Protein AF-0000000070750495 (afdb_homodimer)

InterPro domains:
  IPR006571 TLDc domain [PF07534] (57-210)
  IPR006571 TLDc domain [PS51886] (48-211)
  IPR006571 TLDc domain [SM00584] (56-211)

Structure (mmCIF, N/CA/C/O backbone):
data_AF-0000000070750495-model_v1
#
loop_
_entity.id
_entity.type
_entity.pdbx_description
1 polymer 'Oxidation resistance protein 1'
#
loop_
_atom_site.group_PDB
_atom_site.id
_atom_site.type_symbol
_atom_site.label_atom_id
_atom_site.label_alt_id
_atom_site.label_comp_id
_atom_site.label_asym_id
_atom_site.label_entity_id
_atom_site.label_seq_id
_atom_site.pdbx_PDB_ins_code
_atom_site.Cartn_x
_atom_site.Cartn_y
_atom_site.Cartn_z
_atom_site.occupancy
_atom_site.B_iso_or_equiv
_atom_site.auth_seq_id
_atom_site.auth_comp_id
_atom_site.auth_asym_id
_atom_site.auth_atom_id
_atom_site.pdbx_PDB_model_num
ATOM 1 N N . MET A 1 1 ? 14.906 66.812 -43.781 1 29.62 1 MET A N 1
ATOM 2 C CA . MET A 1 1 ? 14.852 66.375 -42.375 1 29.62 1 MET A CA 1
ATOM 3 C C . MET A 1 1 ? 14.391 64.938 -42.281 1 29.62 1 MET A C 1
ATOM 5 O O . MET A 1 1 ? 13.25 64.562 -42.625 1 29.62 1 MET A O 1
ATOM 9 N N . GLY A 1 2 ? 15.266 63.906 -42.656 1 35.06 2 GLY A N 1
ATOM 10 C CA . GLY A 1 2 ? 15.211 62.469 -42.812 1 35.06 2 GLY A CA 1
ATOM 11 C C . GLY A 1 2 ? 14.891 61.719 -41.531 1 35.06 2 GLY A C 1
ATOM 12 O O . GLY A 1 2 ? 15.531 61.969 -40.5 1 35.06 2 GLY A O 1
ATOM 13 N N . ASN A 1 3 ? 13.539 61.5 -41.281 1 34.75 3 ASN A N 1
ATOM 14 C CA . ASN A 1 3 ? 12.906 60.812 -40.125 1 34.75 3 ASN A CA 1
ATOM 15 C C . ASN A 1 3 ? 13.531 59.438 -39.875 1 34.75 3 ASN A C 1
ATOM 17 O O . ASN A 1 3 ? 13.461 58.562 -40.719 1 34.75 3 ASN A O 1
ATOM 21 N N . HIS A 1 4 ? 14.727 59.438 -39.25 1 35.78 4 HIS A N 1
ATOM 22 C CA . HIS A 1 4 ? 15.406 58.25 -38.75 1 35.78 4 HIS A CA 1
ATOM 23 C C . HIS A 1 4 ? 14.516 57.5 -37.781 1 35.78 4 HIS A C 1
ATOM 25 O O . HIS A 1 4 ? 14.172 58 -36.719 1 35.78 4 HIS A O 1
ATOM 31 N N . PHE A 1 5 ? 13.523 56.688 -38.281 1 35.03 5 PHE A N 1
ATOM 32 C CA . PHE A 1 5 ? 12.781 55.688 -37.5 1 35.03 5 PHE A CA 1
ATOM 33 C C . PHE A 1 5 ? 13.727 54.781 -36.781 1 35.03 5 PHE A C 1
ATOM 35 O O . PHE A 1 5 ? 14.523 54.062 -37.375 1 35.03 5 PHE A O 1
ATOM 42 N N . THR A 1 6 ? 14.273 55.219 -35.656 1 31.05 6 THR A N 1
ATOM 43 C CA . THR A 1 6 ? 15.016 54.312 -34.781 1 31.05 6 THR A CA 1
ATOM 44 C C . THR A 1 6 ? 14.18 53.094 -34.438 1 31.05 6 THR A C 1
ATOM 46 O O . THR A 1 6 ? 13.039 53.219 -33.969 1 31.05 6 THR A O 1
ATOM 49 N N . PHE A 1 7 ? 14.375 51.969 -35.156 1 33.28 7 PHE A N 1
ATOM 50 C CA . PHE A 1 7 ? 13.891 50.625 -34.844 1 33.28 7 PHE A CA 1
ATOM 51 C C . PHE A 1 7 ? 14.109 50.312 -33.344 1 33.28 7 PHE A C 1
ATOM 53 O O . PHE A 1 7 ? 15.242 50.281 -32.875 1 33.28 7 PHE A O 1
ATOM 60 N N . LEU A 1 8 ? 13.195 50.812 -32.531 1 31.48 8 LEU A N 1
ATOM 61 C CA . LEU A 1 8 ? 13.234 50.312 -31.156 1 31.48 8 LEU A CA 1
ATOM 62 C C . LEU A 1 8 ? 13.336 48.812 -31.109 1 31.48 8 LEU A C 1
ATOM 64 O O . LEU A 1 8 ? 12.508 48.094 -31.703 1 31.48 8 LEU A O 1
ATOM 68 N N . LYS A 1 9 ? 14.516 48.219 -31.062 1 30.59 9 LYS A N 1
ATOM 69 C CA . LYS A 1 9 ? 14.797 46.812 -30.734 1 30.59 9 LYS A CA 1
ATOM 70 C C . LYS A 1 9 ? 13.852 46.312 -29.656 1 30.59 9 LYS A C 1
ATOM 72 O O . LYS A 1 9 ? 13.758 46.906 -28.578 1 30.59 9 LYS A O 1
ATOM 77 N N . ARG A 1 10 ? 12.797 45.625 -30.047 1 33.28 10 ARG A N 1
ATOM 78 C CA . ARG A 1 10 ? 11.961 44.812 -29.188 1 33.28 10 ARG A CA 1
ATOM 79 C C . ARG A 1 10 ? 12.805 44.094 -28.141 1 33.28 10 ARG A C 1
ATOM 81 O O . ARG A 1 10 ? 13.734 43.344 -28.5 1 33.28 10 ARG A O 1
ATOM 88 N N . SER A 1 11 ? 13.094 44.719 -27 1 31.92 11 SER A N 1
ATOM 89 C CA . SER A 1 11 ? 13.648 43.969 -25.875 1 31.92 11 SER A CA 1
ATOM 90 C C . SER A 1 11 ? 13 42.625 -25.719 1 31.92 11 SER A C 1
ATOM 92 O O . SER A 1 11 ? 11.773 42.5 -25.688 1 31.92 11 SER A O 1
ATOM 94 N N . LYS A 1 12 ? 13.57 41.562 -26.328 1 34.78 12 LYS A N 1
ATOM 95 C CA . LYS A 1 12 ? 13.227 40.156 -26.062 1 34.78 12 LYS A CA 1
ATOM 96 C C . LYS A 1 12 ? 12.812 39.969 -24.609 1 34.78 12 LYS A C 1
ATOM 98 O O . LYS A 1 12 ? 13.555 40.312 -23.703 1 34.78 12 LYS A O 1
ATOM 103 N N . SER A 1 13 ? 11.578 40.156 -24.297 1 36.25 13 SER A N 1
ATOM 104 C CA . SER A 1 13 ? 11 39.688 -23.031 1 36.25 13 SER A CA 1
ATOM 105 C C . SER A 1 13 ? 11.648 38.406 -22.578 1 36.25 13 SER A C 1
ATOM 107 O O . SER A 1 13 ? 11.641 37.406 -23.312 1 36.25 13 SER A O 1
ATOM 109 N N . LEU A 1 14 ? 12.859 38.406 -21.938 1 36.69 14 LEU A N 1
ATOM 110 C CA . LEU A 1 14 ? 13.484 37.2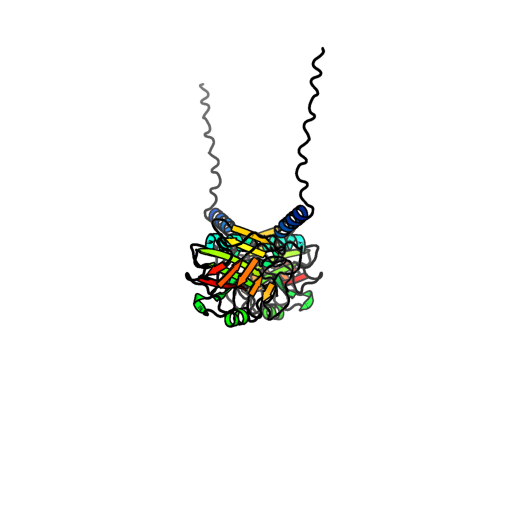81 -21.266 1 36.69 14 LEU A CA 1
ATOM 111 C C . LEU A 1 14 ? 12.43 36.375 -20.609 1 36.69 14 LEU A C 1
ATOM 113 O O . LEU A 1 14 ? 11.609 36.875 -19.828 1 36.69 14 LEU A O 1
ATOM 117 N N . GLN A 1 15 ? 11.891 35.469 -21.281 1 40.22 15 GLN A N 1
ATOM 118 C CA . GLN A 1 15 ? 11.141 34.375 -20.641 1 40.22 15 GLN A CA 1
ATOM 119 C C . GLN A 1 15 ? 11.664 34.094 -19.234 1 40.22 15 GLN A C 1
ATOM 121 O O . GLN A 1 15 ? 12.875 34.062 -19.016 1 40.22 15 GLN A O 1
ATOM 126 N N . PRO A 1 16 ? 11.031 34.531 -18.219 1 41.28 16 PRO A N 1
ATOM 127 C CA . PRO A 1 16 ? 11.562 34.281 -16.875 1 41.28 16 PRO A CA 1
ATOM 128 C C . PRO A 1 16 ? 12.273 32.938 -16.766 1 41.28 16 PRO A C 1
ATOM 130 O O . PRO A 1 16 ? 11.781 31.922 -17.266 1 41.28 16 PRO A O 1
ATOM 133 N N . GLU A 1 17 ? 13.531 32.75 -16.891 1 45.25 17 GLU A N 1
ATOM 134 C CA . GLU A 1 17 ? 14.375 31.609 -16.609 1 45.25 17 GLU A CA 1
ATOM 135 C C . GLU A 1 17 ? 13.812 30.766 -15.469 1 45.25 17 GLU A C 1
ATOM 137 O O . GLU A 1 17 ? 13.523 31.297 -14.391 1 45.25 17 GLU A O 1
ATOM 142 N N . GLU A 1 18 ? 12.977 29.859 -15.734 1 50.72 18 GLU A N 1
ATOM 143 C CA . GLU A 1 18 ? 12.578 28.891 -14.703 1 50.72 18 GLU A CA 1
ATOM 144 C C . GLU A 1 18 ? 13.711 28.656 -13.703 1 50.72 18 GLU A C 1
ATOM 146 O O . GLU A 1 18 ? 14.828 28.328 -14.094 1 50.72 18 GLU A O 1
ATOM 151 N N . THR A 1 19 ? 13.68 29.344 -12.609 1 53.31 19 THR A N 1
ATOM 152 C CA . THR A 1 19 ? 14.727 29.219 -11.602 1 53.31 19 THR A CA 1
ATOM 153 C C . THR A 1 19 ? 15.094 27.75 -11.398 1 53.31 19 THR A C 1
ATOM 155 O O . THR A 1 19 ? 14.266 26.859 -11.617 1 53.31 19 THR A O 1
ATOM 158 N N . GLU A 1 20 ? 16.391 27.438 -11.344 1 59.41 20 GLU A N 1
ATOM 159 C CA . GLU A 1 20 ? 16.922 26.125 -11.047 1 59.41 20 GLU A CA 1
ATOM 160 C C . GLU A 1 20 ? 16.094 25.406 -9.977 1 59.41 20 GLU A C 1
ATOM 162 O O . GLU A 1 20 ? 15.852 24.203 -10.07 1 59.41 20 GLU A O 1
ATOM 167 N N . GLU A 1 21 ? 15.617 26.266 -9.102 1 58.09 21 GLU A N 1
ATOM 168 C CA . GLU A 1 21 ? 14.789 25.766 -8.008 1 58.09 21 GLU A CA 1
ATOM 169 C C . GLU A 1 21 ? 13.461 25.219 -8.523 1 58.09 21 GLU A C 1
ATOM 171 O O . GLU A 1 21 ? 13 24.172 -8.078 1 58.09 21 GLU A O 1
ATOM 176 N N . ALA A 1 22 ? 12.914 26.031 -9.422 1 56.06 22 ALA A N 1
ATOM 177 C CA . ALA A 1 22 ? 11.641 25.625 -10.008 1 56.06 22 ALA A CA 1
ATOM 178 C C . ALA A 1 22 ? 11.797 24.359 -10.844 1 56.06 22 ALA A C 1
ATOM 180 O O . ALA A 1 22 ? 10.93 23.484 -10.828 1 56.06 22 ALA A O 1
ATOM 181 N N . ARG A 1 23 ? 12.867 24.328 -11.633 1 57.19 23 ARG A N 1
ATOM 182 C CA . ARG A 1 23 ? 13.148 23.141 -12.445 1 57.19 23 ARG A CA 1
ATOM 183 C C . ARG A 1 23 ? 13.305 21.906 -11.57 1 57.19 23 ARG A C 1
ATOM 185 O O . ARG A 1 23 ? 12.773 20.844 -11.891 1 57.19 23 ARG A O 1
ATOM 192 N N . LEU A 1 24 ? 14.023 22.031 -10.562 1 57.53 24 LEU A N 1
ATOM 193 C CA . LEU A 1 24 ? 14.258 20.906 -9.648 1 57.53 24 LEU A CA 1
ATOM 194 C C . LEU A 1 24 ? 12.953 20.453 -9.008 1 57.53 24 LEU A C 1
ATOM 196 O O . LEU A 1 24 ? 12.719 19.266 -8.844 1 57.53 24 LEU A O 1
ATOM 200 N N . ALA A 1 25 ? 12.188 21.547 -8.664 1 53.75 25 ALA A N 1
ATOM 201 C CA . ALA A 1 25 ? 10.875 21.219 -8.102 1 53.75 25 ALA A CA 1
ATOM 202 C C . ALA A 1 25 ? 10.039 20.422 -9.094 1 53.75 25 ALA A C 1
ATOM 204 O O . ALA A 1 25 ? 9.375 19.453 -8.719 1 53.75 25 ALA A O 1
ATOM 205 N N . LYS A 1 26 ? 10.125 20.734 -10.312 1 56.41 26 LYS A N 1
ATOM 206 C CA . LYS A 1 26 ? 9.336 20.078 -11.352 1 56.41 26 LYS A CA 1
ATOM 207 C C . LYS A 1 26 ? 9.82 18.641 -11.57 1 56.41 26 LYS A C 1
ATOM 209 O O . LYS A 1 26 ? 9.008 17.734 -11.734 1 56.41 26 LYS A O 1
ATOM 214 N N . GLU A 1 27 ? 11.078 18.484 -11.719 1 57.78 27 GLU A N 1
ATOM 215 C CA . GLU A 1 27 ? 11.656 17.156 -11.898 1 57.78 27 GLU A CA 1
ATOM 216 C C . GLU A 1 27 ? 11.312 16.234 -10.727 1 57.78 27 GLU A C 1
ATOM 218 O O . GLU A 1 27 ? 11.023 15.055 -10.914 1 57.78 27 GLU A O 1
ATOM 223 N N . ARG A 1 28 ? 11.398 16.859 -9.688 1 54.72 28 ARG A N 1
ATOM 224 C CA . ARG A 1 28 ? 11.07 16.109 -8.477 1 54.72 28 ARG A CA 1
ATOM 225 C C . ARG A 1 28 ? 9.602 15.68 -8.469 1 54.72 28 ARG A C 1
ATOM 227 O O . ARG A 1 28 ? 9.281 14.547 -8.109 1 54.72 28 ARG A O 1
ATOM 234 N N . ARG A 1 29 ? 8.844 16.719 -8.859 1 54.19 29 ARG A N 1
ATOM 235 C CA . ARG A 1 29 ? 7.422 16.406 -8.977 1 54.19 29 ARG A CA 1
ATOM 236 C C . ARG A 1 29 ? 7.191 15.273 -9.977 1 54.19 29 ARG A C 1
ATOM 238 O O . ARG A 1 29 ? 6.359 14.398 -9.75 1 54.19 29 ARG A O 1
ATOM 245 N N . ARG A 1 30 ? 7.957 15.383 -11.023 1 53.97 30 ARG A N 1
ATOM 246 C CA . ARG A 1 30 ? 7.805 14.359 -12.055 1 53.97 30 ARG A CA 1
ATOM 247 C C . ARG A 1 30 ? 8.172 12.984 -11.516 1 53.97 30 ARG A C 1
ATOM 249 O O . ARG A 1 30 ? 7.508 11.992 -11.828 1 53.97 30 ARG A O 1
ATOM 256 N N . LYS A 1 31 ? 9.273 13.047 -10.836 1 54.22 31 LYS A N 1
ATOM 257 C CA . LYS A 1 31 ? 9.727 11.781 -10.273 1 54.22 31 LYS A CA 1
ATOM 258 C C . LYS A 1 31 ? 8.719 11.227 -9.273 1 54.22 31 LYS A C 1
ATOM 260 O O . LYS A 1 31 ? 8.523 10.016 -9.18 1 54.22 31 LYS A O 1
ATOM 265 N N . LEU A 1 32 ? 8.133 12.18 -8.602 1 53.12 32 LEU A N 1
ATOM 266 C CA . LEU A 1 32 ? 7.098 11.828 -7.641 1 53.12 32 LEU A CA 1
ATOM 267 C C . LEU A 1 32 ? 5.895 11.195 -8.344 1 53.12 32 LEU A C 1
ATOM 269 O O . LEU A 1 32 ? 5.152 10.43 -7.73 1 53.12 32 LEU A O 1
ATOM 273 N N . LEU A 1 33 ? 5.84 11.539 -9.602 1 53.25 33 LEU A N 1
ATOM 274 C CA . LEU A 1 33 ? 4.652 11.125 -10.344 1 53.25 33 LEU A CA 1
ATOM 275 C C . LEU A 1 33 ? 4.852 9.75 -10.969 1 53.25 33 LEU A C 1
ATOM 277 O O . LEU A 1 33 ? 3.904 9.156 -11.492 1 53.25 33 LEU A O 1
ATOM 281 N N . GLN A 1 34 ? 6.133 9.32 -11.008 1 55.03 34 GLN A N 1
ATOM 282 C CA . GLN A 1 34 ? 6.305 8.023 -11.664 1 55.03 34 GLN A CA 1
ATOM 283 C C . GLN A 1 34 ? 5.949 6.879 -10.727 1 55.03 34 GLN A C 1
ATOM 285 O O . GLN A 1 34 ? 6.285 6.91 -9.539 1 55.03 34 GLN A O 1
ATOM 290 N N . PRO A 1 35 ? 5.047 6.066 -11.211 1 57.25 35 PRO A N 1
ATOM 291 C CA . PRO A 1 35 ? 4.719 4.914 -10.367 1 57.25 35 PRO A CA 1
ATOM 292 C C . PRO A 1 35 ? 5.953 4.117 -9.945 1 57.25 35 PRO A C 1
ATOM 294 O O . PRO A 1 35 ? 6.777 3.762 -10.789 1 57.25 35 PRO A O 1
ATOM 297 N N . GLU A 1 36 ? 6.395 4.383 -8.703 1 67.06 36 GLU A N 1
ATOM 298 C CA . GLU A 1 36 ? 7.531 3.619 -8.203 1 67.06 36 GLU A CA 1
ATOM 299 C C . GLU A 1 36 ? 7.148 2.166 -7.941 1 67.06 36 GLU A C 1
ATOM 301 O O . GLU A 1 36 ? 6.043 1.884 -7.48 1 67.06 36 GLU A O 1
ATOM 306 N N . LEU A 1 37 ? 7.945 1.221 -8.578 1 77.06 37 LEU A N 1
ATOM 307 C CA . LEU A 1 37 ? 7.797 -0.205 -8.305 1 77.06 37 LEU A CA 1
ATOM 308 C C . LEU A 1 37 ? 7.945 -0.49 -6.809 1 77.06 37 LEU A C 1
ATOM 310 O O . LEU A 1 37 ? 8.641 0.238 -6.098 1 77.06 37 LEU A O 1
ATOM 314 N N . PRO A 1 38 ? 7.18 -1.455 -6.383 1 81.31 38 PRO A N 1
ATOM 315 C CA . PRO A 1 38 ? 7.363 -1.827 -4.977 1 81.31 38 PRO A CA 1
ATOM 316 C C . PRO A 1 38 ? 8.797 -2.25 -4.656 1 81.31 38 PRO A C 1
ATOM 318 O O . PRO A 1 38 ? 9.484 -2.803 -5.52 1 81.31 38 PRO A O 1
ATOM 321 N N . LYS A 1 39 ? 9.164 -1.832 -3.484 1 82.69 39 LYS A N 1
ATOM 322 C CA . LYS A 1 39 ? 10.422 -2.41 -3.016 1 82.69 39 LYS A CA 1
ATOM 323 C C . LYS A 1 39 ? 10.273 -3.904 -2.746 1 82.69 39 LYS A C 1
ATOM 325 O O . LYS A 1 39 ? 9.289 -4.336 -2.145 1 82.69 39 LYS A O 1
ATOM 330 N N . LEU A 1 40 ? 11.203 -4.711 -3.271 1 86.69 40 LEU A N 1
ATOM 331 C CA . LEU A 1 40 ? 11.25 -6.148 -3.012 1 86.69 40 LEU A CA 1
ATOM 332 C C . LEU A 1 40 ? 12.188 -6.461 -1.852 1 86.69 40 LEU A C 1
ATOM 334 O O . LEU A 1 40 ? 13.398 -6.297 -1.969 1 86.69 40 LEU A O 1
ATOM 338 N N . ILE A 1 41 ? 11.586 -6.879 -0.779 1 89.12 41 ILE A N 1
ATOM 339 C CA . ILE A 1 41 ? 12.352 -7.109 0.441 1 89.12 41 ILE A CA 1
ATOM 340 C C . ILE A 1 41 ? 12.664 -8.594 0.581 1 89.12 41 ILE A C 1
ATOM 342 O O . ILE A 1 41 ? 11.773 -9.438 0.446 1 89.12 41 ILE A O 1
ATOM 346 N N . GLY A 1 42 ? 13.914 -8.906 0.891 1 88.38 42 GLY A N 1
ATOM 347 C CA . GLY A 1 42 ? 14.297 -10.273 1.208 1 88.38 42 GLY A CA 1
ATOM 348 C C . GLY A 1 42 ? 14.727 -11.07 -0.01 1 88.38 42 GLY A C 1
ATOM 349 O O . GLY A 1 42 ? 15.164 -12.219 0.115 1 88.38 42 GLY A O 1
ATOM 350 N N . GLY A 1 43 ? 14.5 -10.516 -1.183 1 86.31 43 GLY A N 1
ATOM 351 C CA . GLY A 1 43 ? 14.914 -11.211 -2.393 1 86.31 43 GLY A CA 1
ATOM 352 C C . GLY A 1 43 ? 16.344 -10.898 -2.803 1 86.31 43 GLY A C 1
ATOM 353 O O . GLY A 1 43 ? 16.922 -9.906 -2.354 1 86.31 43 GLY A O 1
ATOM 354 N N . SER A 1 44 ? 16.906 -11.844 -3.486 1 84.25 44 SER A N 1
ATOM 355 C CA . SER A 1 44 ? 18.219 -11.672 -4.113 1 84.25 44 SER A CA 1
ATOM 356 C C . SER A 1 44 ? 18.141 -11.922 -5.617 1 84.25 44 SER A C 1
ATOM 358 O O . SER A 1 44 ? 17.062 -12.062 -6.176 1 84.25 44 SER A O 1
ATOM 360 N N . LYS A 1 45 ? 19.297 -11.883 -6.211 1 82.31 45 LYS A N 1
ATOM 361 C CA . LYS A 1 45 ? 19.359 -12.117 -7.652 1 82.31 45 LYS A CA 1
ATOM 362 C C . LYS A 1 45 ? 18.938 -13.539 -8 1 82.31 45 LYS A C 1
ATOM 364 O O . LYS A 1 45 ? 18.656 -13.844 -9.164 1 82.31 45 LYS A O 1
ATOM 369 N N . ASN A 1 46 ? 18.859 -14.336 -7.004 1 85 46 ASN A N 1
ATOM 370 C CA . ASN A 1 46 ? 18.547 -15.742 -7.23 1 85 46 ASN A CA 1
ATOM 371 C C . ASN A 1 46 ? 17.031 -15.969 -7.301 1 85 46 ASN A C 1
ATOM 373 O O . ASN A 1 46 ? 16.578 -17.062 -7.672 1 85 46 ASN A O 1
ATOM 377 N N . GLU A 1 47 ? 16.312 -14.914 -6.973 1 86.88 47 GLU A N 1
ATOM 378 C CA . GLU A 1 47 ? 14.852 -15 -7.062 1 86.88 47 GLU A CA 1
ATOM 379 C C . GLU A 1 47 ? 14.344 -14.422 -8.383 1 86.88 47 GLU A C 1
ATOM 381 O O . GLU A 1 47 ? 14.969 -13.531 -8.961 1 86.88 47 GLU A O 1
ATOM 386 N N . VAL A 1 48 ? 13.234 -14.945 -8.812 1 88.75 48 VAL A N 1
ATOM 387 C CA . VAL A 1 48 ? 12.664 -14.594 -10.102 1 88.75 48 VAL A CA 1
ATOM 388 C C . VAL A 1 48 ? 12.305 -13.109 -10.117 1 88.75 48 VAL A C 1
ATOM 390 O O . VAL A 1 48 ? 12.719 -12.375 -11.023 1 88.75 48 VAL A O 1
ATOM 393 N N . LEU A 1 49 ? 11.602 -12.68 -9.125 1 89.19 49 LEU A N 1
ATOM 394 C CA . LEU A 1 49 ? 11.102 -11.312 -9.133 1 89.19 49 LEU A CA 1
ATOM 395 C C . LEU A 1 49 ? 12.227 -10.32 -8.867 1 89.19 49 LEU A C 1
ATOM 397 O O . LEU A 1 49 ? 12.203 -9.195 -9.383 1 89.19 49 LEU A O 1
ATOM 401 N N . SER A 1 50 ? 13.188 -10.734 -8.047 1 86.94 50 SER A N 1
ATOM 402 C CA . SER A 1 50 ? 14.258 -9.828 -7.645 1 86.94 50 SER A CA 1
ATOM 403 C C . SER A 1 50 ? 15.383 -9.812 -8.672 1 86.94 50 SER A C 1
ATOM 405 O O . SER A 1 50 ? 16.297 -8.992 -8.578 1 86.94 50 SER A O 1
ATOM 407 N N . ASN A 1 51 ? 15.242 -10.742 -9.555 1 85.69 51 ASN A N 1
ATOM 408 C CA . ASN A 1 51 ? 16.219 -10.75 -10.641 1 85.69 51 ASN A CA 1
ATOM 409 C C . ASN A 1 51 ? 16.047 -9.555 -11.562 1 85.69 51 ASN A C 1
ATOM 411 O O . ASN A 1 51 ? 14.961 -9.336 -12.109 1 85.69 51 ASN A O 1
ATOM 415 N N . PRO A 1 52 ? 17.109 -8.773 -11.727 1 79.75 52 PRO A N 1
ATOM 416 C CA . PRO A 1 52 ? 17.016 -7.562 -12.539 1 79.75 52 PRO A CA 1
ATOM 417 C C . PRO A 1 52 ? 16.469 -7.836 -13.938 1 79.75 52 PRO A C 1
ATOM 419 O O . PRO A 1 52 ? 15.852 -6.953 -14.547 1 79.75 52 PRO A O 1
ATOM 422 N N . ARG A 1 53 ? 16.656 -9.039 -14.438 1 79.12 53 ARG A N 1
ATOM 423 C CA . ARG A 1 53 ? 16.172 -9.406 -15.766 1 79.12 53 ARG A CA 1
ATOM 424 C C . ARG A 1 53 ? 14.648 -9.391 -15.812 1 79.12 53 ARG A C 1
ATOM 426 O O . ARG A 1 53 ? 14.055 -9.102 -16.859 1 79.12 53 ARG A O 1
ATOM 433 N N . ASN A 1 54 ? 14.109 -9.68 -14.68 1 79.31 54 ASN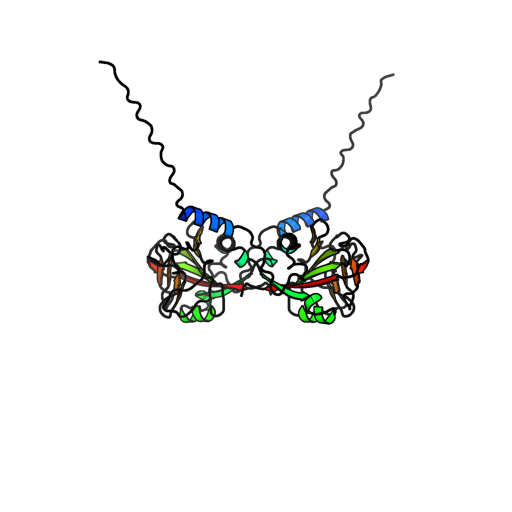 A N 1
ATOM 434 C CA . ASN A 1 54 ? 12.664 -9.836 -14.641 1 79.31 54 ASN A CA 1
ATOM 435 C C . ASN A 1 54 ? 12 -8.703 -13.867 1 79.31 54 ASN A C 1
ATOM 437 O O . ASN A 1 54 ? 10.82 -8.414 -14.078 1 79.31 54 ASN A O 1
ATOM 441 N N . ALA A 1 55 ? 12.719 -8.117 -12.93 1 73.88 55 ALA A N 1
ATOM 442 C CA . ALA A 1 55 ? 12.164 -7.227 -11.914 1 73.88 55 ALA A CA 1
ATOM 443 C C . ALA A 1 55 ? 11.484 -6.02 -12.547 1 73.88 55 ALA A C 1
ATOM 445 O O . ALA A 1 55 ? 10.32 -5.734 -12.258 1 73.88 55 ALA A O 1
ATOM 446 N N . SER A 1 56 ? 12.102 -5.391 -13.438 1 74.44 56 SER A N 1
ATOM 447 C CA . SER A 1 56 ? 11.578 -4.141 -13.977 1 74.44 56 SER A CA 1
ATOM 448 C C . SER A 1 56 ? 10.281 -4.371 -14.75 1 74.44 56 SER A C 1
ATOM 450 O O . SER A 1 56 ? 9.312 -3.629 -14.586 1 74.44 56 SER A O 1
ATOM 452 N N . SER A 1 57 ? 10.25 -5.469 -15.5 1 82.38 57 SER A N 1
ATOM 453 C CA . SER A 1 57 ? 9.086 -5.699 -16.344 1 82.38 57 SER A CA 1
ATOM 454 C C . SER A 1 57 ? 8.023 -6.516 -15.625 1 82.38 57 SER A C 1
ATOM 456 O O . SER A 1 57 ? 6.891 -6.059 -15.461 1 82.38 57 SER A O 1
ATOM 458 N N . LEU A 1 58 ? 8.453 -7.613 -15.117 1 89.5 58 LEU A N 1
ATOM 459 C CA . LEU A 1 58 ? 7.5 -8.539 -14.523 1 89.5 58 LEU A CA 1
ATOM 460 C C . LEU A 1 58 ? 6.82 -7.918 -13.305 1 89.5 58 LEU A C 1
ATOM 462 O O . LEU A 1 58 ? 5.594 -7.988 -13.172 1 89.5 58 LEU A O 1
ATOM 466 N N . VAL A 1 59 ? 7.602 -7.234 -12.453 1 88 59 VAL A N 1
ATOM 467 C CA . VAL A 1 59 ? 7.059 -6.641 -11.242 1 88 59 VAL A CA 1
ATOM 468 C C . VAL A 1 59 ? 6.059 -5.543 -11.602 1 88 59 VAL A C 1
ATOM 470 O O . VAL A 1 59 ? 5 -5.43 -10.977 1 88 59 VAL A O 1
ATOM 473 N N . ALA A 1 60 ? 6.41 -4.82 -12.578 1 82.88 60 ALA A N 1
ATOM 474 C CA . ALA A 1 60 ? 5.52 -3.752 -13.023 1 82.88 60 ALA A CA 1
ATOM 475 C C . ALA A 1 60 ? 4.191 -4.32 -13.516 1 82.88 60 ALA A C 1
ATOM 477 O O . ALA A 1 60 ? 3.123 -3.791 -13.203 1 82.88 60 ALA A O 1
ATOM 478 N N . HIS A 1 61 ? 4.25 -5.395 -14.297 1 86.38 61 HIS A N 1
ATOM 479 C CA . HIS A 1 61 ? 3.049 -6.035 -14.82 1 86.38 61 HIS A CA 1
ATOM 480 C C . HIS A 1 61 ? 2.205 -6.625 -13.695 1 86.38 61 HIS A C 1
ATOM 482 O O . HIS A 1 61 ? 0.979 -6.492 -13.695 1 86.38 61 HIS A O 1
ATOM 488 N N . LEU A 1 62 ? 2.871 -7.223 -12.797 1 90.19 62 LEU A N 1
ATOM 489 C CA . LEU A 1 62 ? 2.162 -7.84 -11.68 1 90.19 62 LEU A CA 1
ATOM 490 C C . LEU A 1 62 ? 1.487 -6.781 -10.812 1 90.19 62 LEU A C 1
ATOM 492 O O . LEU A 1 62 ? 0.328 -6.941 -10.422 1 90.19 62 LEU A O 1
ATOM 496 N N . GLN A 1 63 ? 2.236 -5.715 -10.531 1 84.5 63 GLN A N 1
ATOM 497 C CA . GLN A 1 63 ? 1.662 -4.629 -9.742 1 84.5 63 GLN A CA 1
ATOM 498 C C . GLN A 1 63 ? 0.419 -4.059 -10.422 1 84.5 63 GLN A C 1
ATOM 500 O O . GLN A 1 63 ? -0.578 -3.77 -9.758 1 84.5 63 GLN A O 1
ATOM 505 N N . ALA A 1 64 ? 0.515 -3.906 -11.68 1 79.12 64 ALA A N 1
ATOM 506 C CA . ALA A 1 64 ? -0.585 -3.33 -12.453 1 79.12 64 ALA A CA 1
ATOM 507 C C . ALA A 1 64 ? -1.79 -4.266 -12.469 1 79.12 64 ALA A C 1
ATOM 509 O O . ALA A 1 64 ? -2.916 -3.834 -12.727 1 79.12 64 ALA A O 1
ATOM 510 N N . SER A 1 65 ? -1.533 -5.574 -12.273 1 84.81 65 SER A N 1
ATOM 511 C CA . SER A 1 65 ? -2.6 -6.566 -12.328 1 84.81 65 SER A CA 1
ATOM 512 C C . SER A 1 65 ? -3.361 -6.633 -11.008 1 84.81 65 SER A C 1
ATOM 514 O O . SER A 1 65 ? -4.449 -7.207 -10.938 1 84.81 65 SER A O 1
ATOM 516 N N . LEU A 1 66 ? -2.752 -6.098 -9.992 1 84.44 66 LEU A N 1
ATOM 517 C CA . LEU A 1 66 ? -3.418 -6.074 -8.695 1 84.44 66 LEU A CA 1
ATOM 518 C C . LEU A 1 66 ? -4.543 -5.047 -8.68 1 84.44 66 LEU A C 1
ATOM 520 O O . LEU A 1 66 ? -4.406 -3.963 -9.25 1 84.44 66 LEU A O 1
ATOM 524 N N . ALA A 1 67 ? -5.645 -5.438 -8.07 1 75.81 67 ALA A N 1
ATOM 525 C CA . ALA A 1 67 ? -6.672 -4.43 -7.824 1 75.81 67 ALA A CA 1
ATOM 526 C C . ALA A 1 67 ? -6.102 -3.246 -7.047 1 75.81 67 ALA A C 1
ATOM 528 O O . ALA A 1 67 ? -5.234 -3.42 -6.188 1 75.81 67 ALA A O 1
ATOM 529 N N . PRO A 1 68 ? -6.539 -2.068 -7.367 1 68.31 68 PRO A N 1
ATOM 530 C CA . PRO A 1 68 ? -6.035 -0.888 -6.664 1 68.31 68 PRO A CA 1
ATOM 531 C C . PRO A 1 68 ? -6.094 -1.036 -5.145 1 68.31 68 PRO A C 1
ATOM 533 O O . PRO A 1 68 ? -5.172 -0.616 -4.441 1 68.31 68 PRO A O 1
ATOM 536 N N . SER A 1 69 ? -7.102 -1.691 -4.715 1 70.5 69 SER A N 1
ATOM 537 C CA . SER A 1 69 ? -7.262 -1.87 -3.275 1 70.5 69 SER A CA 1
ATOM 538 C C . SER A 1 69 ? -6.207 -2.818 -2.715 1 70.5 69 SER A C 1
ATOM 540 O O . SER A 1 69 ? -5.941 -2.816 -1.511 1 70.5 69 SER A O 1
ATOM 542 N N . ARG A 1 70 ? -5.621 -3.518 -3.582 1 74.5 70 ARG A N 1
ATOM 543 C CA . ARG A 1 70 ? -4.625 -4.484 -3.131 1 74.5 70 ARG A CA 1
ATOM 544 C C . ARG A 1 70 ? -3.211 -3.947 -3.334 1 74.5 70 ARG A C 1
ATOM 546 O O . ARG A 1 70 ? -2.25 -4.492 -2.785 1 74.5 70 ARG A O 1
ATOM 553 N N . ARG A 1 71 ? -3.182 -2.9 -4.062 1 74.88 71 ARG A N 1
ATOM 554 C CA . ARG A 1 71 ? -1.885 -2.299 -4.352 1 74.88 71 ARG A CA 1
ATOM 555 C C . ARG A 1 71 ? -1.491 -1.299 -3.27 1 74.88 71 ARG A C 1
ATOM 557 O O . ARG A 1 71 ? -0.326 -1.232 -2.871 1 74.88 71 ARG A O 1
ATOM 564 N N . CYS A 1 72 ? -2.527 -0.648 -2.842 1 77.81 72 CYS A N 1
ATOM 565 C CA . CYS A 1 72 ? -2.246 0.521 -2.016 1 77.81 72 CYS A CA 1
ATOM 566 C C . CYS A 1 72 ? -2.588 0.2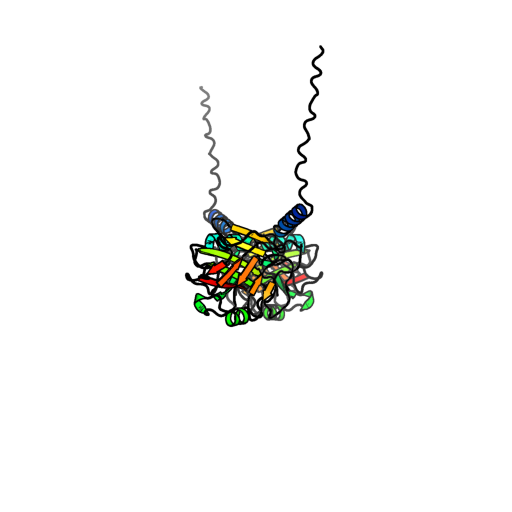52 -0.555 1 77.81 72 CYS A C 1
ATOM 568 O O . CYS A 1 72 ? -3.412 -0.613 -0.255 1 77.81 72 CYS A O 1
ATOM 570 N N . HIS A 1 73 ? -1.974 1.043 0.296 1 83.12 73 HIS A N 1
ATOM 571 C CA . HIS A 1 73 ? -2.232 0.95 1.729 1 83.12 73 HIS A CA 1
ATOM 572 C C . HIS A 1 73 ? -3.639 1.43 2.068 1 83.12 73 HIS A C 1
ATOM 574 O O . HIS A 1 73 ? -4.152 2.355 1.435 1 83.12 73 HIS A O 1
ATOM 580 N N . ASN A 1 74 ? -4.203 0.718 3.018 1 84.44 74 ASN A N 1
ATOM 581 C CA . ASN A 1 74 ? -5.336 1.321 3.713 1 84.44 74 ASN A CA 1
ATOM 582 C C . ASN A 1 74 ? -4.879 2.365 4.727 1 84.44 74 ASN A C 1
ATOM 584 O O . ASN A 1 74 ? -3.723 2.355 5.156 1 84.44 74 ASN A O 1
ATOM 588 N N . TRP A 1 75 ? -5.777 3.32 5.02 1 88.69 75 TRP A N 1
ATOM 589 C CA . TRP A 1 75 ? -5.477 4.336 6.027 1 88.69 75 TRP A CA 1
ATOM 590 C C . TRP A 1 75 ? -6.223 4.051 7.328 1 88.69 75 TRP A C 1
ATOM 592 O O . TRP A 1 75 ? -7.43 3.795 7.316 1 88.69 75 TRP A O 1
ATOM 602 N N . LYS A 1 76 ? -5.512 4.066 8.383 1 92.69 76 LYS A N 1
ATOM 603 C CA . LYS A 1 76 ? -6.094 3.789 9.695 1 92.69 76 LYS A CA 1
ATOM 604 C C . LYS A 1 76 ? -6.07 5.031 10.578 1 92.69 76 LYS A C 1
ATOM 606 O O . LYS A 1 76 ? -5.023 5.672 10.734 1 92.69 76 LYS A O 1
ATOM 611 N N . LEU A 1 77 ? -7.23 5.297 11.172 1 94.94 77 LEU A N 1
ATOM 612 C CA . LEU A 1 77 ? -7.312 6.422 12.102 1 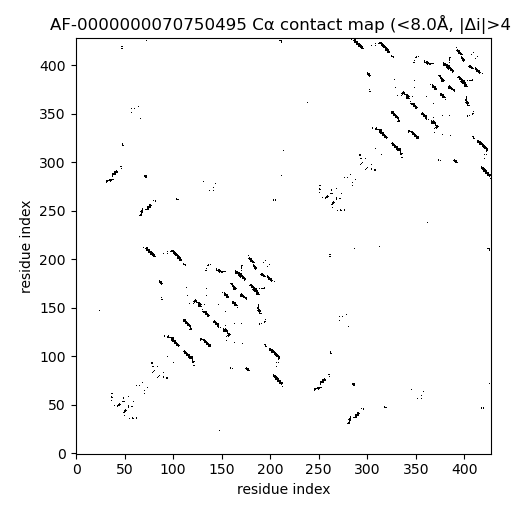94.94 77 LEU A CA 1
ATOM 613 C C . LEU A 1 77 ? -6.574 6.109 13.398 1 94.94 77 LEU A C 1
ATOM 615 O O . LEU A 1 77 ? -6.953 5.191 14.125 1 94.94 77 LEU A O 1
ATOM 619 N N . LEU A 1 78 ? -5.539 6.855 13.633 1 95.69 78 LEU A N 1
ATOM 620 C CA . LEU A 1 78 ? -4.762 6.66 14.852 1 95.69 78 LEU A CA 1
ATOM 621 C C . LEU A 1 78 ? -5.277 7.551 15.977 1 95.69 78 LEU A C 1
ATOM 623 O O . LEU A 1 78 ? -5.266 7.156 17.141 1 95.69 78 LEU A O 1
ATOM 627 N N . TYR A 1 79 ? -5.652 8.781 15.586 1 95.94 79 TYR A N 1
ATOM 628 C CA . TYR A 1 79 ? -6.125 9.789 16.531 1 95.94 79 TYR A CA 1
ATOM 629 C C . TYR A 1 79 ? -7.148 10.711 15.883 1 95.94 79 TYR A C 1
ATOM 631 O O . TYR A 1 79 ? -7 11.102 14.719 1 95.94 79 TYR A O 1
ATOM 639 N N . SER A 1 80 ? -8.125 11.023 16.641 1 95.69 80 SER A N 1
ATOM 640 C CA . SER A 1 80 ? -9.023 12.117 16.281 1 95.69 80 SER A CA 1
ATOM 641 C C . SER A 1 80 ? -9.508 12.875 17.5 1 95.69 80 SER A C 1
ATOM 643 O O . SER A 1 80 ? -9.68 12.289 18.578 1 95.69 80 SER A O 1
ATOM 645 N N . LEU A 1 81 ? -9.727 14.125 17.266 1 93.19 81 LEU A N 1
ATOM 646 C CA . LEU A 1 81 ? -10.289 14.922 18.359 1 93.19 81 LEU A CA 1
ATOM 647 C C . LEU A 1 81 ? -11.633 14.359 18.797 1 93.19 81 LEU A C 1
ATOM 649 O O . LEU A 1 81 ? -11.93 14.312 20 1 93.19 81 LEU A O 1
ATOM 653 N N . ALA A 1 82 ? -12.391 13.898 17.922 1 88.94 82 ALA A N 1
ATOM 654 C CA . ALA A 1 82 ? -13.742 13.406 18.172 1 88.94 82 ALA A CA 1
ATOM 655 C C . ALA A 1 82 ? -13.719 12.148 19.031 1 88.94 82 ALA A C 1
ATOM 657 O O . ALA A 1 82 ? -14.578 11.961 19.906 1 88.94 82 ALA A O 1
ATOM 658 N N . GLN A 1 83 ? -12.758 11.383 18.844 1 91.81 83 GLN A N 1
ATOM 659 C CA . GLN A 1 83 ? -12.758 10.07 19.484 1 91.81 83 GLN A CA 1
ATOM 660 C C . GLN A 1 83 ? -11.82 10.047 20.688 1 91.81 83 GLN A C 1
ATOM 662 O O . GLN A 1 83 ? -12.078 9.336 21.672 1 91.81 83 GLN A O 1
ATOM 667 N N . ASP A 1 84 ? -10.703 10.859 20.641 1 93.56 84 ASP A N 1
ATOM 668 C CA . ASP A 1 84 ? -9.641 10.672 21.625 1 93.56 84 ASP A CA 1
ATOM 669 C C . ASP A 1 84 ? -9.477 11.906 22.516 1 93.56 84 ASP A C 1
ATOM 671 O O . ASP A 1 84 ? -8.703 11.883 23.469 1 93.56 84 ASP A O 1
ATOM 675 N N . GLY A 1 85 ? -10.211 12.984 22.156 1 91 85 GLY A N 1
ATOM 676 C CA . GLY A 1 85 ? -10.133 14.188 22.984 1 91 85 GLY A CA 1
ATOM 677 C C . GLY A 1 85 ? -9.055 15.148 22.516 1 91 85 GLY A C 1
ATOM 678 O O . GLY A 1 85 ? -8.344 14.883 21.547 1 91 85 GLY A O 1
ATOM 679 N N . CYS A 1 86 ? -8.938 16.219 23.344 1 90.56 86 CYS A N 1
ATOM 680 C CA . CYS A 1 86 ? -8.148 17.344 22.875 1 90.56 86 CYS A CA 1
ATOM 681 C C . CYS A 1 86 ? -6.809 17.406 23.609 1 90.56 86 CYS A C 1
ATOM 683 O O . CYS A 1 86 ? -6.586 18.297 24.438 1 90.56 86 CYS A O 1
ATOM 685 N N . SER A 1 87 ? -5.934 16.562 23.281 1 93 87 SER A N 1
ATOM 686 C CA . SER A 1 87 ? -4.633 16.516 23.938 1 93 87 SER A CA 1
ATOM 687 C C . SER A 1 87 ? -3.529 16.141 22.953 1 93 87 SER A C 1
ATOM 689 O O . SER A 1 87 ? -3.568 15.07 22.344 1 93 87 SER A O 1
ATOM 691 N N . LEU A 1 88 ? -2.605 17.047 22.922 1 95.56 88 LEU A N 1
ATOM 692 C CA . LEU A 1 88 ? -1.441 16.781 22.094 1 95.56 88 LEU A CA 1
ATOM 693 C C . LEU A 1 88 ? -0.684 15.555 22.609 1 95.56 88 LEU A C 1
ATOM 695 O O . LEU A 1 88 ? -0.16 14.773 21.812 1 95.56 88 LEU A O 1
ATOM 699 N N . HIS A 1 89 ? -0.646 15.453 23.875 1 94.81 89 HIS A N 1
ATOM 700 C CA . HIS A 1 89 ? 0.022 14.305 24.453 1 94.81 89 HIS A CA 1
ATOM 701 C C . HIS A 1 89 ? -0.608 13 23.984 1 94.81 89 HIS A C 1
ATOM 703 O O . HIS A 1 89 ? 0.1 12.07 23.578 1 94.81 89 HIS A O 1
ATOM 709 N N . THR A 1 90 ? -1.935 12.945 24.062 1 95.62 90 THR A N 1
ATOM 710 C CA . THR A 1 90 ? -2.654 11.766 23.594 1 95.62 90 THR A CA 1
ATOM 711 C C . THR A 1 90 ? -2.418 11.531 22.109 1 95.62 90 THR A C 1
ATOM 713 O O . THR A 1 90 ? -2.217 10.391 21.672 1 95.62 90 THR A O 1
ATOM 716 N N . LEU A 1 91 ? -2.43 12.602 21.344 1 96.5 91 LEU A N 1
ATOM 717 C CA . LEU A 1 91 ? -2.178 12.516 19.922 1 96.5 91 LEU A CA 1
ATOM 718 C C . LEU A 1 91 ? -0.815 11.891 19.641 1 96.5 91 LEU A C 1
ATOM 720 O O . LEU A 1 91 ? -0.713 10.938 18.859 1 96.5 91 LEU A O 1
ATOM 724 N N . LEU A 1 92 ? 0.189 12.406 20.297 1 95.75 92 LEU A N 1
ATOM 725 C CA . LEU A 1 92 ? 1.552 11.945 20.062 1 95.75 92 LEU A CA 1
ATOM 726 C C . LEU A 1 92 ? 1.727 10.508 20.516 1 95.75 92 LEU A C 1
ATOM 728 O O . LEU A 1 92 ? 2.447 9.727 19.891 1 95.75 92 LEU A O 1
ATOM 732 N N . LEU A 1 93 ? 1.06 10.164 21.562 1 94.88 93 LEU A N 1
ATOM 733 C CA . LEU A 1 93 ? 1.119 8.797 22.062 1 94.88 93 LEU A CA 1
ATOM 734 C C . LEU A 1 93 ? 0.492 7.824 21.078 1 94.88 93 LEU A C 1
ATOM 736 O O . LEU A 1 93 ? 1.056 6.762 20.812 1 94.88 93 LEU A O 1
ATOM 740 N N . LYS A 1 94 ? -0.61 8.133 20.562 1 94.81 94 LYS A N 1
ATOM 741 C CA . LYS A 1 94 ? -1.335 7.262 19.641 1 94.81 94 LYS A CA 1
ATOM 742 C C . LYS A 1 94 ? -0.64 7.195 18.281 1 94.81 94 LYS A C 1
ATOM 744 O O . LYS A 1 94 ? -0.752 6.195 17.578 1 94.81 94 LYS A O 1
ATOM 749 N N . ALA A 1 95 ? 0.049 8.25 17.984 1 94.69 95 ALA A N 1
ATOM 750 C CA . ALA A 1 95 ? 0.775 8.297 16.719 1 94.69 95 ALA A CA 1
ATOM 751 C C . ALA A 1 95 ? 2.145 7.637 16.844 1 94.69 95 ALA A C 1
ATOM 753 O O . ALA A 1 95 ? 2.852 7.461 15.852 1 94.69 95 ALA A O 1
ATOM 754 N N . LYS A 1 96 ? 2.467 7.23 18.016 1 91.62 96 LYS A N 1
ATOM 755 C CA . LYS A 1 96 ? 3.777 6.637 18.266 1 91.62 96 LYS A CA 1
ATOM 756 C C . LYS A 1 96 ? 3.941 5.328 17.5 1 91.62 96 LYS A C 1
ATOM 758 O O . LYS A 1 96 ? 3.004 4.535 17.406 1 91.62 96 LYS A O 1
ATOM 763 N N . LYS A 1 97 ? 5.129 5.09 16.891 1 89.31 97 LYS A N 1
ATOM 764 C CA . LYS A 1 97 ? 5.539 3.879 16.188 1 89.31 97 LYS A CA 1
ATOM 765 C C . LYS A 1 97 ? 4.84 3.768 14.828 1 89.31 97 LYS A C 1
ATOM 767 O O . LYS A 1 97 ? 4.793 2.689 14.234 1 89.31 97 LYS A O 1
ATOM 772 N N . HIS A 1 98 ? 4.191 4.805 14.523 1 89.69 98 HIS A N 1
ATOM 773 C CA . HIS A 1 98 ? 3.609 4.848 13.188 1 89.69 98 HIS A CA 1
ATOM 774 C C . HIS A 1 98 ? 4.383 5.793 12.273 1 89.69 98 HIS A C 1
ATOM 776 O O . HIS A 1 98 ? 4.551 6.973 12.594 1 89.69 98 HIS A O 1
ATOM 782 N N . ASN A 1 99 ? 4.867 5.355 11.234 1 87.56 99 ASN A N 1
ATOM 783 C CA . ASN A 1 99 ? 5.566 6.094 10.188 1 87.56 99 ASN A CA 1
ATOM 784 C C . ASN A 1 99 ? 5.438 5.406 8.828 1 87.56 99 ASN A C 1
ATOM 786 O O . ASN A 1 99 ? 5.676 4.203 8.711 1 87.56 99 ASN A O 1
ATOM 790 N N . PRO A 1 100 ? 4.902 6.152 8 1 88.94 100 PRO A N 1
ATOM 791 C CA . PRO A 1 100 ? 4.516 7.562 7.969 1 88.94 100 PRO A CA 1
ATOM 792 C C . PRO A 1 100 ? 3.123 7.805 8.547 1 88.94 100 PRO A C 1
ATOM 794 O O . PRO A 1 100 ? 2.414 6.852 8.883 1 88.94 100 PRO A O 1
ATOM 797 N N . THR A 1 101 ? 2.834 9.156 8.789 1 94.5 101 THR A N 1
ATOM 798 C CA . THR A 1 101 ? 1.502 9.547 9.242 1 94.5 101 THR A CA 1
ATOM 799 C C . THR A 1 101 ? 0.975 10.727 8.43 1 94.5 101 THR A C 1
ATOM 801 O O . THR A 1 101 ? 1.752 11.469 7.828 1 94.5 101 THR A O 1
ATOM 804 N N . LEU A 1 102 ? -0.34 10.812 8.328 1 95.69 102 LEU A N 1
ATOM 805 C CA . LEU A 1 102 ? -1.058 11.938 7.727 1 95.69 102 LEU A CA 1
ATOM 806 C C . LEU A 1 102 ? -1.835 12.711 8.789 1 95.69 102 LEU A C 1
ATOM 808 O O . LEU A 1 102 ? -2.664 12.141 9.5 1 95.69 102 LEU A O 1
ATOM 812 N N . VAL A 1 103 ? -1.486 14 8.898 1 97.69 103 VAL A N 1
ATOM 813 C CA . VAL A 1 103 ? -2.203 14.875 9.82 1 97.69 103 VAL A CA 1
ATOM 814 C C . VAL A 1 103 ? -3.211 15.719 9.055 1 97.69 103 VAL A C 1
ATOM 816 O O . VAL A 1 103 ? -2.873 16.312 8.023 1 97.69 103 VAL A O 1
ATOM 819 N N . VAL A 1 104 ? -4.457 15.742 9.484 1 97.31 104 VAL A N 1
ATOM 820 C CA . VAL A 1 104 ? -5.52 16.531 8.875 1 97.31 104 VAL A CA 1
ATOM 821 C C . VAL A 1 104 ? -6.184 17.406 9.938 1 97.31 104 VAL A C 1
ATOM 823 O O . VAL A 1 104 ? -6.555 16.938 11.008 1 97.31 104 VAL A O 1
ATOM 826 N N . VAL A 1 105 ? -6.309 18.688 9.617 1 97.5 105 VAL A N 1
ATOM 827 C CA . VAL A 1 105 ? -6.879 19.641 10.562 1 97.5 105 VAL A CA 1
ATOM 828 C C . VAL A 1 105 ? -8.023 20.406 9.891 1 97.5 105 VAL A C 1
ATOM 830 O O . VAL A 1 105 ? -7.922 20.781 8.727 1 97.5 105 VAL A O 1
ATOM 833 N N . GLU A 1 106 ? -9.055 20.562 10.594 1 96.19 106 GLU A N 1
ATOM 834 C CA . GLU A 1 106 ? -10.156 21.453 10.203 1 96.19 106 GLU A CA 1
ATOM 835 C C . GLU A 1 106 ? -10.305 22.609 11.188 1 96.19 106 GLU A C 1
ATOM 837 O O . GLU A 1 106 ? -10.406 22.391 12.398 1 96.19 106 GLU A O 1
ATOM 842 N N . THR A 1 107 ? -10.305 23.797 10.648 1 97.12 107 THR A N 1
ATOM 843 C CA . THR A 1 107 ? -10.453 24.969 11.5 1 97.12 107 THR A CA 1
ATOM 844 C C . THR A 1 107 ? -11.93 25.234 11.797 1 97.12 107 THR A C 1
ATOM 846 O O . THR A 1 107 ? -12.812 24.656 11.148 1 97.12 107 THR A O 1
ATOM 849 N N . THR A 1 108 ? -12.141 26.109 12.797 1 96.62 108 THR A N 1
ATOM 850 C CA . THR A 1 108 ? -13.5 26.5 13.156 1 96.62 108 THR A CA 1
ATOM 851 C C . THR A 1 108 ? -14.164 27.266 12.016 1 96.62 108 THR A C 1
ATOM 853 O O . THR A 1 108 ? -15.391 27.375 11.969 1 96.62 108 THR A O 1
ATOM 856 N N . LYS A 1 109 ? -13.383 27.719 11.055 1 95.56 109 LYS A N 1
ATOM 857 C CA . LYS A 1 109 ? -13.922 28.438 9.898 1 95.56 109 LYS A CA 1
ATOM 858 C C . LYS A 1 109 ? -14.117 27.5 8.711 1 95.56 109 LYS A C 1
ATOM 860 O O . LYS A 1 109 ? -14.562 27.938 7.645 1 95.56 109 LYS A O 1
ATOM 865 N N . GLY A 1 110 ? -13.688 26.328 8.859 1 93.88 110 GLY A N 1
ATOM 866 C CA . GLY A 1 110 ? -13.969 25.344 7.828 1 93.88 110 GLY A CA 1
ATOM 867 C C . GLY A 1 110 ? -12.789 25.078 6.914 1 93.88 110 GLY A C 1
ATOM 868 O O . GLY A 1 110 ? -12.891 24.297 5.965 1 93.88 110 GLY A O 1
ATOM 869 N N . ASP A 1 111 ? -11.695 25.75 7.168 1 95.25 111 ASP A N 1
ATOM 870 C CA . ASP A 1 111 ? -10.5 25.438 6.395 1 95.25 111 ASP A CA 1
ATOM 871 C C . ASP A 1 111 ? -9.969 24.047 6.723 1 95.25 111 ASP A C 1
ATOM 873 O O . ASP A 1 111 ? -9.953 23.641 7.891 1 95.25 111 ASP A O 1
ATOM 877 N N . ILE A 1 112 ? -9.617 23.266 5.66 1 96.56 112 ILE A N 1
ATOM 878 C CA . ILE A 1 112 ? -8.992 21.953 5.855 1 96.56 112 ILE A CA 1
ATOM 879 C C . ILE A 1 112 ? -7.551 22 5.359 1 96.56 112 ILE A C 1
ATOM 881 O O . ILE A 1 112 ? -7.27 22.5 4.273 1 96.56 112 ILE A O 1
ATOM 885 N N . PHE A 1 113 ? -6.633 21.578 6.203 1 97.88 113 PHE A N 1
ATOM 886 C CA . PHE A 1 113 ? -5.219 21.531 5.844 1 97.88 113 PHE A CA 1
ATOM 887 C C . PHE A 1 113 ? -4.504 20.422 6.609 1 97.88 113 PHE A C 1
ATOM 889 O O . PHE A 1 113 ? -5.137 19.641 7.32 1 97.88 113 PHE A O 1
ATOM 896 N N . GLY A 1 114 ? -3.184 20.25 6.395 1 98.06 114 GLY A N 1
ATOM 897 C CA . GLY A 1 114 ? -2.408 19.25 7.113 1 98.06 114 GLY A CA 1
ATOM 898 C C . GLY A 1 114 ? -1.062 18.969 6.473 1 98.06 114 GLY A C 1
ATOM 899 O O . GLY A 1 114 ? -0.447 19.859 5.887 1 98.06 114 GLY A O 1
ATOM 900 N N . GLY A 1 115 ? -0.681 17.766 6.75 1 97.19 115 GLY A N 1
ATOM 901 C CA . GLY A 1 115 ? 0.622 17.375 6.227 1 97.19 115 GLY A CA 1
ATOM 902 C C . GLY A 1 115 ? 0.894 15.891 6.32 1 97.19 115 GLY A C 1
ATOM 903 O O . GLY A 1 115 ? 0.295 15.195 7.145 1 97.19 115 GLY A O 1
ATOM 904 N N . PHE A 1 116 ? 1.718 15.453 5.391 1 95.88 116 PHE A N 1
ATOM 905 C CA . PHE A 1 116 ? 2.266 14.102 5.395 1 95.88 116 PHE A CA 1
ATOM 906 C C . PHE A 1 116 ? 3.629 14.07 6.074 1 95.88 116 PHE A C 1
ATOM 908 O O . PHE A 1 116 ? 4.566 14.734 5.625 1 95.88 116 PHE A O 1
ATOM 915 N N . ALA A 1 117 ? 3.658 13.352 7.164 1 94.44 117 ALA A N 1
ATOM 916 C CA . ALA A 1 117 ? 4.895 13.203 7.926 1 94.44 117 ALA A CA 1
ATOM 917 C C . ALA A 1 117 ? 5.574 11.875 7.609 1 94.44 117 ALA A C 1
ATOM 919 O O . ALA A 1 117 ? 5.031 10.805 7.906 1 94.44 117 ALA A O 1
ATOM 920 N N . SER A 1 118 ? 6.742 11.969 7.164 1 89.62 118 SER A N 1
ATOM 921 C CA . SER A 1 118 ? 7.43 10.773 6.676 1 89.62 118 SER A CA 1
ATOM 922 C C . SER A 1 118 ? 8.133 10.039 7.809 1 89.62 118 SER A C 1
ATOM 924 O O . SER A 1 118 ? 8.594 8.906 7.629 1 89.62 118 SER A O 1
ATOM 926 N N . GLU A 1 119 ? 8.258 10.648 8.969 1 90.88 119 GLU A N 1
ATOM 927 C CA . GLU A 1 119 ? 8.906 10.031 10.117 1 90.88 119 GLU A CA 1
ATOM 928 C C . GLU A 1 119 ? 7.961 9.977 11.32 1 90.88 119 GLU A C 1
ATOM 930 O O . GLU A 1 119 ? 6.949 10.68 11.352 1 90.88 119 GLU A O 1
ATOM 935 N N . GLU A 1 120 ? 8.367 9.102 12.188 1 92.75 120 GLU A N 1
ATOM 936 C CA . GLU A 1 120 ? 7.621 9.023 13.445 1 92.75 120 GLU A CA 1
ATOM 937 C C . GLU A 1 120 ? 7.707 10.328 14.219 1 92.75 120 GLU A C 1
ATOM 939 O O . GLU A 1 120 ? 8.773 10.938 14.305 1 92.75 120 GLU A O 1
ATOM 944 N N . TRP A 1 121 ? 6.543 10.75 14.758 1 94.81 121 TRP A N 1
ATOM 945 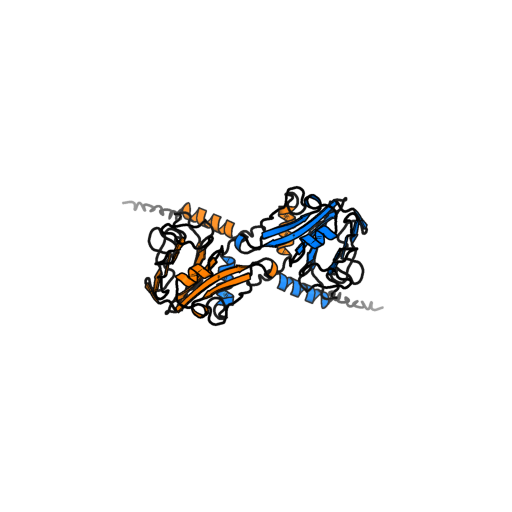C CA . TRP A 1 121 ? 6.551 11.945 15.602 1 94.81 121 TRP A CA 1
ATOM 946 C C . TRP A 1 121 ? 7.348 11.703 16.875 1 94.81 121 TRP A C 1
ATOM 948 O O . TRP A 1 121 ? 7.164 10.68 17.547 1 94.81 121 TRP A O 1
ATOM 958 N N . GLN A 1 122 ? 8.227 12.602 17.125 1 91.88 122 GLN A N 1
ATOM 959 C CA . GLN A 1 122 ? 9.125 12.469 18.266 1 91.88 122 GLN A CA 1
ATOM 960 C C . GLN A 1 122 ? 9.031 13.68 19.188 1 91.88 122 GLN A C 1
ATOM 962 O O . GLN A 1 122 ? 8.656 14.773 18.75 1 91.88 122 GLN A O 1
ATOM 967 N N . ASP A 1 123 ? 9.32 13.375 20.453 1 90.94 123 ASP A N 1
ATOM 968 C CA . ASP A 1 123 ? 9.523 14.492 21.375 1 90.94 123 ASP A CA 1
ATOM 969 C C . ASP A 1 123 ? 10.906 15.102 21.203 1 90.94 123 ASP A C 1
ATOM 971 O O . ASP A 1 123 ? 11.906 14.531 21.656 1 90.94 123 ASP A O 1
ATOM 975 N N . SER A 1 124 ? 10.914 16.219 20.469 1 90.44 124 SER A N 1
ATOM 976 C CA . SER A 1 124 ? 12.203 16.812 20.141 1 90.44 124 SER A CA 1
ATOM 977 C C . SER A 1 124 ? 12.125 18.328 20.125 1 90.44 124 SER A C 1
ATOM 979 O O . SER A 1 124 ? 11.125 18.906 19.688 1 90.44 124 SER A O 1
ATOM 981 N N . ALA A 1 125 ? 13.188 18.938 20.578 1 87.75 125 ALA A N 1
ATOM 982 C CA . ALA A 1 125 ? 13.312 20.391 20.516 1 87.75 125 ALA A CA 1
ATOM 983 C C . ALA A 1 125 ? 13.812 20.828 19.141 1 87.75 125 ALA A C 1
ATOM 985 O O . ALA A 1 125 ? 13.742 22.016 18.797 1 87.75 125 ALA A O 1
ATOM 986 N N . ASN A 1 126 ? 14.312 19.812 18.406 1 92.19 126 ASN A N 1
ATOM 987 C CA . ASN A 1 126 ? 14.883 20.094 17.094 1 92.19 126 ASN A CA 1
ATOM 988 C C . ASN A 1 126 ? 14.023 19.547 15.969 1 92.19 126 ASN A C 1
ATOM 990 O O . ASN A 1 126 ? 13.258 18.594 16.188 1 92.19 126 ASN A O 1
ATOM 994 N N . TYR A 1 127 ? 14.203 20.219 14.914 1 93.75 127 TYR A N 1
ATOM 995 C CA . TYR A 1 127 ? 13.539 19.719 13.719 1 93.75 127 TYR A CA 1
ATOM 996 C C . TYR A 1 127 ? 14.086 18.359 13.32 1 93.75 127 TYR A C 1
ATOM 998 O O . TYR A 1 127 ? 15.25 18.047 13.586 1 93.75 127 TYR A O 1
ATOM 1006 N N . TYR A 1 128 ? 13.242 17.594 12.68 1 91.25 128 TYR A N 1
ATOM 1007 C CA . TYR A 1 128 ? 13.609 16.297 12.125 1 91.25 128 TYR A CA 1
ATOM 1008 C C . TYR A 1 128 ? 12.734 15.953 10.922 1 91.25 128 TYR A C 1
ATOM 1010 O O . TYR A 1 128 ? 11.93 16.766 10.477 1 91.25 128 TYR A O 1
ATOM 1018 N N . GLY A 1 129 ? 12.977 14.797 10.32 1 85.75 129 GLY A N 1
ATOM 1019 C CA . GLY A 1 129 ? 12.195 14.344 9.18 1 85.75 129 GLY A CA 1
ATOM 1020 C C . GLY A 1 129 ? 13.031 14.18 7.922 1 85.75 129 GLY A C 1
ATOM 1021 O O . GLY A 1 129 ? 14.117 14.742 7.812 1 85.75 129 GLY A O 1
ATOM 1022 N N . ILE A 1 130 ? 12.5 13.383 7.062 1 74.75 130 ILE A N 1
ATOM 1023 C CA . ILE A 1 130 ? 13.195 13.156 5.801 1 74.75 130 ILE A CA 1
ATOM 1024 C C . ILE A 1 130 ? 12.312 13.625 4.641 1 74.75 130 ILE A C 1
ATOM 1026 O O . ILE A 1 130 ? 11.211 14.125 4.855 1 74.75 130 ILE A O 1
ATOM 1030 N N . GLY A 1 131 ? 12.734 13.516 3.334 1 70.81 131 GLY A N 1
ATOM 1031 C CA . GLY A 1 131 ? 12.477 14.234 2.098 1 70.81 131 GLY A CA 1
ATOM 1032 C C . GLY A 1 131 ? 11.117 13.922 1.498 1 70.81 131 GLY A C 1
ATOM 1033 O O . GLY A 1 131 ? 10.633 14.648 0.633 1 70.81 131 GLY A O 1
ATOM 1034 N N . GLU A 1 132 ? 10.258 13.055 1.983 1 82.69 132 GLU A N 1
ATOM 1035 C CA . GLU A 1 132 ? 9.039 12.82 1.21 1 82.69 132 GLU A CA 1
ATOM 1036 C C . GLU A 1 132 ? 7.832 13.469 1.88 1 82.69 132 GLU A C 1
ATOM 1038 O O . GLU A 1 132 ? 6.691 13.195 1.504 1 82.69 132 GLU A O 1
ATOM 1043 N N . SER A 1 133 ? 8.07 14.406 2.68 1 92.94 133 SER A N 1
ATOM 1044 C CA . SER A 1 133 ? 6.973 15.047 3.398 1 92.94 133 SER A CA 1
ATOM 1045 C C . SER A 1 133 ? 6.344 16.156 2.566 1 92.94 133 SER A C 1
ATOM 1047 O O . SER A 1 133 ? 6.973 16.688 1.648 1 92.94 133 SER A O 1
ATOM 1049 N N . PHE A 1 134 ? 5.062 16.5 2.799 1 94.56 134 PHE A N 1
ATOM 1050 C CA . PHE A 1 134 ? 4.383 17.625 2.172 1 94.56 134 PHE A CA 1
ATOM 1051 C C . PHE A 1 134 ? 3.314 18.203 3.096 1 94.56 134 PHE A C 1
ATOM 1053 O O . PHE A 1 134 ? 2.893 17.531 4.047 1 94.56 134 PHE A O 1
ATOM 1060 N N . VAL A 1 135 ? 2.984 19.422 2.857 1 97.12 135 VAL A N 1
ATOM 1061 C CA . VAL A 1 135 ? 1.826 20.047 3.494 1 97.12 135 VAL A CA 1
ATOM 1062 C C . VAL A 1 135 ? 0.769 20.375 2.439 1 97.12 135 VAL A C 1
ATOM 1064 O O . VAL A 1 135 ? 1.061 20.375 1.242 1 97.12 135 VAL A O 1
ATOM 1067 N N . PHE A 1 136 ? -0.484 20.562 2.895 1 97.12 136 PHE A N 1
ATOM 1068 C CA . PHE A 1 136 ? -1.54 20.781 1.913 1 97.12 136 PHE A CA 1
ATOM 1069 C C . PHE A 1 136 ? -2.648 21.641 2.498 1 97.12 136 PHE A C 1
ATOM 1071 O O . PHE A 1 136 ? -2.748 21.797 3.717 1 97.12 136 PHE A O 1
ATOM 1078 N N . SER A 1 137 ? -3.348 22.172 1.635 1 97 137 SER A N 1
ATOM 1079 C CA . SER A 1 137 ? -4.582 22.875 1.969 1 97 137 SER A CA 1
ATOM 1080 C C . SER A 1 137 ? -5.723 22.453 1.05 1 97 137 SER A C 1
ATOM 1082 O O . SER A 1 137 ? -5.496 22.094 -0.108 1 97 137 SER A O 1
ATOM 1084 N N . PHE A 1 138 ? -6.789 22.344 1.632 1 93.75 138 PHE A N 1
ATOM 1085 C CA . PHE A 1 138 ? -8.008 22.031 0.898 1 93.75 138 PHE A CA 1
ATOM 1086 C C . PHE A 1 138 ? -9.117 23.031 1.233 1 93.75 138 PHE A C 1
ATOM 1088 O O . PHE A 1 138 ? -10.016 22.719 2.021 1 93.75 138 PHE A O 1
ATOM 1095 N N . ASN A 1 139 ? -8.766 24.156 0.659 1 88 139 ASN A N 1
ATOM 1096 C CA . ASN A 1 139 ? -9.719 25.266 0.714 1 88 139 ASN A CA 1
ATOM 1097 C C . ASN A 1 139 ? -10.273 25.594 -0.667 1 88 139 ASN A C 1
ATOM 1099 O O . ASN A 1 139 ? -9.594 26.219 -1.483 1 88 139 ASN A O 1
ATOM 1103 N N . SER A 1 140 ? -11.555 25.484 -0.982 1 82.5 140 SER A N 1
ATOM 1104 C CA . SER A 1 140 ? -12.156 25.625 -2.305 1 82.5 140 SER A CA 1
ATOM 1105 C C . SER A 1 140 ? -11.422 24.766 -3.332 1 82.5 140 SER A C 1
ATOM 1107 O O . SER A 1 140 ? -12.047 24.141 -4.195 1 82.5 140 SER A O 1
ATOM 1109 N N . LYS A 1 141 ? -10.023 24.812 -3.188 1 89 141 LYS A N 1
ATOM 1110 C CA . LYS A 1 141 ? -9.195 23.969 -4.047 1 89 141 LYS A CA 1
ATOM 1111 C C . LYS A 1 141 ? -8.148 23.219 -3.23 1 89 141 LYS A C 1
ATOM 1113 O O . LYS A 1 141 ? -7.816 23.625 -2.113 1 89 141 LYS A O 1
ATOM 1118 N N . PHE A 1 142 ? -7.715 22.109 -3.826 1 92.44 142 PHE A N 1
ATOM 1119 C CA . PHE A 1 142 ? -6.648 21.344 -3.197 1 92.44 142 PHE A CA 1
ATOM 1120 C C . PHE A 1 142 ? -5.281 21.844 -3.658 1 92.44 142 PHE A C 1
ATOM 1122 O O . PHE A 1 142 ? -5.039 21.984 -4.859 1 92.44 142 PHE A O 1
ATOM 1129 N N . GLU A 1 143 ? -4.422 22.188 -2.689 1 92.75 143 GLU A N 1
ATOM 1130 C CA . GLU A 1 143 ? -3.039 22.562 -2.977 1 92.75 143 GLU A CA 1
ATOM 1131 C C . GLU A 1 143 ? -2.059 21.734 -2.156 1 92.75 143 GLU A C 1
ATOM 1133 O O . GLU A 1 143 ? -2.227 21.578 -0.945 1 92.75 143 GLU A O 1
ATOM 1138 N N . CYS A 1 144 ? -1.151 21.188 -2.818 1 94.31 144 CYS A N 1
ATOM 1139 C CA . CYS A 1 144 ? -0.116 20.375 -2.186 1 94.31 144 CYS A CA 1
ATOM 1140 C C . CYS A 1 144 ? 1.254 21.031 -2.336 1 94.31 144 CYS A C 1
ATOM 1142 O O . CYS A 1 144 ? 1.612 21.484 -3.424 1 94.31 144 CYS A O 1
ATOM 1144 N N . TYR A 1 145 ? 1.969 21.109 -1.223 1 94.75 145 TYR A N 1
ATOM 1145 C CA . TYR A 1 145 ? 3.305 21.688 -1.19 1 94.75 145 TYR A CA 1
ATOM 1146 C C . TYR A 1 145 ? 4.328 20.688 -0.686 1 94.75 145 TYR A C 1
ATOM 1148 O O . TYR A 1 145 ? 4.535 20.547 0.523 1 94.75 145 TYR A O 1
ATOM 1156 N N . PRO A 1 146 ? 5.008 20.047 -1.592 1 93.56 146 PRO A N 1
ATOM 1157 C CA . PRO A 1 146 ? 6.035 19.094 -1.162 1 93.56 146 PRO A CA 1
ATOM 1158 C C . PRO A 1 146 ? 7.27 19.781 -0.579 1 93.56 146 PRO A C 1
ATOM 1160 O O . PRO A 1 146 ? 7.449 21 -0.759 1 93.56 146 PRO A O 1
ATOM 1163 N N . TRP A 1 147 ? 8 19 0.121 1 93.12 147 TRP A N 1
ATOM 1164 C CA . TRP A 1 147 ? 9.273 19.516 0.626 1 93.12 147 TRP A CA 1
ATOM 1165 C C . TRP A 1 147 ? 10.094 20.141 -0.496 1 93.12 147 TRP A C 1
ATOM 1167 O O . TRP A 1 147 ? 10.227 19.547 -1.575 1 93.12 147 TRP A O 1
ATOM 1177 N N . SER A 1 148 ? 10.648 21.312 -0.243 1 90.38 148 SER A N 1
ATOM 1178 C CA . SER A 1 148 ? 11.305 22.109 -1.279 1 90.38 148 SER A CA 1
ATOM 1179 C C . SER A 1 148 ? 12.805 21.797 -1.34 1 90.38 148 SER A C 1
ATOM 1181 O O . SER A 1 148 ? 13.477 22.156 -2.309 1 90.38 148 SER A O 1
ATOM 1183 N N . TYR A 1 149 ? 13.398 21.281 -0.328 1 89.06 149 TYR A N 1
ATOM 1184 C CA . TYR A 1 149 ? 14.812 20.953 -0.194 1 89.06 149 TYR A CA 1
ATOM 1185 C C . TYR A 1 149 ? 15.617 22.188 0.187 1 89.06 149 TYR A C 1
ATOM 1187 O O . TYR A 1 149 ? 16.844 22.141 0.243 1 89.06 149 TYR A O 1
ATOM 1195 N N . LEU A 1 150 ? 15 23.25 0.484 1 90.62 150 LEU A N 1
ATOM 1196 C CA . LEU A 1 150 ? 15.703 24.484 0.826 1 90.62 150 LEU A CA 1
ATOM 1197 C C . LEU A 1 150 ? 16.25 24.422 2.246 1 90.62 150 LEU A C 1
ATOM 1199 O O . LEU A 1 150 ? 17.25 25.078 2.559 1 90.62 150 LEU A O 1
ATOM 1203 N N . ASN A 1 151 ? 15.562 23.734 3.102 1 92.88 151 ASN A N 1
ATOM 1204 C CA . ASN A 1 151 ? 16.031 23.453 4.453 1 92.88 151 ASN A CA 1
ATOM 1205 C C . ASN A 1 151 ? 15.453 22.156 5 1 92.88 151 ASN A C 1
ATOM 1207 O O . ASN A 1 151 ? 14.695 21.469 4.305 1 92.88 151 ASN A O 1
ATOM 1211 N N . THR A 1 152 ? 15.805 21.828 6.199 1 93.25 152 THR A N 1
ATOM 1212 C CA . THR A 1 152 ? 15.383 20.531 6.723 1 93.25 152 THR A CA 1
ATOM 1213 C C . THR A 1 152 ? 14.445 20.703 7.918 1 93.25 152 THR A C 1
ATOM 1215 O O . THR A 1 152 ? 14.422 19.875 8.82 1 93.25 152 THR A O 1
ATOM 1218 N N . MET A 1 153 ? 13.812 21.828 7.961 1 95.56 153 MET A N 1
ATOM 1219 C CA . MET A 1 153 ? 12.883 22.109 9.055 1 95.56 153 MET A CA 1
ATOM 1220 C C . MET A 1 153 ? 11.508 21.516 8.766 1 95.56 153 MET A C 1
ATOM 1222 O O . MET A 1 153 ? 10.516 22.234 8.695 1 95.56 153 MET A O 1
ATOM 1226 N N . ILE A 1 154 ? 11.445 20.25 8.727 1 96.19 154 ILE A N 1
ATOM 1227 C CA . ILE A 1 154 ? 10.289 19.562 8.164 1 96.19 154 ILE A CA 1
ATOM 1228 C C . ILE A 1 154 ? 9.258 19.312 9.258 1 96.19 154 ILE A C 1
ATOM 1230 O O . ILE A 1 154 ? 8.094 19.688 9.125 1 96.19 154 ILE A O 1
ATOM 1234 N N . MET A 1 155 ? 9.656 18.672 10.32 1 96.94 155 MET A N 1
ATOM 1235 C CA . MET A 1 155 ? 8.766 18.297 11.414 1 96.94 155 MET A CA 1
ATOM 1236 C C . MET A 1 155 ? 9.289 18.812 12.75 1 96.94 155 MET A C 1
ATOM 1238 O O . MET A 1 155 ? 10.492 18.812 12.992 1 96.94 155 MET A O 1
ATOM 1242 N N . LEU A 1 156 ? 8.414 19.234 13.578 1 96.5 156 LEU A N 1
ATOM 1243 C CA . LEU A 1 156 ? 8.688 19.656 14.945 1 96.5 156 LEU A CA 1
ATOM 1244 C C . LEU A 1 156 ? 7.574 19.219 15.891 1 96.5 156 LEU A C 1
ATOM 1246 O O . LEU A 1 156 ? 6.395 19.406 15.586 1 96.5 156 LEU A O 1
ATOM 1250 N N . SER A 1 157 ? 7.902 18.578 16.969 1 96.56 157 SER A N 1
ATOM 1251 C CA . SER A 1 157 ? 6.906 18.172 17.953 1 96.56 157 SER A CA 1
ATOM 1252 C C . SER A 1 157 ? 7.512 18.094 19.359 1 96.56 157 SER A C 1
ATOM 1254 O O . SER A 1 157 ? 8.594 17.531 19.531 1 96.56 157 SER A O 1
ATOM 1256 N N . ASN A 1 158 ? 6.883 18.625 20.281 1 93.69 158 ASN A N 1
ATOM 1257 C CA . ASN A 1 158 ? 7.227 18.562 21.703 1 93.69 158 ASN A CA 1
ATOM 1258 C C . ASN A 1 158 ? 5.992 18.734 22.594 1 93.69 158 ASN A C 1
ATOM 1260 O O . ASN A 1 158 ? 4.863 18.562 22.125 1 93.69 158 ASN A O 1
ATOM 1264 N N . ASP A 1 159 ? 6.191 19.016 23.828 1 92.31 159 ASP A N 1
ATOM 1265 C CA . ASP A 1 159 ? 5.066 19.094 24.75 1 92.31 159 ASP A CA 1
ATOM 1266 C C . ASP A 1 159 ? 4.23 20.344 24.5 1 92.31 159 ASP A C 1
ATOM 1268 O O . ASP A 1 159 ? 3.082 20.438 24.938 1 92.31 159 ASP A O 1
ATOM 1272 N N . GLU A 1 160 ? 4.758 21.25 23.797 1 94.69 160 GLU A N 1
ATOM 1273 C CA . GLU A 1 160 ? 4.105 22.547 23.641 1 94.69 160 GL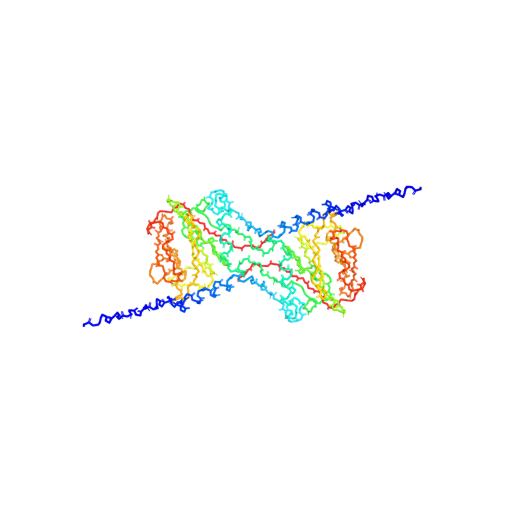U A CA 1
ATOM 1274 C C . GLU A 1 160 ? 3.359 22.625 22.297 1 94.69 160 GLU A C 1
ATOM 1276 O O . GLU A 1 160 ? 2.336 23.297 22.203 1 94.69 160 GLU A O 1
ATOM 1281 N N . CYS A 1 161 ? 3.977 21.969 21.312 1 97.06 161 CYS A N 1
ATOM 1282 C CA . CYS A 1 161 ? 3.322 22.125 20.016 1 97.06 161 CYS A CA 1
ATOM 1283 C C . CYS A 1 161 ? 3.738 21.016 19.062 1 97.06 161 CYS A C 1
ATOM 1285 O O . CYS A 1 161 ? 4.68 20.266 19.344 1 97.06 161 CYS A O 1
ATOM 1287 N N . ILE A 1 162 ? 3.006 20.859 18.031 1 97.94 162 ILE A N 1
ATOM 1288 C CA . ILE A 1 162 ? 3.311 20.031 16.859 1 97.94 162 ILE A CA 1
ATOM 1289 C C . ILE A 1 162 ? 3.244 20.906 15.602 1 97.94 162 ILE A C 1
ATOM 1291 O O . ILE A 1 162 ? 2.346 21.734 15.453 1 97.94 162 ILE A O 1
ATOM 1295 N N . ALA A 1 163 ? 4.258 20.75 14.766 1 98.25 163 ALA A N 1
ATOM 1296 C CA . ALA A 1 163 ? 4.332 21.672 13.633 1 98.25 163 ALA A CA 1
ATOM 1297 C C . ALA A 1 163 ? 5.09 21.047 12.469 1 98.25 163 ALA A C 1
ATOM 1299 O O . ALA A 1 163 ? 5.824 20.062 12.641 1 98.25 163 ALA A O 1
ATOM 1300 N N . MET A 1 164 ? 4.824 21.578 11.336 1 98.06 164 MET A N 1
ATOM 1301 C CA . MET A 1 164 ? 5.625 21.312 10.148 1 98.06 164 MET A CA 1
ATOM 1302 C C . MET A 1 164 ? 6.031 22.594 9.453 1 98.06 164 MET A C 1
ATOM 1304 O O . MET A 1 164 ? 5.277 23.578 9.453 1 98.06 164 MET A O 1
ATOM 1308 N N . GLY A 1 165 ? 7.246 22.5 8.859 1 97.38 165 GLY A N 1
ATOM 1309 C CA . GLY A 1 165 ? 7.727 23.656 8.117 1 97.38 165 GLY A CA 1
ATOM 1310 C C . GLY A 1 165 ? 8.414 24.688 8.992 1 97.38 165 GLY A C 1
ATOM 1311 O O . GLY A 1 165 ? 8.086 24.828 10.18 1 97.38 165 GLY A O 1
ATOM 1312 N N . GLY A 1 166 ? 9.234 25.328 8.344 1 96.25 166 GLY A N 1
ATOM 1313 C CA . GLY A 1 166 ? 10 26.375 8.992 1 96.25 166 GLY A CA 1
ATOM 1314 C C . GLY A 1 166 ? 10.773 27.25 8.016 1 96.25 166 GLY A C 1
ATOM 1315 O O . GLY A 1 166 ? 10.43 27.328 6.836 1 96.25 166 GLY A O 1
ATOM 1316 N N . GLY A 1 167 ? 11.797 28.016 8.516 1 94.88 167 GLY A N 1
ATOM 1317 C CA . GLY A 1 167 ? 12.531 28.953 7.691 1 94.88 167 GLY A CA 1
ATOM 1318 C C . GLY A 1 167 ? 11.789 30.266 7.461 1 94.88 167 GLY A C 1
ATOM 1319 O O . GLY A 1 167 ? 12.047 30.969 6.48 1 94.88 167 GLY A O 1
ATOM 1320 N N . GLY A 1 168 ? 10.969 30.562 8.133 1 95.44 168 GLY A N 1
ATOM 1321 C CA . GLY A 1 168 ? 9.984 31.625 8.273 1 95.44 168 GLY A CA 1
ATOM 1322 C C . GLY A 1 168 ? 8.883 31.297 9.258 1 95.44 168 GLY A C 1
ATOM 1323 O O . GLY A 1 168 ? 9.141 31.094 10.445 1 95.44 168 GLY A O 1
ATOM 1324 N N . ASP A 1 169 ? 7.801 31.25 8.727 1 97.25 169 ASP A N 1
ATOM 1325 C CA . ASP A 1 169 ? 6.703 30.781 9.562 1 97.25 169 ASP A CA 1
ATOM 1326 C C . ASP A 1 169 ? 6.531 29.266 9.445 1 97.25 169 ASP A C 1
ATOM 1328 O O . ASP A 1 169 ? 7.039 28.656 8.508 1 97.25 169 ASP A O 1
ATOM 1332 N N . PHE A 1 170 ? 5.906 28.797 10.461 1 98.06 170 PHE A N 1
ATOM 1333 C CA . PHE A 1 170 ? 5.445 27.422 10.289 1 98.06 170 PHE A CA 1
ATOM 1334 C C . PHE A 1 170 ? 4.441 27.328 9.148 1 98.06 170 PHE A C 1
ATOM 1336 O O . PHE A 1 170 ? 3.588 28.203 8.984 1 98.06 170 PHE A O 1
ATOM 1343 N N . ALA A 1 171 ? 4.617 26.219 8.344 1 98.56 171 ALA A N 1
ATOM 1344 C CA . ALA A 1 171 ? 3.479 25.938 7.469 1 98.56 171 ALA A CA 1
ATOM 1345 C C . ALA A 1 171 ? 2.189 25.812 8.273 1 98.56 171 ALA A C 1
ATOM 1347 O O . ALA A 1 171 ? 1.17 26.406 7.934 1 98.56 171 ALA A O 1
ATOM 1348 N N . TRP A 1 172 ? 2.305 24.984 9.312 1 98.69 172 TRP A N 1
ATOM 1349 C CA . TRP A 1 172 ? 1.254 24.953 10.32 1 98.69 172 TRP A CA 1
ATOM 1350 C C . TRP A 1 172 ? 1.818 24.562 11.68 1 98.69 172 TRP A C 1
ATOM 1352 O O . TRP A 1 172 ? 2.852 23.891 11.766 1 98.69 172 TRP A O 1
ATOM 1362 N N . CYS A 1 173 ? 1.209 25.016 12.711 1 98.69 173 CYS A N 1
ATOM 1363 C CA . CYS A 1 173 ? 1.564 24.719 14.102 1 98.69 173 CYS A CA 1
ATOM 1364 C C . CYS A 1 173 ? 0.323 24.656 14.977 1 98.69 173 CYS A C 1
ATOM 1366 O O . CYS A 1 173 ? -0.565 25.516 14.867 1 98.69 173 CYS A O 1
ATOM 1368 N N . LEU A 1 174 ? 0.237 23.609 15.781 1 98.5 174 LEU A N 1
ATOM 1369 C CA . LEU A 1 174 ? -0.87 23.453 16.719 1 98.5 174 LEU A CA 1
ATOM 1370 C C . LEU A 1 174 ? -0.376 23.5 18.156 1 98.5 174 LEU A C 1
ATOM 1372 O O . LEU A 1 174 ? 0.677 22.953 18.484 1 98.5 174 LEU A O 1
ATOM 1376 N N . ASN A 1 175 ? -1.132 24.062 18.938 1 97.62 175 ASN A N 1
ATOM 1377 C CA . ASN A 1 175 ? -0.711 24.188 20.328 1 97.62 175 ASN A CA 1
ATOM 1378 C C . ASN A 1 175 ? -1.007 22.922 21.125 1 97.62 175 ASN A C 1
ATOM 1380 O O . ASN A 1 175 ? -1.583 21.969 20.594 1 97.62 175 ASN A O 1
ATOM 1384 N N . SER A 1 176 ? -0.661 22.891 22.375 1 96.19 176 SER A N 1
ATOM 1385 C CA . SER A 1 176 ? -0.606 21.688 23.203 1 96.19 176 SER A CA 1
ATOM 1386 C C . SER A 1 176 ? -2.006 21.156 23.5 1 96.19 176 SER A C 1
ATOM 1388 O O . SER A 1 176 ? -2.199 19.953 23.688 1 96.19 176 SER A O 1
ATOM 1390 N N . ASP A 1 177 ? -2.955 22.047 23.594 1 95.62 177 ASP A N 1
ATOM 1391 C CA . ASP A 1 177 ? -4.297 21.578 23.938 1 95.62 177 ASP A CA 1
ATOM 1392 C C . ASP A 1 177 ? -5.168 21.453 22.688 1 95.62 177 ASP A C 1
ATOM 1394 O O . ASP A 1 177 ? -6.367 21.188 22.781 1 95.62 177 ASP A O 1
ATOM 1398 N N . LEU A 1 178 ? -4.609 21.75 21.531 1 97.31 178 LEU A N 1
ATOM 1399 C CA . LEU A 1 178 ? -5.234 21.562 20.234 1 97.31 178 LEU A CA 1
ATOM 1400 C C . LEU A 1 178 ? -6.465 22.438 20.078 1 97.31 178 LEU A C 1
ATOM 1402 O O . LEU A 1 178 ? -7.457 22.047 19.469 1 97.31 178 LEU A O 1
ATOM 1406 N N . SER A 1 179 ? -6.395 23.625 20.734 1 97.25 179 SER A N 1
ATOM 1407 C CA . SER A 1 179 ? -7.496 24.578 20.625 1 97.25 179 SER A CA 1
ATOM 1408 C C . SER A 1 179 ? -7.211 25.625 19.547 1 97.25 179 SER A C 1
ATOM 1410 O O . SER A 1 179 ? -8.133 26.156 18.922 1 97.25 179 SER A O 1
ATOM 1412 N N . ARG A 1 180 ? -5.953 25.906 19.391 1 97.94 180 ARG A N 1
ATOM 1413 C CA . ARG A 1 180 ? -5.547 26.953 18.469 1 97.94 180 ARG A CA 1
ATOM 1414 C C . ARG A 1 180 ? -4.328 26.531 17.656 1 97.94 180 ARG A C 1
ATOM 1416 O O . ARG A 1 180 ? -3.592 25.625 18.062 1 97.94 180 ARG A O 1
ATOM 1423 N N . GLY A 1 181 ? -4.133 27.188 16.531 1 98.38 181 GLY A N 1
ATOM 1424 C CA . GLY A 1 181 ? -2.967 26.984 15.695 1 98.38 181 GLY A CA 1
ATOM 1425 C C . GLY A 1 181 ? -2.627 28.188 14.836 1 98.38 181 GLY A C 1
ATOM 1426 O O . GLY A 1 181 ? -3.297 29.219 14.914 1 98.38 181 GLY A O 1
ATOM 1427 N N . THR A 1 182 ? -1.542 28.078 14.156 1 98.62 182 THR A N 1
ATOM 1428 C CA . THR A 1 182 ? -1.091 29.109 13.234 1 98.62 182 THR A CA 1
ATOM 1429 C C . THR A 1 182 ? -0.636 28.5 11.914 1 98.62 182 THR A C 1
ATOM 1431 O O . THR A 1 182 ? -0.271 27.328 11.859 1 98.62 182 THR A O 1
ATOM 1434 N N . SER A 1 183 ? -0.742 29.25 10.906 1 98.62 183 SER A N 1
ATOM 1435 C CA . SER A 1 183 ? -0.198 28.875 9.602 1 98.62 183 SER A CA 1
ATOM 14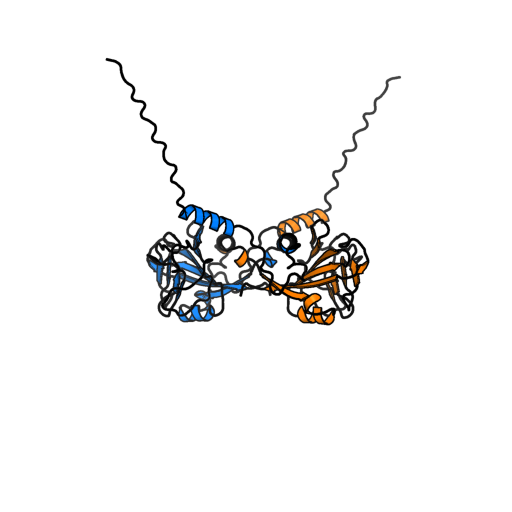36 C C . SER A 1 183 ? 0.414 30.094 8.898 1 98.62 183 SER A C 1
ATOM 1438 O O . SER A 1 183 ? -0.119 31.188 8.984 1 98.62 183 SER A O 1
ATOM 1440 N N . GLY A 1 184 ? 1.513 29.922 8.273 1 98.19 184 GLY A N 1
ATOM 1441 C CA . GLY A 1 184 ? 2.193 30.938 7.473 1 98.19 184 GLY A CA 1
ATOM 1442 C C . GLY A 1 184 ? 3 30.344 6.332 1 98.19 184 GLY A C 1
ATOM 1443 O O . GLY A 1 184 ? 2.816 29.172 5.969 1 98.19 184 GLY A O 1
ATOM 1444 N N . CYS A 1 185 ? 3.828 31.188 5.746 1 97.69 185 CYS A N 1
ATOM 1445 C CA . CYS A 1 185 ? 4.688 30.75 4.652 1 97.69 185 CYS A CA 1
ATOM 1446 C C . CYS A 1 185 ? 5.996 30.172 5.18 1 97.69 185 CYS A C 1
ATOM 1448 O O . CYS A 1 185 ? 6.695 30.828 5.953 1 97.69 185 CYS A O 1
ATOM 1450 N N . SER A 1 186 ? 6.215 29 4.805 1 97.31 186 SER A N 1
ATOM 1451 C CA . SER A 1 186 ? 7.477 28.375 5.199 1 97.31 186 SER A CA 1
ATOM 1452 C C . SER A 1 186 ? 8.398 28.188 4 1 97.31 186 SER A C 1
ATOM 1454 O O . SER A 1 186 ? 7.938 27.922 2.891 1 97.31 186 SER A O 1
ATOM 1456 N N . LYS A 1 187 ? 9.664 28.312 4.238 1 96.62 187 LYS A N 1
ATOM 1457 C CA . LYS A 1 187 ? 10.656 28.016 3.203 1 96.62 187 LYS A CA 1
ATOM 1458 C C . LYS A 1 187 ? 10.773 26.516 2.957 1 96.62 187 LYS A C 1
ATOM 1460 O O . LYS A 1 187 ? 11.047 26.094 1.835 1 96.62 187 LYS A O 1
ATOM 1465 N N . THR A 1 188 ? 10.523 25.766 3.949 1 96.12 188 THR A N 1
ATOM 1466 C CA . THR A 1 188 ? 10.664 24.312 3.902 1 96.12 188 THR A CA 1
ATOM 1467 C C . THR A 1 188 ? 9.781 23.719 2.805 1 96.12 188 THR A C 1
ATOM 1469 O O . THR A 1 188 ? 10.203 22.812 2.088 1 96.12 188 THR A O 1
ATOM 1472 N N . PHE A 1 189 ? 8.602 24.344 2.666 1 96.06 189 PHE A N 1
ATOM 1473 C CA . PHE A 1 189 ? 7.656 23.781 1.709 1 96.06 189 PHE A CA 1
ATOM 1474 C C . PHE A 1 189 ? 7.312 24.797 0.627 1 96.06 189 PHE A C 1
ATOM 1476 O O . PHE A 1 189 ? 6.582 24.484 -0.316 1 96.06 189 PHE A O 1
ATOM 1483 N N . GLU A 1 190 ? 7.812 25.922 0.802 1 96.69 190 GLU A N 1
ATOM 1484 C CA . GLU A 1 190 ? 7.457 27.016 -0.1 1 96.69 190 GLU A CA 1
ATOM 1485 C C . GLU A 1 190 ? 5.945 27.125 -0.27 1 96.69 190 GLU A C 1
ATOM 1487 O O . GLU A 1 190 ? 5.453 27.312 -1.384 1 96.69 190 GLU A O 1
ATOM 1492 N N . ASN A 1 191 ? 5.352 26.938 0.783 1 96.56 191 ASN A N 1
ATOM 1493 C CA . ASN A 1 191 ? 3.895 26.984 0.786 1 96.56 191 ASN A CA 1
ATOM 1494 C C . ASN A 1 191 ? 3.379 28.406 1.047 1 96.56 191 ASN A C 1
ATOM 1496 O O . ASN A 1 191 ? 4.074 29.219 1.658 1 96.56 191 ASN A O 1
ATOM 1500 N N . GLU A 1 192 ? 2.148 28.656 0.55 1 96 192 GLU A N 1
ATOM 1501 C CA . GLU A 1 192 ? 1.356 29.766 1.065 1 96 192 GLU A CA 1
ATOM 1502 C C . GLU A 1 192 ? 0.661 29.391 2.371 1 96 192 GLU A C 1
ATOM 1504 O O . GLU A 1 192 ? 0.734 28.25 2.812 1 96 192 GLU A O 1
ATOM 1509 N N . ARG A 1 193 ? 0.149 30.453 2.943 1 97.88 193 ARG A N 1
ATOM 1510 C CA . ARG A 1 193 ? -0.632 30.156 4.137 1 97.88 193 ARG A CA 1
ATOM 1511 C C . ARG A 1 193 ? -1.718 29.125 3.834 1 97.88 193 ARG A C 1
ATOM 1513 O O . ARG A 1 193 ? -2.426 29.234 2.832 1 97.88 193 ARG A O 1
ATOM 1520 N N . LEU A 1 194 ? -1.815 28.156 4.699 1 97.88 194 LEU A N 1
ATOM 1521 C CA . LEU A 1 194 ? -2.701 27.031 4.41 1 97.88 194 LEU A CA 1
ATOM 1522 C C . LEU A 1 194 ? -4.133 27.344 4.832 1 97.88 194 LEU A C 1
ATOM 1524 O O . LEU A 1 194 ? -5.066 26.641 4.438 1 97.88 194 LEU A O 1
ATOM 1528 N N . THR A 1 195 ? -4.305 28.359 5.625 1 97.5 195 THR A N 1
ATOM 1529 C CA . THR A 1 195 ? -5.605 28.734 6.18 1 97.5 195 THR A CA 1
ATOM 1530 C C . THR A 1 195 ? -5.988 30.156 5.781 1 97.5 195 THR A C 1
ATOM 1532 O O . THR A 1 195 ? -5.133 30.938 5.355 1 97.5 195 THR A O 1
ATOM 1535 N N . SER A 1 196 ? -7.234 30.422 5.895 1 96.06 196 SER A N 1
ATOM 1536 C CA . SER A 1 196 ? -7.727 31.766 5.566 1 96.06 196 SER A CA 1
ATOM 1537 C C . SER A 1 196 ? -7.152 32.812 6.508 1 96.06 196 SER A C 1
ATOM 1539 O O . SER A 1 196 ? -6.914 33.938 6.105 1 96.06 196 SER A O 1
ATOM 1541 N N . GLU A 1 197 ? -6.965 32.406 7.809 1 96.5 197 GLU A N 1
ATOM 1542 C CA . GLU A 1 197 ? -6.391 33.281 8.828 1 96.5 197 GLU A CA 1
ATOM 1543 C C . GLU A 1 197 ? -5.102 32.719 9.391 1 96.5 197 GLU A C 1
ATOM 1545 O O . GLU A 1 197 ? -4.977 31.484 9.539 1 96.5 197 GLU A O 1
ATOM 1550 N N . ALA A 1 198 ? -4.156 33.562 9.727 1 97.62 198 ALA A N 1
ATOM 1551 C CA . ALA A 1 198 ? -2.859 33.156 10.25 1 97.62 198 ALA A CA 1
ATOM 1552 C C . ALA A 1 198 ? -3.02 32.406 11.578 1 97.62 198 ALA A C 1
ATOM 1554 O O . ALA A 1 198 ? -2.305 31.438 11.852 1 97.62 198 ALA A O 1
ATOM 1555 N N . GLU A 1 199 ? -3.891 32.969 12.414 1 98.31 199 GLU A N 1
ATOM 1556 C CA . GLU A 1 199 ? -4.285 32.312 13.664 1 98.31 199 GLU A CA 1
ATOM 1557 C C . GLU A 1 199 ? -5.711 31.781 13.578 1 98.31 199 GLU A C 1
ATOM 1559 O O . GLU A 1 199 ? -6.613 32.469 13.109 1 98.31 199 GLU A O 1
ATOM 1564 N N . PHE A 1 200 ? -5.918 30.562 13.992 1 98.19 200 PHE A N 1
ATOM 1565 C CA . PHE A 1 200 ? -7.23 29.969 13.812 1 98.19 200 PHE A CA 1
ATOM 1566 C C . PHE A 1 200 ? -7.594 29.094 15.016 1 98.19 200 PHE A C 1
ATOM 1568 O O . PHE A 1 200 ? -6.711 28.625 15.742 1 98.19 200 PHE A O 1
ATOM 1575 N N . GLY A 1 201 ? -8.891 28.969 15.211 1 98.12 201 GLY A N 1
ATOM 1576 C CA . GLY A 1 201 ? -9.391 27.953 16.109 1 98.12 201 GLY A CA 1
ATOM 1577 C C . GLY A 1 201 ? -9.492 26.578 15.461 1 98.12 201 GLY A C 1
ATOM 1578 O O . GLY A 1 201 ? -9.758 26.484 14.258 1 98.12 201 GLY A O 1
ATOM 1579 N N . ILE A 1 202 ? -9.32 25.547 16.266 1 97.44 202 ILE A N 1
ATOM 1580 C CA . ILE A 1 202 ? -9.32 24.188 15.742 1 97.44 202 ILE A CA 1
ATOM 1581 C C . ILE A 1 202 ? -10.672 23.516 16 1 97.44 202 ILE A C 1
ATOM 1583 O O . ILE A 1 202 ? -11.188 23.578 17.125 1 97.44 202 ILE A O 1
ATOM 1587 N N . TYR A 1 203 ? -11.242 22.969 14.984 1 95.94 203 TYR A N 1
ATOM 1588 C CA . TYR A 1 203 ? -12.484 22.203 15.102 1 95.94 203 TYR A CA 1
ATOM 1589 C C . TYR A 1 203 ? -12.211 20.719 15.18 1 95.94 203 TYR A C 1
ATOM 1591 O O . TYR A 1 203 ? -12.836 20 15.969 1 95.94 203 TYR A O 1
ATOM 1599 N N . ASN A 1 204 ? -11.32 20.234 14.367 1 95.25 204 ASN A N 1
ATOM 1600 C CA . ASN A 1 204 ? -10.961 18.828 14.359 1 95.25 204 ASN A CA 1
ATOM 1601 C C . ASN A 1 204 ? -9.492 18.625 14.016 1 95.25 204 ASN A C 1
ATOM 1603 O O . ASN A 1 204 ? -8.914 19.391 13.242 1 95.25 2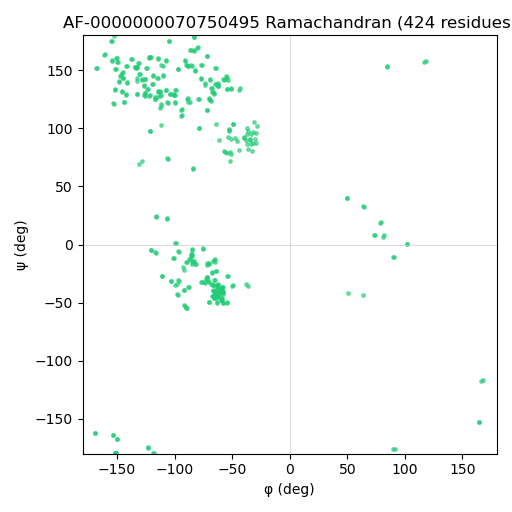04 ASN A O 1
ATOM 1607 N N . VAL A 1 205 ? -8.898 17.594 14.625 1 97.12 205 VAL A N 1
ATOM 1608 C CA . VAL A 1 205 ? -7.559 17.109 14.305 1 97.12 205 VAL A CA 1
ATOM 1609 C C . VAL A 1 205 ? -7.582 15.594 14.164 1 97.12 205 VAL A C 1
ATOM 1611 O O . VAL A 1 205 ? -8.141 14.891 15.016 1 97.12 205 VAL A O 1
ATOM 1614 N N . GLU A 1 206 ? -7.027 15.156 13.062 1 96.94 206 GLU A N 1
ATOM 1615 C CA . GLU A 1 206 ? -6.93 13.719 12.82 1 96.94 206 GLU A CA 1
ATOM 1616 C C . GLU A 1 206 ? -5.504 13.32 12.461 1 96.94 206 GLU A C 1
ATOM 1618 O O . GLU A 1 206 ? -4.805 14.055 11.758 1 96.94 206 GLU A O 1
ATOM 1623 N N . VAL A 1 207 ? -5.133 12.164 12.969 1 97.62 207 VAL A N 1
ATOM 1624 C CA . VAL A 1 207 ? -3.887 11.539 12.539 1 97.62 207 VAL A CA 1
ATOM 1625 C C . VAL A 1 207 ? -4.176 10.148 11.969 1 97.62 207 VAL A C 1
ATOM 1627 O O . VAL A 1 207 ? -4.855 9.336 12.602 1 97.62 207 VAL A O 1
ATOM 1630 N N . TRP A 1 208 ? -3.65 9.945 10.75 1 94.56 208 TRP A N 1
ATOM 1631 C CA . TRP A 1 208 ? -3.891 8.688 10.055 1 94.56 208 TRP A CA 1
ATOM 1632 C C . TRP A 1 208 ? -2.582 7.953 9.781 1 94.56 208 TRP A C 1
ATOM 1634 O O . TRP A 1 208 ? -1.581 8.578 9.414 1 94.56 208 TRP A O 1
ATOM 1644 N N . GLY A 1 209 ? -2.598 6.625 9.984 1 93 209 GLY A N 1
ATOM 1645 C CA . GLY A 1 209 ? -1.498 5.762 9.586 1 93 209 GLY A CA 1
ATOM 1646 C C . GLY A 1 209 ? -1.805 4.941 8.352 1 93 209 GLY A C 1
ATOM 1647 O O . GLY A 1 209 ? -2.912 5.008 7.809 1 93 209 GLY A O 1
ATOM 1648 N N . PHE A 1 210 ? -0.818 4.223 7.883 1 88.12 210 PHE A N 1
ATOM 1649 C CA . PHE A 1 210 ? -0.94 3.404 6.684 1 88.12 210 PHE A CA 1
ATOM 1650 C C . PHE A 1 210 ? -0.755 1.928 7.016 1 88.12 210 PHE A C 1
ATOM 1652 O O . PHE A 1 210 ? 0.232 1.547 7.648 1 88.12 210 PHE A O 1
ATOM 1659 N N . VAL A 1 211 ? -1.754 1.187 6.617 1 83.31 211 VAL A N 1
ATOM 1660 C CA . VAL A 1 211 ? -1.719 -0.223 6.992 1 83.31 211 VAL A CA 1
ATOM 1661 C C . VAL A 1 211 ? -2.047 -1.092 5.781 1 83.31 211 VAL A C 1
ATOM 1663 O O . VAL A 1 211 ? -2.627 -0.612 4.805 1 83.31 211 VAL A O 1
ATOM 1666 N N . THR A 1 212 ? -1.531 -2.35 5.734 1 72.38 212 THR A N 1
ATOM 1667 C CA . THR A 1 212 ? -1.848 -3.33 4.703 1 72.38 212 THR A CA 1
ATOM 1668 C C . THR A 1 212 ? -3.219 -3.951 4.949 1 72.38 212 THR A C 1
ATOM 1670 O O . THR A 1 212 ? -3.693 -3.992 6.086 1 72.38 212 THR A O 1
ATOM 1673 N N . LYS A 1 213 ? -3.932 -4.188 3.777 1 61.62 213 LYS A N 1
ATOM 1674 C CA . LYS A 1 213 ? -5.219 -4.875 3.869 1 61.62 213 LYS A CA 1
ATOM 1675 C C . LYS A 1 213 ? -5.105 -6.141 4.715 1 61.62 213 LYS A C 1
ATOM 1677 O O . LYS A 1 213 ? -4.172 -6.926 4.543 1 61.62 213 LYS A O 1
ATOM 1682 N N . MET A 1 214 ? -5.559 -6.207 5.961 1 51.19 214 MET A N 1
ATOM 1683 C CA . MET A 1 214 ? -5.656 -7.457 6.711 1 51.19 214 MET A CA 1
ATOM 1684 C C . MET A 1 214 ? -6.762 -8.344 6.145 1 51.19 214 MET A C 1
ATOM 1686 O O . MET A 1 214 ? -7.754 -7.844 5.613 1 51.19 214 MET A O 1
ATOM 1690 N N . MET B 1 1 ? -34.875 -14.469 -72.938 1 30.36 1 MET B N 1
ATOM 1691 C CA . MET B 1 1 ? -34.375 -15.203 -71.812 1 30.36 1 MET B CA 1
ATOM 1692 C C . MET B 1 1 ? -33.562 -14.297 -70.875 1 30.36 1 MET B C 1
ATOM 1694 O O . MET B 1 1 ? -32.469 -13.891 -71.188 1 30.36 1 MET B O 1
ATOM 1698 N N . GLY B 1 2 ? -34.219 -13.266 -70.188 1 36.62 2 GLY B N 1
ATOM 1699 C CA . GLY B 1 2 ? -33.781 -12.148 -69.375 1 36.62 2 GLY B CA 1
ATOM 1700 C C . GLY B 1 2 ? -33.062 -12.578 -68.062 1 36.62 2 GLY B C 1
ATOM 1701 O O . GLY B 1 2 ? -33.5 -13.508 -67.438 1 36.62 2 GLY B O 1
ATOM 1702 N N . ASN B 1 3 ? -31.672 -12.461 -68.062 1 35.84 3 ASN B N 1
ATOM 1703 C CA . ASN B 1 3 ? -30.672 -12.758 -67.062 1 35.84 3 ASN B CA 1
ATOM 1704 C C . ASN B 1 3 ? -30.984 -12.086 -65.688 1 35.84 3 ASN B C 1
ATOM 1706 O O . ASN B 1 3 ? -30.969 -10.852 -65.625 1 35.84 3 ASN B O 1
ATOM 1710 N N . HIS B 1 4 ? -32 -12.594 -65 1 37 4 HIS B N 1
ATOM 1711 C CA . HIS B 1 4 ? -32.344 -12.148 -63.625 1 37 4 HIS B CA 1
ATOM 1712 C C . HIS B 1 4 ? -31.172 -12.32 -62.688 1 37 4 HIS B C 1
ATOM 1714 O O . HIS B 1 4 ? -30.719 -13.445 -62.438 1 37 4 HIS B O 1
ATOM 1720 N N . PHE B 1 5 ? -30.172 -11.352 -62.688 1 35.88 5 PHE B N 1
ATOM 1721 C CA . PHE B 1 5 ? -29.094 -11.25 -61.688 1 35.88 5 PHE B CA 1
ATOM 1722 C C . PHE B 1 5 ? -29.656 -11.18 -60.281 1 35.88 5 PHE B C 1
ATOM 1724 O O . PHE B 1 5 ? -30.406 -10.25 -59.938 1 35.88 5 PHE B O 1
ATOM 1731 N N . THR B 1 6 ? -30.047 -12.289 -59.719 1 32.59 6 THR B N 1
ATOM 1732 C CA . THR B 1 6 ? -30.422 -12.359 -58.312 1 32.59 6 THR B CA 1
ATOM 1733 C C . THR B 1 6 ? -29.312 -11.805 -57.406 1 32.59 6 THR B C 1
ATOM 1735 O O . THR B 1 6 ? -28.172 -12.266 -57.469 1 32.59 6 THR B O 1
ATOM 1738 N N . PHE B 1 7 ? -29.375 -10.5 -57.062 1 34.72 7 PHE B N 1
ATOM 1739 C CA . PHE B 1 7 ? -28.547 -9.844 -56.062 1 34.72 7 PHE B CA 1
ATOM 1740 C C . PHE B 1 7 ? -28.453 -10.688 -54.781 1 34.72 7 PHE B C 1
ATOM 1742 O O . PHE B 1 7 ? -29.469 -11 -54.156 1 34.72 7 PHE B O 1
ATOM 1749 N N . LEU B 1 8 ? -27.469 -11.57 -54.75 1 31.89 8 LEU B N 1
ATOM 1750 C CA . LEU B 1 8 ? -27.156 -12.273 -53.5 1 31.89 8 LEU B CA 1
ATOM 1751 C C . LEU B 1 8 ? -26.984 -11.289 -52.344 1 31.89 8 LEU B C 1
ATOM 1753 O O . LEU B 1 8 ? -26.172 -10.367 -52.438 1 31.89 8 LEU B O 1
ATOM 1757 N N . LYS B 1 9 ? -28.031 -10.945 -51.594 1 32.25 9 LYS B N 1
ATOM 1758 C CA . LYS B 1 9 ? -27.984 -10.219 -50.312 1 32.25 9 LYS B CA 1
ATOM 1759 C C . LYS B 1 9 ? -26.797 -10.641 -49.469 1 32.25 9 LYS B C 1
ATOM 1761 O O . LYS B 1 9 ? -26.609 -11.828 -49.188 1 32.25 9 LYS B O 1
ATOM 1766 N N . ARG B 1 10 ? -25.75 -9.859 -49.469 1 35.06 10 ARG B N 1
ATOM 1767 C CA . ARG B 1 10 ? -24.625 -9.906 -48.531 1 35.06 10 ARG B CA 1
ATOM 1768 C C . ARG B 1 10 ? -25.109 -10.219 -47.125 1 35.06 10 ARG B C 1
ATOM 1770 O O . ARG B 1 10 ? -25.969 -9.508 -46.594 1 35.06 10 ARG B O 1
ATOM 1777 N N . SER B 1 11 ? -25.188 -11.484 -46.719 1 32.56 11 SER B N 1
ATOM 1778 C CA . SER B 1 11 ? -25.359 -11.883 -45.344 1 32.56 11 SER B CA 1
ATOM 1779 C C . SER B 1 11 ? -24.531 -11.008 -44.406 1 32.56 11 SER B C 1
ATOM 1781 O O . SER B 1 11 ? -23.328 -10.852 -44.594 1 32.56 11 SER B O 1
ATOM 1783 N N . LYS B 1 12 ? -25.094 -9.898 -43.875 1 35.94 12 LYS B N 1
ATOM 1784 C CA . LYS B 1 12 ? -24.516 -9.117 -42.781 1 35.94 12 LYS B CA 1
ATOM 1785 C C . LYS B 1 12 ? -23.781 -10.016 -41.781 1 35.94 12 LYS B C 1
ATOM 1787 O O . LYS B 1 12 ? -24.344 -10.969 -41.25 1 35.94 12 LYS B O 1
ATOM 1792 N N . SER B 1 13 ? -22.516 -10.258 -41.969 1 36.97 13 SER B N 1
ATOM 1793 C CA . SER B 1 13 ? -21.625 -10.852 -40.969 1 36.97 13 SER B CA 1
ATOM 1794 C C . SER B 1 13 ? -21.953 -10.383 -39.562 1 36.97 13 SER B C 1
ATOM 1796 O O . SER B 1 13 ? -21.984 -9.18 -39.312 1 36.97 13 SER B O 1
ATOM 1798 N N . LEU B 1 14 ? -22.953 -10.961 -38.844 1 37.5 14 LEU B N 1
ATOM 1799 C CA . LEU B 1 14 ? -23.25 -10.758 -37.438 1 37.5 14 LEU B CA 1
ATOM 1800 C C . LEU B 1 14 ? -21.969 -10.547 -36.625 1 37.5 14 LEU B C 1
ATOM 1802 O O . LEU B 1 14 ? -21.062 -11.367 -36.688 1 37.5 14 LEU B O 1
ATOM 1806 N N . GLN B 1 15 ? -21.5 -9.383 -36.438 1 40.78 15 GLN B N 1
ATOM 1807 C CA . GLN B 1 15 ? -20.484 -9.047 -35.469 1 40.78 15 GLN B CA 1
ATOM 1808 C C . GLN B 1 15 ? -20.578 -9.953 -34.25 1 40.78 15 GLN B C 1
ATOM 1810 O O . GLN B 1 15 ? -21.672 -10.227 -33.75 1 40.78 15 GLN B O 1
ATOM 1815 N N . PRO B 1 16 ? -19.75 -10.883 -34.031 1 41.22 16 PRO B N 1
ATOM 1816 C CA . PRO B 1 16 ? -19.859 -11.773 -32.875 1 41.22 16 PRO B CA 1
ATOM 1817 C C . PRO B 1 16 ? -20.344 -11.055 -31.625 1 41.22 16 PRO B C 1
ATOM 1819 O O . PRO B 1 16 ? -19.859 -9.961 -31.312 1 41.22 16 PRO B O 1
ATOM 1822 N N . GLU B 1 17 ? -21.562 -10.992 -31.203 1 45.44 17 GLU B N 1
ATOM 1823 C CA . GLU B 1 17 ? -22.141 -10.539 -29.938 1 45.44 17 GLU B CA 1
ATOM 1824 C C . GLU B 1 17 ? -21.172 -10.773 -28.766 1 45.44 17 GLU B C 1
ATOM 1826 O O . GLU B 1 17 ? -20.688 -11.883 -28.578 1 45.44 17 GLU B O 1
ATOM 1831 N N . GLU B 1 18 ? -20.359 -9.852 -28.453 1 50.97 18 GLU B N 1
ATOM 1832 C CA . GLU B 1 18 ? -19.578 -9.93 -27.219 1 50.97 18 GLU B CA 1
ATOM 1833 C C . GLU B 1 18 ? -20.344 -10.664 -26.125 1 50.97 18 GLU B C 1
ATOM 1835 O O . GLU B 1 18 ? -21.484 -10.297 -25.812 1 50.97 18 GLU B O 1
ATOM 1840 N N . THR B 1 19 ? -20.094 -11.906 -25.969 1 53.28 19 THR B N 1
ATOM 1841 C CA . THR B 1 19 ? -20.797 -12.703 -24.969 1 53.28 19 THR B CA 1
ATOM 1842 C C . THR B 1 19 ? -20.891 -11.945 -23.656 1 53.28 19 THR B C 1
ATOM 1844 O O . THR B 1 19 ? -20.047 -11.094 -23.359 1 53.28 19 THR B O 1
ATOM 1847 N N . GLU B 1 20 ? -22.078 -11.922 -23.047 1 59.47 20 GLU B N 1
ATOM 1848 C CA . GLU B 1 20 ? -22.344 -11.352 -21.734 1 59.47 20 GLU B CA 1
ATOM 1849 C C . GLU B 1 20 ? -21.172 -11.586 -20.781 1 59.47 20 GLU B C 1
ATOM 1851 O O . GLU B 1 20 ? -20.812 -10.695 -20 1 59.47 20 GLU B O 1
ATOM 1856 N N . GLU B 1 21 ? -20.594 -12.734 -20.984 1 57.62 21 GLU B N 1
ATOM 1857 C CA . GLU B 1 21 ? -19.438 -13.125 -20.172 1 57.62 21 GLU B CA 1
ATOM 1858 C C . GLU B 1 21 ? -18.25 -12.219 -20.438 1 57.62 21 GLU B C 1
ATOM 1860 O O . GLU B 1 21 ? -17.547 -11.812 -19.5 1 57.62 21 GLU B O 1
ATOM 1865 N N . ALA B 1 22 ? -18.047 -12.023 -21.719 1 54.38 22 ALA B N 1
ATOM 1866 C CA . ALA B 1 22 ? -16.938 -11.156 -22.125 1 54.38 22 ALA B CA 1
ATOM 1867 C C . ALA B 1 22 ? -17.156 -9.719 -21.656 1 54.38 22 ALA B C 1
ATOM 1869 O O . ALA B 1 22 ? -16.219 -9.047 -21.219 1 54.38 22 ALA B O 1
ATOM 1870 N N . ARG B 1 23 ? -18.422 -9.242 -21.797 1 57.31 23 ARG B N 1
ATOM 1871 C CA . ARG B 1 23 ? -18.766 -7.902 -21.344 1 57.31 23 ARG B CA 1
ATOM 1872 C C . ARG B 1 23 ? -18.516 -7.754 -19.844 1 57.31 23 ARG B C 1
ATOM 1874 O O . ARG B 1 23 ? -17.969 -6.746 -19.391 1 57.31 23 ARG B O 1
ATOM 1881 N N . LEU B 1 24 ? -18.938 -8.672 -19.125 1 57.34 24 LEU B N 1
ATOM 1882 C CA . LEU B 1 24 ? -18.766 -8.648 -17.688 1 57.34 24 LEU B CA 1
ATOM 1883 C C . LEU B 1 24 ? -17.281 -8.672 -17.312 1 57.34 24 LEU B C 1
ATOM 1885 O O . LEU B 1 24 ? -16.875 -7.98 -16.375 1 57.34 24 LEU B O 1
ATOM 1889 N N . ALA B 1 25 ? -16.594 -9.539 -18.125 1 53.81 25 ALA B N 1
ATOM 1890 C CA . ALA B 1 25 ? -15.164 -9.578 -17.891 1 53.81 25 ALA B CA 1
ATOM 1891 C C . ALA B 1 25 ? -14.523 -8.219 -18.125 1 53.81 25 ALA B C 1
ATOM 1893 O O . ALA B 1 25 ? -13.664 -7.781 -17.359 1 53.81 25 ALA B O 1
ATOM 1894 N N . LYS B 1 26 ? -14.961 -7.531 -19.078 1 56.62 26 LYS B N 1
ATOM 1895 C CA . LYS B 1 26 ? -14.406 -6.227 -19.422 1 56.62 26 LYS B CA 1
ATOM 1896 C C . LYS B 1 26 ? -14.742 -5.184 -18.359 1 56.62 26 LYS B C 1
ATOM 1898 O O . LYS B 1 26 ? -13.891 -4.363 -18 1 56.62 26 LYS B O 1
ATOM 1903 N N . GLU B 1 27 ? -15.969 -5.141 -18.016 1 57.56 27 GLU B N 1
ATOM 1904 C CA . GLU B 1 27 ? -16.391 -4.203 -16.984 1 57.56 27 GLU B CA 1
ATOM 1905 C C . GLU B 1 27 ? -15.641 -4.438 -15.672 1 57.56 27 GLU B C 1
ATOM 1907 O O . GLU B 1 27 ? -15.266 -3.482 -14.984 1 57.56 27 GLU B O 1
ATOM 1912 N N . ARG B 1 28 ? -15.523 -5.617 -15.445 1 54.72 28 ARG B N 1
ATOM 1913 C CA . ARG B 1 28 ? -14.797 -5.992 -14.242 1 54.72 28 ARG B CA 1
ATOM 1914 C C . ARG B 1 28 ? -13.336 -5.551 -14.328 1 54.72 28 ARG B C 1
ATOM 1916 O O . ARG B 1 28 ? -12.781 -5.039 -13.352 1 54.72 28 ARG B O 1
ATOM 1923 N N . ARG B 1 29 ? -12.852 -5.848 -15.539 1 54 29 ARG B N 1
ATOM 1924 C CA . ARG B 1 29 ? -11.484 -5.387 -15.758 1 54 29 ARG B CA 1
ATOM 1925 C C . ARG B 1 29 ? -11.383 -3.873 -15.594 1 54 29 ARG B C 1
ATOM 1927 O O . ARG B 1 29 ? -10.414 -3.367 -15.023 1 54 29 ARG B O 1
ATOM 1934 N N . ARG B 1 30 ? -12.414 -3.271 -16.094 1 54.38 30 ARG B N 1
ATOM 1935 C CA . ARG B 1 30 ? -12.414 -1.814 -16.016 1 54.38 30 ARG B CA 1
ATOM 1936 C C . ARG B 1 30 ? -12.438 -1.351 -14.562 1 54.38 30 ARG B C 1
ATOM 1938 O O . ARG B 1 30 ? -11.758 -0.388 -14.203 1 54.38 30 ARG B O 1
ATOM 1945 N N . LYS B 1 31 ? -13.328 -2.033 -13.891 1 53.88 31 LYS B N 1
ATOM 1946 C CA . LYS B 1 31 ? -13.445 -1.668 -12.484 1 53.88 31 LYS B CA 1
ATOM 1947 C C . LYS B 1 31 ? -12.148 -1.935 -11.734 1 53.88 31 LYS B C 1
ATOM 1949 O O . LYS B 1 31 ? -11.781 -1.186 -10.82 1 53.88 31 LYS B O 1
ATOM 1954 N N . LEU B 1 32 ? -11.531 -2.971 -12.195 1 52.75 32 LEU B N 1
ATOM 1955 C CA . LEU B 1 32 ? -10.234 -3.332 -11.633 1 52.75 32 LEU B CA 1
ATOM 1956 C C . LEU B 1 32 ? -9.195 -2.252 -11.914 1 52.75 32 LEU B C 1
ATOM 1958 O O . LEU B 1 32 ? -8.227 -2.109 -11.164 1 52.75 32 LEU B O 1
ATOM 1962 N N . LEU B 1 33 ? -9.523 -1.512 -12.945 1 53.03 33 LEU B N 1
ATOM 1963 C CA . LEU B 1 33 ? -8.539 -0.544 -13.414 1 53.03 33 LEU B CA 1
ATOM 1964 C C . LEU B 1 33 ? -8.719 0.799 -12.719 1 53.03 33 LEU B C 1
ATOM 1966 O O . LEU B 1 33 ? -7.867 1.684 -12.828 1 53.03 33 LEU B O 1
ATOM 1970 N N . GLN B 1 34 ? -9.914 0.95 -12.062 1 54.94 34 GLN B N 1
ATOM 1971 C CA . GLN B 1 34 ? -10.094 2.264 -11.453 1 54.94 34 GLN B CA 1
ATOM 1972 C C . GLN B 1 34 ? -9.328 2.369 -10.141 1 54.94 34 GLN B C 1
ATOM 1974 O O . GLN B 1 34 ? -9.305 1.424 -9.352 1 54.94 34 GLN B O 1
ATOM 1979 N N . PRO B 1 35 ? -8.5 3.379 -10.094 1 57.12 35 PRO B N 1
ATOM 1980 C CA . PRO B 1 35 ? -7.789 3.557 -8.828 1 57.12 35 PRO B CA 1
ATOM 1981 C C . PRO B 1 35 ? -8.727 3.605 -7.621 1 57.12 35 PRO B C 1
ATOM 1983 O O . PRO B 1 35 ? -9.695 4.363 -7.625 1 57.12 35 PRO B O 1
ATOM 1986 N N . GLU B 1 36 ? -8.836 2.447 -6.949 1 66.75 36 GLU B N 1
ATOM 1987 C CA . GLU B 1 36 ? -9.672 2.426 -5.754 1 66.75 36 GLU B CA 1
ATOM 1988 C C . GLU B 1 36 ? -9.031 3.227 -4.621 1 66.75 36 GLU B C 1
ATOM 1990 O O . GLU B 1 36 ? -7.812 3.217 -4.461 1 66.75 36 GLU B O 1
ATOM 1995 N N . LEU B 1 37 ? -9.836 4.219 -4.074 1 76.88 37 LEU B N 1
ATOM 1996 C CA . LEU B 1 37 ? -9.438 4.961 -2.889 1 76.88 37 LEU B CA 1
ATOM 1997 C C . LEU B 1 37 ? -9.109 4.016 -1.736 1 76.88 37 LEU B C 1
ATOM 1999 O O . LEU B 1 37 ? -9.672 2.92 -1.653 1 76.88 37 LEU B O 1
ATOM 2003 N N . PRO B 1 38 ? -8.133 4.41 -0.971 1 81.38 38 PRO B N 1
ATOM 2004 C CA . PRO B 1 38 ? -7.859 3.582 0.205 1 81.38 38 PRO B CA 1
ATOM 2005 C C . PRO B 1 38 ? -9.07 3.432 1.116 1 81.38 38 PRO B C 1
ATOM 2007 O O . PRO B 1 38 ? -9.898 4.348 1.21 1 81.38 38 PRO B O 1
ATOM 2010 N N . LYS B 1 39 ? -9.164 2.248 1.608 1 82.75 39 LYS B N 1
ATOM 2011 C CA . LYS B 1 39 ? -10.148 2.105 2.676 1 82.75 39 LYS B CA 1
ATOM 2012 C C . LYS B 1 39 ? -9.734 2.895 3.914 1 82.75 39 LYS B C 1
ATOM 2014 O O . LYS B 1 39 ? -8.57 2.857 4.32 1 82.75 39 LYS B O 1
ATOM 2019 N N . LEU B 1 40 ? -10.656 3.688 4.465 1 86.75 40 LEU B N 1
ATOM 2020 C CA . LEU B 1 40 ? -10.438 4.418 5.711 1 86.75 40 LEU B CA 1
ATOM 2021 C C . LEU B 1 40 ? -10.953 3.627 6.906 1 86.75 40 LEU B C 1
ATOM 2023 O O . LEU B 1 40 ? -12.164 3.434 7.047 1 86.75 40 LEU B O 1
ATOM 2027 N N . ILE B 1 41 ? -10.047 3.193 7.703 1 89.25 41 ILE B N 1
ATOM 2028 C CA . ILE B 1 41 ? -10.398 2.328 8.828 1 89.25 41 ILE B CA 1
ATOM 2029 C C . ILE B 1 41 ? -10.461 3.15 10.109 1 89.25 41 ILE B C 1
ATOM 2031 O O . ILE B 1 41 ? -9.539 3.914 10.414 1 89.25 41 ILE B O 1
ATOM 2035 N N . GLY B 1 42 ? -11.516 2.971 10.875 1 88.81 42 GLY B N 1
ATOM 2036 C CA . GLY B 1 42 ? -11.609 3.57 12.195 1 88.81 42 GLY B CA 1
ATOM 2037 C C . GLY B 1 42 ? -12.258 4.945 12.18 1 88.81 42 GLY B C 1
ATOM 2038 O O . GLY B 1 42 ? -12.484 5.539 13.234 1 88.81 42 GLY B O 1
ATOM 2039 N N . GLY B 1 43 ? -12.445 5.488 10.992 1 86.56 43 GLY B N 1
ATOM 2040 C CA . GLY B 1 43 ? -13.086 6.789 10.906 1 86.56 43 GLY B CA 1
ATOM 2041 C C . GLY B 1 43 ? -14.602 6.707 10.82 1 86.56 43 GLY B C 1
ATOM 2042 O O . GLY B 1 43 ? -15.156 5.652 10.516 1 86.56 43 GLY B O 1
ATOM 2043 N N . SER B 1 44 ? -15.203 7.75 11.266 1 84.62 44 SER B N 1
ATOM 2044 C CA . SER B 1 44 ? -16.641 7.934 11.133 1 84.62 44 SER B CA 1
ATOM 2045 C C . SER B 1 44 ? -16.969 9.234 10.406 1 84.62 44 SER B C 1
ATOM 2047 O O . SER B 1 44 ? -16.078 9.891 9.875 1 84.62 44 SER B O 1
ATOM 2049 N N . LYS B 1 45 ? -18.234 9.508 10.359 1 82.56 45 LYS B N 1
ATOM 2050 C CA . LYS B 1 45 ? -18.672 10.734 9.688 1 82.56 45 LYS B CA 1
ATOM 2051 C C . LYS B 1 45 ? -18.172 11.969 10.43 1 82.56 45 LYS B C 1
ATOM 2053 O O . LYS B 1 45 ? -18.203 13.078 9.891 1 82.56 45 LYS B O 1
ATOM 2058 N N . ASN B 1 46 ? -17.719 11.742 11.617 1 85.19 46 ASN B N 1
ATOM 2059 C CA . ASN B 1 46 ? -17.297 12.867 12.445 1 85.19 46 ASN B CA 1
ATOM 2060 C C . ASN B 1 46 ? -15.844 13.258 12.141 1 85.19 46 ASN B C 1
ATOM 2062 O O . ASN B 1 46 ? -15.375 14.305 12.602 1 85.19 46 ASN B O 1
ATOM 2066 N N . GLU B 1 47 ? -15.203 12.422 11.336 1 87.44 47 GLU B N 1
ATOM 2067 C CA . GLU B 1 47 ? -13.836 12.734 10.93 1 87.44 47 GLU B CA 1
ATOM 2068 C C . GLU B 1 47 ? -13.805 13.414 9.562 1 87.44 47 GLU B C 1
ATOM 2070 O O . GLU B 1 47 ? -14.688 13.18 8.734 1 87.44 47 GLU B O 1
ATOM 2075 N N . VAL B 1 48 ? -12.805 14.219 9.383 1 89.19 48 VAL B N 1
ATOM 2076 C CA . VAL B 1 48 ? -12.68 15.031 8.18 1 89.19 48 VAL B CA 1
ATOM 2077 C C . VAL B 1 48 ? -12.539 14.125 6.957 1 89.19 48 VAL B C 1
ATOM 2079 O O . VAL B 1 48 ? -13.281 14.266 5.98 1 89.19 48 VAL B O 1
ATOM 2082 N N . LEU B 1 49 ? -11.641 13.188 7.047 1 89.62 49 LEU B N 1
ATOM 2083 C CA . LEU B 1 49 ? -11.352 12.375 5.875 1 89.62 49 LEU B CA 1
ATOM 2084 C C . LEU B 1 49 ? -12.477 11.375 5.605 1 89.62 49 LEU B C 1
ATOM 2086 O O . LEU B 1 49 ? -12.75 11.039 4.453 1 89.62 49 LEU B O 1
ATOM 2090 N N . SER B 1 50 ? -13.094 10.922 6.672 1 87.38 50 SER B N 1
ATOM 2091 C CA . SER B 1 50 ? -14.109 9.891 6.535 1 87.38 50 SER B CA 1
ATOM 2092 C C . SER B 1 50 ? -15.477 10.492 6.227 1 87.38 50 SER B C 1
ATOM 2094 O O . SER B 1 50 ? -16.438 9.773 5.934 1 87.38 50 SER B O 1
ATOM 2096 N N . ASN B 1 51 ? -15.484 11.773 6.352 1 86 51 ASN B N 1
ATOM 2097 C CA . ASN B 1 51 ? -16.719 12.453 5.988 1 86 51 ASN B CA 1
ATOM 2098 C C . ASN B 1 51 ? -16.969 12.398 4.484 1 86 51 ASN B C 1
ATOM 2100 O O . ASN B 1 51 ? -16.125 12.82 3.691 1 86 51 ASN B O 1
ATOM 2104 N N . PRO B 1 52 ? -18.125 11.883 4.098 1 80 52 PRO B N 1
ATOM 2105 C CA . PRO B 1 52 ? -18.422 11.719 2.672 1 80 52 PRO B CA 1
ATOM 2106 C C . PRO B 1 52 ? -18.266 13.023 1.888 1 80 52 PRO B C 1
ATOM 2108 O O . PRO B 1 52 ? -17.984 12.992 0.688 1 80 52 PRO B O 1
ATOM 2111 N N . ARG B 1 53 ? -18.438 14.133 2.564 1 79.12 53 ARG B N 1
ATOM 2112 C CA . ARG B 1 53 ? -18.312 15.438 1.912 1 79.12 53 ARG B CA 1
ATOM 2113 C C . ARG B 1 53 ? -16.875 15.672 1.436 1 79.12 53 ARG B C 1
ATOM 2115 O O . ARG B 1 53 ? -16.656 16.359 0.438 1 79.12 53 ARG B O 1
ATOM 2122 N N . ASN B 1 54 ? -16 15.086 2.164 1 79.25 54 ASN B N 1
ATOM 2123 C CA . ASN B 1 54 ? -14.602 15.352 1.89 1 79.25 54 ASN B CA 1
ATOM 2124 C C . ASN B 1 54 ? -13.898 14.125 1.318 1 79.25 54 ASN B C 1
ATOM 2126 O O . ASN B 1 54 ? -12.875 14.25 0.64 1 79.25 54 ASN B O 1
ATOM 2130 N N . ALA B 1 55 ? -14.414 12.945 1.654 1 73.25 55 ALA B N 1
ATOM 2131 C CA . ALA B 1 55 ? -13.711 11.68 1.451 1 73.25 55 ALA B CA 1
ATOM 2132 C C . ALA B 1 55 ? -13.398 11.453 -0.026 1 73.25 55 ALA B C 1
ATOM 2134 O O . ALA B 1 55 ? -12.25 11.211 -0.397 1 73.25 55 ALA B O 1
ATOM 2135 N N . SER B 1 56 ? -14.328 11.641 -0.86 1 74.12 56 SER B N 1
ATOM 2136 C CA . SER B 1 56 ? -14.141 11.297 -2.266 1 74.12 56 SER B CA 1
ATOM 2137 C C . SER B 1 56 ? -13.094 12.195 -2.92 1 74.12 56 SER B C 1
ATOM 2139 O O . SER B 1 56 ? -12.219 11.711 -3.645 1 74.12 56 SER B O 1
ATOM 2141 N N . SER B 1 57 ? -13.125 13.461 -2.562 1 82.75 57 SER B N 1
ATOM 2142 C CA . SER B 1 57 ? -12.234 14.398 -3.234 1 82.75 57 SER B CA 1
ATOM 2143 C C . SER B 1 57 ? -10.906 14.531 -2.49 1 82.75 57 SER B C 1
ATOM 2145 O O . SER B 1 57 ? -9.844 14.266 -3.055 1 82.75 57 SER B O 1
ATOM 2147 N N . LEU B 1 58 ? -11.031 14.797 -1.235 1 89.62 58 LEU B N 1
ATOM 2148 C CA . LEU B 1 58 ? -9.828 15.078 -0.455 1 89.62 58 LEU B CA 1
ATOM 2149 C C . LEU B 1 58 ? -8.922 13.859 -0.386 1 89.62 58 LEU B C 1
ATOM 2151 O O . LEU B 1 58 ? -7.715 13.969 -0.599 1 89.62 58 LEU B O 1
ATOM 2155 N N . VAL B 1 59 ? -9.508 12.672 -0.168 1 87.94 59 VAL B N 1
ATOM 2156 C CA . VAL B 1 59 ? -8.727 11.453 -0.041 1 87.94 59 VAL B CA 1
ATOM 2157 C C . VAL B 1 59 ? -8.023 11.148 -1.362 1 87.94 59 VAL B C 1
ATOM 2159 O O . VAL B 1 59 ? -6.859 10.742 -1.375 1 87.94 59 VAL B O 1
ATOM 2162 N N . ALA B 1 60 ? -8.734 11.359 -2.379 1 83 60 ALA B N 1
ATOM 2163 C CA . ALA B 1 60 ? -8.148 11.117 -3.695 1 83 60 ALA B CA 1
ATOM 2164 C C . ALA B 1 60 ? -6.957 12.031 -3.947 1 83 60 ALA B C 1
ATOM 2166 O O . ALA B 1 60 ? -5.926 11.594 -4.457 1 83 60 ALA B O 1
ATOM 2167 N N . HIS B 1 61 ? -7.098 13.297 -3.598 1 86.75 61 HIS B N 1
ATOM 2168 C CA . HIS B 1 61 ? -6.023 14.266 -3.773 1 86.75 61 HIS B CA 1
ATOM 2169 C C . HIS B 1 61 ? -4.82 13.922 -2.896 1 86.75 61 HIS B C 1
ATOM 2171 O O . HIS B 1 61 ? -3.678 14 -3.348 1 86.75 61 HIS B O 1
ATOM 2177 N N . LEU B 1 62 ? -5.117 13.547 -1.726 1 90.25 62 LEU B N 1
ATOM 2178 C CA . LEU B 1 62 ? -4.047 13.211 -0.795 1 90.25 62 LEU B CA 1
ATOM 2179 C C . LEU B 1 62 ? -3.299 11.961 -1.256 1 90.25 62 LEU B C 1
ATOM 2181 O O . LEU B 1 62 ? -2.066 11.93 -1.232 1 90.25 62 LEU B O 1
ATOM 2185 N N . GLN B 1 63 ? -4.07 10.969 -1.669 1 84.69 63 GLN B N 1
ATOM 2186 C CA . GLN B 1 63 ? -3.445 9.75 -2.172 1 84.69 63 GLN B CA 1
ATOM 2187 C C . GLN B 1 63 ? -2.533 10.047 -3.359 1 84.69 63 GLN B C 1
ATOM 2189 O O . GLN B 1 63 ? -1.438 9.492 -3.461 1 84.69 63 GLN B O 1
ATOM 2194 N N . ALA B 1 64 ? -3.006 10.883 -4.199 1 79.38 64 ALA B N 1
ATOM 2195 C CA . ALA B 1 64 ? -2.258 11.227 -5.402 1 79.38 64 ALA B CA 1
ATOM 2196 C C . ALA B 1 64 ? -0.993 12.008 -5.059 1 79.38 64 ALA B C 1
ATOM 2198 O O . ALA B 1 64 ? -0.055 12.07 -5.855 1 79.38 64 ALA B O 1
ATOM 2199 N N . SER B 1 65 ? -1.005 12.664 -3.883 1 85.06 65 SER B N 1
ATOM 2200 C CA . SER B 1 65 ? 0.128 13.492 -3.473 1 85.06 65 SER B CA 1
ATOM 2201 C C . SER B 1 65 ? 1.233 12.648 -2.852 1 85.06 65 SER B C 1
ATOM 2203 O O . SER B 1 65 ? 2.363 13.109 -2.693 1 85.06 65 SER B O 1
ATOM 2205 N N . LEU B 1 66 ? 0.875 11.453 -2.471 1 84.5 66 LEU B N 1
ATOM 2206 C CA . LEU B 1 66 ? 1.873 10.555 -1.9 1 84.5 66 LEU B CA 1
ATOM 2207 C C . LEU B 1 66 ? 2.807 10.023 -2.982 1 84.5 66 LEU B C 1
ATOM 2209 O O . LEU B 1 66 ? 2.365 9.719 -4.094 1 84.5 66 LEU B O 1
ATOM 2213 N N . ALA B 1 67 ? 4.082 9.992 -2.643 1 75.88 67 ALA B N 1
ATOM 2214 C CA . ALA B 1 67 ? 4.992 9.281 -3.541 1 75.88 67 ALA B CA 1
ATOM 2215 C C . ALA B 1 67 ? 4.512 7.855 -3.793 1 75.88 67 ALA B C 1
ATOM 2217 O O . ALA B 1 67 ? 3.959 7.211 -2.898 1 75.88 67 ALA B O 1
ATOM 2218 N N . PRO B 1 68 ? 4.664 7.387 -5 1 68.31 68 PRO B N 1
ATOM 2219 C CA . PRO B 1 68 ? 4.227 6.027 -5.312 1 68.31 68 PRO B CA 1
ATOM 2220 C C . PRO B 1 68 ? 4.738 4.992 -4.312 1 68.31 68 PRO B C 1
ATOM 2222 O O . PRO B 1 68 ? 4.008 4.07 -3.941 1 68.31 68 PRO B O 1
ATOM 2225 N N . SER B 1 69 ? 5.906 5.227 -3.855 1 70.62 69 SER B N 1
ATOM 2226 C CA . SER B 1 69 ? 6.496 4.285 -2.908 1 70.62 69 SER B CA 1
ATOM 2227 C C . SER B 1 69 ? 5.789 4.34 -1.56 1 70.62 69 SER B C 1
ATOM 2229 O O . SER B 1 69 ? 5.883 3.404 -0.764 1 70.62 69 SER B O 1
ATOM 2231 N N . ARG B 1 70 ? 5.07 5.367 -1.38 1 74.62 70 ARG B N 1
ATOM 2232 C CA . ARG B 1 70 ? 4.387 5.523 -0.099 1 74.62 70 ARG B CA 1
ATOM 2233 C C . ARG B 1 70 ? 2.918 5.129 -0.211 1 74.62 70 ARG B C 1
ATOM 2235 O O . ARG B 1 70 ? 2.24 4.953 0.802 1 74.62 70 ARG B O 1
ATOM 2242 N N . ARG B 1 71 ? 2.539 4.98 -1.425 1 74.88 71 ARG B N 1
ATOM 2243 C CA . ARG B 1 71 ? 1.144 4.625 -1.668 1 74.88 71 ARG B CA 1
ATOM 2244 C C . ARG B 1 71 ? 0.952 3.111 -1.646 1 74.88 71 ARG B C 1
ATOM 2246 O O . ARG B 1 71 ? -0.048 2.613 -1.124 1 74.88 71 ARG B O 1
ATOM 2253 N N . CYS B 1 72 ? 1.978 2.52 -2.162 1 77.81 72 CYS B N 1
ATOM 2254 C CA . CYS B 1 72 ? 1.793 1.104 -2.457 1 77.81 72 CYS B CA 1
ATOM 2255 C C . CYS B 1 72 ? 2.562 0.235 -1.469 1 77.81 72 CYS B C 1
ATOM 2257 O O . CYS B 1 72 ? 3.557 0.678 -0.891 1 77.81 72 CYS B O 1
ATOM 2259 N N . HIS B 1 73 ? 2.109 -0.999 -1.371 1 83 73 HIS B N 1
ATOM 2260 C CA . HIS B 1 73 ? 2.768 -1.974 -0.508 1 83 73 HIS B CA 1
ATOM 2261 C C . HIS B 1 73 ? 4.137 -2.361 -1.058 1 83 73 HIS B C 1
ATOM 2263 O O . HIS B 1 73 ? 4.324 -2.432 -2.273 1 83 73 HIS B O 1
ATOM 2269 N N . ASN B 1 74 ? 5.035 -2.514 -0.114 1 84.31 74 ASN B N 1
ATOM 2270 C CA . ASN B 1 74 ? 6.227 -3.279 -0.465 1 84.31 74 ASN B CA 1
ATOM 2271 C C . ASN B 1 74 ? 5.941 -4.777 -0.499 1 84.31 74 ASN B C 1
ATOM 2273 O O . ASN B 1 74 ? 4.965 -5.242 0.094 1 84.31 74 ASN B O 1
ATOM 2277 N N . TRP B 1 75 ? 6.754 -5.512 -1.295 1 88.69 75 TRP B N 1
ATOM 2278 C CA . TRP B 1 75 ? 6.621 -6.965 -1.361 1 88.69 75 TRP B CA 1
ATOM 2279 C C . TRP B 1 75 ? 7.734 -7.648 -0.577 1 88.69 75 TRP B C 1
ATOM 2281 O O . TRP B 1 75 ? 8.906 -7.309 -0.728 1 88.69 75 TRP B O 1
ATOM 2291 N N . LYS B 1 76 ? 7.359 -8.547 0.257 1 92.69 76 LYS B N 1
ATOM 2292 C CA . LYS B 1 76 ? 8.32 -9.273 1.083 1 92.69 76 LYS B CA 1
ATOM 2293 C C . LYS B 1 76 ? 8.383 -10.75 0.689 1 92.69 76 LYS B C 1
ATOM 2295 O O . LYS B 1 76 ? 7.352 -11.414 0.598 1 92.69 76 LYS B O 1
ATOM 2300 N N . LEU B 1 77 ? 9.625 -11.219 0.521 1 94.94 77 LEU B N 1
ATOM 2301 C CA . LEU B 1 77 ? 9.82 -12.633 0.216 1 94.94 77 LEU B CA 1
ATOM 2302 C C . LEU B 1 77 ? 9.523 -13.5 1.438 1 94.94 77 LEU B C 1
ATOM 2304 O O . LEU B 1 77 ? 10.219 -13.398 2.453 1 94.94 77 LEU B O 1
ATOM 2308 N N . LEU B 1 78 ? 8.516 -14.305 1.302 1 95.69 78 LEU B N 1
ATOM 2309 C CA . LEU B 1 78 ? 8.148 -15.188 2.398 1 95.69 78 LEU B CA 1
ATOM 2310 C C . LEU B 1 78 ? 8.844 -16.547 2.264 1 95.69 78 LEU B C 1
ATOM 2312 O O . LEU B 1 78 ? 9.211 -17.156 3.266 1 95.69 78 LEU B O 1
ATOM 2316 N N . TYR B 1 79 ? 8.914 -16.984 1.013 1 96 79 TYR B N 1
ATOM 2317 C CA . TYR B 1 79 ? 9.5 -18.281 0.702 1 96 79 TYR B CA 1
ATOM 2318 C C . TYR B 1 79 ? 10.172 -18.266 -0.667 1 96 79 TYR B C 1
ATOM 2320 O O . TYR B 1 79 ? 9.648 -17.688 -1.614 1 96 79 TYR B O 1
ATOM 2328 N N . SER B 1 80 ? 11.281 -18.922 -0.72 1 95.62 80 SER B N 1
ATOM 2329 C CA . SER B 1 80 ? 11.891 -19.219 -2.01 1 95.62 80 SER B CA 1
ATOM 2330 C C . SER B 1 80 ? 12.594 -20.578 -1.974 1 95.62 80 SER B C 1
ATOM 2332 O O . SER B 1 80 ? 13.141 -20.969 -0.938 1 95.62 80 SER B O 1
ATOM 2334 N N . LEU B 1 81 ? 12.57 -21.203 -3.123 1 93.19 81 LEU B N 1
ATOM 2335 C CA . LEU B 1 81 ? 13.305 -22.453 -3.223 1 93.19 81 LEU B CA 1
ATOM 2336 C C . LEU B 1 81 ? 14.789 -22.25 -2.918 1 93.19 81 LEU B C 1
ATOM 2338 O O . LEU B 1 81 ? 15.414 -23.078 -2.254 1 93.19 81 LEU B O 1
ATOM 2342 N N . ALA B 1 82 ? 15.312 -21.188 -3.301 1 88.88 82 ALA B N 1
ATOM 2343 C CA . ALA B 1 82 ? 16.734 -20.875 -3.166 1 88.88 82 ALA B CA 1
ATOM 2344 C C . ALA B 1 82 ? 17.125 -20.688 -1.7 1 88.88 82 ALA B C 1
ATOM 2346 O O . ALA B 1 82 ? 18.203 -21.109 -1.28 1 88.88 82 ALA B O 1
ATOM 2347 N N . GLN B 1 83 ? 16.25 -20.172 -0.978 1 91.75 83 GLN B N 1
ATOM 2348 C CA . GLN B 1 83 ? 16.609 -19.797 0.386 1 91.75 83 GLN B CA 1
ATOM 2349 C C . GLN B 1 83 ? 16.062 -20.812 1.395 1 91.75 83 GLN B C 1
ATOM 2351 O O . GLN B 1 83 ? 16.688 -21.047 2.436 1 91.75 83 GLN B O 1
ATOM 2356 N N . ASP B 1 84 ? 14.883 -21.453 1.077 1 93.56 84 ASP B N 1
ATOM 2357 C CA . ASP B 1 84 ? 14.18 -22.203 2.111 1 93.56 84 ASP B CA 1
ATOM 2358 C C . ASP B 1 84 ? 14.109 -23.688 1.77 1 93.56 84 ASP B C 1
ATOM 2360 O O . ASP B 1 84 ? 13.656 -24.5 2.578 1 93.56 84 ASP B O 1
ATOM 2364 N N . GLY B 1 85 ? 14.578 -24.047 0.538 1 90.94 85 GLY B N 1
ATOM 2365 C CA . GLY B 1 85 ? 14.57 -25.453 0.15 1 90.94 85 GLY B CA 1
ATOM 2366 C C . GLY B 1 85 ? 13.289 -25.875 -0.533 1 90.94 85 GLY B C 1
ATOM 2367 O O . GLY B 1 85 ? 12.375 -25.062 -0.721 1 90.94 85 GLY B O 1
ATOM 2368 N N . CYS B 1 86 ? 13.266 -27.188 -0.81 1 90.44 86 CYS B N 1
ATOM 2369 C CA . CYS B 1 86 ? 12.234 -27.703 -1.706 1 90.44 86 CYS B CA 1
ATOM 2370 C C . CYS B 1 86 ? 11.164 -28.453 -0.931 1 90.44 86 CYS B C 1
ATOM 2372 O O . CYS B 1 86 ? 11.078 -29.688 -1.018 1 90.44 86 CYS B O 1
ATOM 2374 N N . SER B 1 87 ? 10.352 -27.781 -0.248 1 93.06 87 SER B N 1
ATOM 2375 C CA . SER B 1 87 ? 9.305 -28.406 0.551 1 93.06 87 SER B CA 1
ATOM 2376 C C . SER B 1 87 ? 8.031 -27.578 0.545 1 93.06 87 SER B C 1
ATOM 2378 O O . SER B 1 87 ? 8.031 -26.422 0.963 1 93.06 87 SER B O 1
ATOM 2380 N N . LEU B 1 88 ? 7.016 -28.266 0.115 1 95.56 88 LEU B N 1
ATOM 2381 C CA . LEU B 1 88 ? 5.707 -27.625 0.147 1 95.56 88 LEU B CA 1
ATOM 2382 C C . LEU B 1 88 ? 5.293 -27.297 1.58 1 95.56 88 LEU B C 1
ATOM 2384 O O . LEU B 1 88 ? 4.672 -26.266 1.837 1 95.56 88 LEU B O 1
ATOM 2388 N N . HIS B 1 89 ? 5.633 -28.188 2.42 1 94.94 89 HIS B N 1
ATOM 2389 C CA . HIS B 1 89 ? 5.316 -27.969 3.828 1 94.94 89 HIS B CA 1
ATOM 2390 C C . HIS B 1 89 ? 5.953 -26.688 4.34 1 94.94 89 HIS B C 1
ATOM 2392 O O . HIS B 1 89 ? 5.289 -25.875 4.988 1 94.94 89 HIS B O 1
ATOM 2398 N N . THR B 1 90 ? 7.238 -26.531 4.055 1 95.62 90 THR B N 1
ATOM 2399 C CA . THR B 1 90 ? 7.949 -25.312 4.453 1 95.62 90 THR B CA 1
ATOM 2400 C C . THR B 1 90 ? 7.332 -24.078 3.799 1 95.62 90 THR B C 1
ATOM 2402 O O . THR B 1 90 ? 7.168 -23.047 4.445 1 95.62 90 THR B O 1
ATOM 2405 N N . LEU B 1 91 ? 6.992 -24.219 2.541 1 96.56 91 LEU B N 1
ATOM 2406 C CA . LEU B 1 91 ? 6.359 -23.125 1.811 1 96.56 91 LEU B CA 1
ATOM 2407 C C . LEU B 1 91 ? 5.07 -22.688 2.498 1 96.56 91 LEU B C 1
ATOM 2409 O O . LEU B 1 91 ? 4.879 -21.5 2.77 1 96.56 91 LEU B O 1
ATOM 2413 N N . LEU B 1 92 ? 4.227 -23.641 2.787 1 95.88 92 LEU B N 1
ATOM 2414 C CA . LEU B 1 92 ? 2.926 -23.344 3.373 1 95.88 92 LEU B CA 1
ATOM 2415 C C . LEU B 1 92 ? 3.08 -22.781 4.781 1 95.88 92 LEU B C 1
ATOM 2417 O O . LEU B 1 92 ? 2.32 -21.891 5.188 1 95.88 92 LEU B O 1
ATOM 2421 N N . LEU B 1 93 ? 4.051 -23.25 5.473 1 94.94 93 LEU B N 1
ATOM 2422 C CA . LEU B 1 93 ? 4.32 -22.75 6.816 1 94.94 93 LEU B CA 1
ATOM 2423 C C . LEU B 1 93 ? 4.766 -21.281 6.773 1 94.94 93 LEU B C 1
ATOM 2425 O O . LEU B 1 93 ? 4.297 -20.469 7.562 1 94.94 93 LEU B O 1
ATOM 2429 N N . LYS B 1 94 ? 5.629 -20.953 5.918 1 94.94 94 LYS B N 1
ATOM 2430 C CA . LYS B 1 94 ? 6.172 -19.609 5.812 1 94.94 94 LYS B CA 1
ATOM 2431 C C . LYS B 1 94 ? 5.137 -18.641 5.242 1 94.94 94 LYS B C 1
ATOM 2433 O O . LYS B 1 94 ? 5.176 -17.438 5.523 1 94.94 94 LYS B O 1
ATOM 2438 N N . ALA B 1 95 ? 4.25 -19.188 4.461 1 94.75 95 ALA B N 1
ATOM 2439 C CA . ALA B 1 95 ? 3.197 -18.375 3.869 1 94.75 95 ALA B CA 1
ATOM 2440 C C . ALA B 1 95 ? 2.021 -18.219 4.828 1 94.75 95 ALA B C 1
ATOM 2442 O O . ALA B 1 95 ? 1.092 -17.453 4.562 1 94.75 95 ALA B O 1
ATOM 2443 N N . LYS B 1 96 ? 2.105 -18.875 5.922 1 91.81 96 LYS B N 1
ATOM 2444 C CA . LYS B 1 96 ? 1.008 -18.844 6.887 1 91.81 96 LYS B CA 1
ATOM 2445 C C . LYS B 1 96 ? 0.809 -17.438 7.449 1 91.81 96 LYS B C 1
ATOM 2447 O O . LYS B 1 96 ? 1.779 -16.734 7.715 1 91.81 96 LYS B O 1
ATOM 2452 N N . LYS B 1 97 ? -0.472 -16.984 7.602 1 89.69 97 LYS B N 1
ATOM 2453 C CA . LYS B 1 97 ? -0.903 -15.719 8.195 1 89.69 97 LYS B CA 1
ATOM 2454 C C . LYS B 1 97 ? -0.608 -14.547 7.266 1 89.69 97 LYS B C 1
ATOM 2456 O O . LYS B 1 97 ? -0.595 -13.391 7.699 1 89.69 97 LYS B O 1
ATOM 2461 N N . HIS B 1 98 ? -0.221 -14.914 6.125 1 89.75 98 HIS B N 1
ATOM 2462 C CA . HIS B 1 98 ? -0.051 -13.859 5.129 1 89.75 98 HIS B CA 1
ATOM 2463 C C . HIS B 1 98 ? -1.169 -13.898 4.09 1 89.75 98 HIS B C 1
ATOM 2465 O O . HIS B 1 98 ? -1.392 -14.93 3.451 1 89.75 98 HIS B O 1
ATOM 2471 N N . ASN B 1 99 ? -1.867 -12.891 3.92 1 87.62 99 ASN B N 1
ATOM 2472 C CA . ASN B 1 99 ? -2.922 -12.68 2.934 1 87.62 99 ASN B CA 1
ATOM 2473 C C . ASN B 1 99 ? -3.088 -11.203 2.594 1 87.62 99 ASN B C 1
ATOM 2475 O O . ASN B 1 99 ? -3.189 -10.359 3.49 1 87.62 99 ASN B O 1
ATOM 2479 N N . PRO B 1 100 ? -2.928 -10.984 1.403 1 88.88 100 PRO B N 1
ATOM 2480 C CA . PRO B 1 100 ? -2.754 -11.828 0.216 1 88.88 100 PRO B CA 1
ATOM 2481 C C . PRO B 1 100 ? -1.299 -12.234 -0.008 1 88.88 100 PRO B C 1
ATOM 2483 O O . PRO B 1 100 ? -0.406 -11.766 0.706 1 88.88 100 PRO B O 1
ATOM 2486 N N . THR B 1 101 ? -1.117 -13.258 -0.962 1 94.5 101 THR B N 1
ATOM 2487 C CA . THR B 1 101 ? 0.225 -13.672 -1.352 1 94.5 101 THR B CA 1
ATOM 2488 C C . THR B 1 101 ? 0.341 -13.773 -2.871 1 94.5 101 THR B C 1
ATOM 2490 O O . THR B 1 101 ? -0.666 -13.906 -3.566 1 94.5 101 THR B O 1
ATOM 2493 N N . LEU B 1 102 ? 1.546 -13.586 -3.375 1 95.62 102 LEU B N 1
ATOM 2494 C CA . LEU B 1 102 ? 1.909 -13.773 -4.777 1 95.62 102 LEU B CA 1
ATOM 2495 C C . LEU B 1 102 ? 2.848 -14.961 -4.941 1 95.62 102 LEU B C 1
ATOM 2497 O O . LEU B 1 102 ? 3.914 -15.008 -4.324 1 95.62 102 LEU B O 1
ATOM 2501 N N . VAL B 1 103 ? 2.377 -15.938 -5.719 1 97.62 103 VAL B N 1
ATOM 2502 C CA . VAL B 1 103 ? 3.205 -17.094 -6.023 1 97.62 103 VAL B CA 1
ATOM 2503 C C . VAL B 1 103 ? 3.832 -16.938 -7.406 1 97.62 103 VAL B C 1
ATOM 2505 O O . VAL B 1 103 ? 3.141 -16.609 -8.375 1 97.62 103 VAL B O 1
ATOM 2508 N N . VAL B 1 104 ? 5.137 -17.109 -7.508 1 97.25 104 VAL B N 1
ATOM 2509 C CA . VAL B 1 104 ? 5.867 -17.031 -8.766 1 97.25 104 VAL B CA 1
ATOM 2510 C C . VAL B 1 104 ? 6.68 -18.312 -8.977 1 97.25 104 VAL B C 1
ATOM 2512 O O . VAL B 1 104 ? 7.398 -18.75 -8.078 1 97.25 104 VAL B O 1
ATOM 2515 N N . VAL B 1 105 ? 6.547 -18.891 -10.156 1 97.44 105 VAL B N 1
ATOM 2516 C CA . VAL B 1 105 ? 7.23 -20.141 -10.461 1 97.44 105 VAL B CA 1
ATOM 2517 C C . VAL B 1 105 ? 8.031 -19.984 -11.758 1 97.44 105 VAL B C 1
ATOM 2519 O O . VAL B 1 105 ? 7.559 -19.375 -12.719 1 97.44 105 VAL B O 1
ATOM 2522 N N . GLU B 1 106 ? 9.188 -20.484 -11.75 1 96.06 106 GLU B N 1
ATOM 2523 C CA . GLU B 1 106 ? 10 -20.609 -12.953 1 96.06 106 GLU B CA 1
ATOM 2524 C C . GLU B 1 106 ? 10.273 -22.078 -13.266 1 96.06 106 GLU B C 1
ATOM 2526 O O . GLU B 1 106 ? 10.734 -22.844 -12.406 1 96.06 106 GLU B O 1
ATOM 2531 N N . THR B 1 107 ? 9.961 -22.453 -14.484 1 97.12 107 THR B N 1
ATOM 2532 C CA . THR B 1 107 ? 10.195 -23.844 -14.891 1 97.12 107 THR B CA 1
ATOM 2533 C C . THR B 1 107 ? 11.641 -24.047 -15.328 1 97.12 107 THR B C 1
ATOM 2535 O O . THR B 1 107 ? 12.375 -23.062 -15.539 1 97.12 107 THR B O 1
ATOM 2538 N N . THR B 1 108 ? 12.016 -25.328 -15.461 1 96.56 108 THR B N 1
ATOM 2539 C CA . THR B 1 108 ? 13.359 -25.672 -15.914 1 96.56 108 THR B CA 1
ATOM 2540 C C . THR B 1 108 ? 13.562 -25.234 -17.359 1 96.56 108 THR B C 1
ATOM 2542 O O . THR B 1 108 ? 14.703 -25.109 -17.828 1 96.56 108 THR B O 1
ATOM 2545 N N . LYS B 1 109 ? 12.477 -24.906 -18.062 1 95.5 109 LYS B N 1
ATOM 2546 C CA . LYS B 1 109 ? 12.57 -24.453 -19.453 1 95.5 109 LYS B CA 1
ATOM 2547 C C . LYS B 1 109 ? 12.539 -22.922 -19.516 1 95.5 109 LYS B C 1
ATOM 2549 O O . LYS B 1 109 ? 12.586 -22.359 -20.609 1 95.5 109 LYS B O 1
ATOM 2554 N N . GLY B 1 110 ? 12.328 -22.328 -18.422 1 93.81 110 GLY B N 1
ATOM 2555 C CA . GLY B 1 110 ? 12.438 -20.875 -18.391 1 93.81 110 GLY B CA 1
ATOM 2556 C C . GLY B 1 110 ? 11.086 -20.172 -18.406 1 93.81 110 GLY B C 1
ATOM 2557 O O . GLY B 1 110 ? 11.023 -18.953 -18.422 1 93.81 110 GLY B O 1
ATOM 2558 N N . ASP B 1 111 ? 10.039 -20.953 -18.438 1 95.19 111 ASP B N 1
ATOM 2559 C CA . ASP B 1 111 ? 8.719 -20.328 -18.344 1 95.19 111 ASP B CA 1
ATOM 2560 C C . ASP B 1 111 ? 8.5 -19.734 -16.953 1 95.19 111 ASP B C 1
ATOM 2562 O O . ASP B 1 111 ? 8.867 -20.344 -15.945 1 95.19 111 ASP B O 1
ATOM 2566 N N . ILE B 1 112 ? 7.961 -18.469 -16.906 1 96.5 112 ILE B N 1
ATOM 2567 C CA . ILE B 1 112 ? 7.598 -17.844 -15.633 1 96.5 112 ILE B CA 1
ATOM 2568 C C . ILE B 1 112 ? 6.082 -17.703 -15.547 1 96.5 112 ILE B C 1
ATOM 2570 O O . ILE B 1 112 ? 5.441 -17.266 -16.5 1 96.5 112 ILE B O 1
ATOM 2574 N N . PHE B 1 113 ? 5.508 -18.172 -14.461 1 97.88 113 PHE B N 1
ATOM 2575 C CA . PHE B 1 113 ? 4.07 -18.062 -14.234 1 97.88 113 PHE B CA 1
ATOM 2576 C C . PHE B 1 113 ? 3.756 -18 -12.75 1 97.88 113 PHE B C 1
ATOM 2578 O O . PHE B 1 113 ? 4.664 -17.938 -11.914 1 97.88 113 PHE B O 1
ATOM 2585 N N . GLY B 1 114 ? 2.467 -17.906 -12.375 1 98.06 114 GLY B N 1
ATOM 2586 C CA . GLY B 1 114 ? 2.061 -17.891 -10.977 1 98.06 114 GLY B CA 1
ATOM 2587 C C . GLY B 1 114 ? 0.639 -17.406 -10.773 1 98.06 114 GLY B C 1
ATOM 2588 O O . GLY B 1 114 ? -0.226 -17.625 -11.625 1 98.06 114 GLY B O 1
ATOM 2589 N N . GLY B 1 115 ? 0.507 -16.875 -9.609 1 97.38 115 GLY B N 1
ATOM 2590 C CA . GLY B 1 115 ? -0.829 -16.406 -9.273 1 97.38 115 GLY B CA 1
ATOM 2591 C C . GLY B 1 115 ? -0.867 -15.555 -8.023 1 97.38 115 GLY B C 1
ATOM 2592 O O . GLY B 1 115 ? 0.016 -15.648 -7.168 1 97.38 115 GLY B O 1
ATOM 2593 N N . PHE B 1 116 ? -1.833 -14.688 -8.023 1 95.69 116 PHE B N 1
ATOM 2594 C CA . PHE B 1 116 ? -2.176 -13.891 -6.855 1 95.69 116 PHE B CA 1
ATOM 2595 C C . PHE B 1 116 ? -3.279 -14.555 -6.043 1 95.69 116 PHE B C 1
ATOM 2597 O O . PHE B 1 116 ? -4.387 -14.766 -6.543 1 95.69 116 PHE B O 1
ATOM 2604 N N . ALA B 1 117 ? -2.908 -14.898 -4.863 1 94.31 117 ALA B N 1
ATOM 2605 C CA . ALA B 1 117 ? -3.852 -15.531 -3.945 1 94.31 117 ALA B CA 1
ATOM 2606 C C . ALA B 1 117 ? -4.41 -14.516 -2.949 1 94.31 117 ALA B C 1
ATOM 2608 O O . ALA B 1 117 ? -3.67 -13.969 -2.129 1 94.31 117 ALA B O 1
ATOM 2609 N N . SER B 1 118 ? -5.664 -14.406 -2.936 1 89.62 118 SER B N 1
ATOM 2610 C CA . SER B 1 118 ? -6.293 -13.352 -2.143 1 89.62 118 SER B CA 1
ATOM 2611 C C . SER B 1 118 ? -6.539 -13.812 -0.709 1 89.62 118 SER B C 1
ATOM 2613 O O . SER B 1 118 ? -6.867 -13 0.161 1 89.62 118 SER B O 1
ATOM 2615 N N . GLU B 1 119 ? -6.414 -15.094 -0.433 1 90.88 119 GLU B N 1
ATOM 2616 C CA . GLU B 1 119 ? -6.617 -15.641 0.904 1 90.88 119 GLU B CA 1
ATOM 2617 C C . GLU B 1 119 ? -5.375 -16.375 1.397 1 90.88 119 GLU B C 1
ATOM 2619 O O . GLU B 1 119 ? -4.496 -16.719 0.604 1 90.88 119 GLU B O 1
ATOM 2624 N N . GLU B 1 120 ? -5.398 -16.5 2.693 1 92.75 120 GLU B N 1
ATOM 2625 C CA . GLU B 1 120 ? -4.324 -17.297 3.291 1 92.75 120 GLU B CA 1
ATOM 2626 C C . GLU B 1 120 ? -4.359 -18.734 2.805 1 92.75 120 GLU B C 1
ATOM 2628 O O . GLU B 1 120 ? -5.434 -19.344 2.711 1 92.75 120 GLU B O 1
ATOM 2633 N N . TRP B 1 121 ? -3.158 -19.266 2.477 1 94.81 121 TRP B N 1
ATOM 2634 C CA . TRP B 1 121 ? -3.084 -20.672 2.098 1 94.81 121 TRP B CA 1
ATOM 2635 C C . TRP B 1 121 ? -3.447 -21.562 3.273 1 94.81 121 TRP B C 1
ATOM 2637 O O . TRP B 1 121 ? -2.957 -21.375 4.387 1 94.81 121 TRP B O 1
ATOM 2647 N N . GLN B 1 122 ? -4.324 -22.469 2.998 1 91.88 122 GLN B N 1
ATOM 2648 C CA . GLN B 1 122 ? -4.844 -23.344 4.039 1 91.88 122 GLN B CA 1
ATOM 2649 C C . GLN B 1 122 ? -4.645 -24.812 3.666 1 91.88 122 GLN B C 1
ATOM 2651 O O . GLN B 1 122 ? -4.539 -25.156 2.484 1 91.88 122 GLN B O 1
ATOM 2656 N N . ASP B 1 123 ? -4.527 -25.594 4.746 1 91.12 123 ASP B N 1
ATOM 2657 C CA . ASP B 1 123 ? -4.605 -27.031 4.52 1 91.12 123 ASP B CA 1
ATOM 2658 C C . ASP B 1 123 ? -6.055 -27.484 4.348 1 91.12 123 ASP B C 1
ATOM 2660 O O . ASP B 1 123 ? -6.801 -27.578 5.324 1 91.12 123 ASP B O 1
ATOM 2664 N N . SER B 1 124 ? -6.406 -27.672 3.072 1 90.56 124 SER B N 1
ATOM 2665 C CA . SER B 1 124 ? -7.805 -27.969 2.789 1 90.56 124 SER B CA 1
ATOM 2666 C C . SER B 1 124 ? -7.934 -28.938 1.624 1 90.56 124 SER B C 1
ATOM 2668 O O . SER B 1 124 ? -7.18 -28.859 0.651 1 90.56 124 SER B O 1
ATOM 2670 N N . ALA B 1 125 ? -8.898 -29.812 1.735 1 87.81 125 ALA B N 1
ATOM 2671 C CA . ALA B 1 125 ? -9.219 -30.734 0.646 1 87.81 125 ALA B CA 1
ATOM 2672 C C . ALA B 1 125 ? -10.141 -30.062 -0.373 1 87.81 125 ALA B C 1
ATOM 2674 O O . ALA B 1 125 ? -10.32 -30.578 -1.482 1 87.81 125 ALA B O 1
ATOM 2675 N N . ASN B 1 126 ? -10.688 -28.922 0.089 1 92.12 126 ASN B N 1
ATOM 2676 C CA . ASN B 1 126 ? -11.641 -28.219 -0.754 1 92.12 126 ASN B CA 1
ATOM 2677 C C . ASN B 1 126 ? -11.07 -26.891 -1.25 1 92.12 126 ASN B C 1
ATOM 2679 O O . ASN B 1 126 ? -10.156 -26.328 -0.635 1 92.12 126 ASN B O 1
ATOM 2683 N N . TYR B 1 127 ? -11.633 -26.562 -2.342 1 93.75 127 TYR B N 1
ATOM 2684 C CA . TYR B 1 127 ? -11.266 -25.25 -2.871 1 93.75 127 TYR B CA 1
ATOM 2685 C C . TYR B 1 127 ? -11.727 -24.141 -1.938 1 93.75 127 TYR B C 1
ATOM 2687 O O . TYR B 1 127 ? -12.711 -24.297 -1.21 1 93.75 127 TYR B O 1
ATOM 2695 N N . TYR B 1 128 ? -11 -23.047 -1.991 1 91.31 128 TYR B N 1
ATOM 2696 C CA . TYR B 1 128 ? -11.328 -21.828 -1.246 1 91.31 128 TYR B CA 1
ATOM 2697 C C . TYR B 1 128 ? -10.805 -20.594 -1.957 1 91.31 128 TYR B C 1
ATOM 2699 O O . TYR B 1 128 ? -10.266 -20.688 -3.066 1 91.31 128 TYR B O 1
ATOM 2707 N N . GLY B 1 129 ? -11.031 -19.422 -1.378 1 85.75 129 GLY B N 1
ATOM 2708 C CA . GLY B 1 129 ? -10.562 -18.172 -1.943 1 85.75 129 GLY B CA 1
ATOM 2709 C C . GLY B 1 129 ? -11.688 -17.234 -2.342 1 85.75 129 GLY B C 1
ATOM 2710 O O . GLY B 1 129 ? -12.828 -17.672 -2.521 1 85.75 129 GLY B O 1
ATOM 2711 N N . ILE B 1 130 ? -11.336 -16 -2.402 1 75 130 ILE B N 1
ATOM 2712 C CA . ILE B 1 130 ? -12.32 -15.008 -2.797 1 75 130 ILE B CA 1
ATOM 2713 C C . ILE B 1 130 ? -11.875 -14.328 -4.09 1 75 130 ILE B C 1
ATOM 2715 O O . ILE B 1 130 ? -10.828 -14.656 -4.645 1 75 130 ILE B O 1
ATOM 2719 N N . GLY B 1 131 ? -12.625 -13.336 -4.68 1 70.94 131 GLY B N 1
ATOM 2720 C CA . GLY B 1 131 ? -12.82 -12.844 -6.031 1 70.94 131 GLY B CA 1
ATOM 2721 C C . GLY B 1 131 ? -11.664 -12.016 -6.547 1 70.94 131 GLY B C 1
ATOM 2722 O O . GLY B 1 131 ? -11.539 -11.789 -7.754 1 70.94 131 GLY B O 1
ATOM 2723 N N . GLU B 1 132 ? -10.602 -11.688 -5.855 1 82.69 132 GLU B N 1
ATOM 2724 C CA . GLU B 1 132 ? -9.641 -10.805 -6.512 1 82.69 132 GLU B CA 1
ATOM 2725 C C . GLU B 1 132 ? -8.391 -11.562 -6.93 1 82.69 132 GLU B C 1
ATOM 2727 O O . GLU B 1 132 ? -7.371 -10.953 -7.273 1 82.69 132 GLU B O 1
ATOM 2732 N N . SER B 1 133 ? -8.508 -12.82 -7.078 1 93 133 SER B N 1
ATOM 2733 C CA . SER B 1 133 ? -7.348 -13.633 -7.434 1 93 133 SER B CA 1
ATOM 2734 C C . SER B 1 133 ? -7.129 -13.656 -8.945 1 93 133 SER B C 1
ATOM 2736 O O . SER B 1 133 ? -8.062 -13.398 -9.711 1 93 133 SER B O 1
ATOM 2738 N N . PHE B 1 134 ? -5.887 -13.867 -9.414 1 94.62 134 PHE B N 1
ATOM 2739 C CA . PHE B 1 134 ? -5.57 -14.039 -10.828 1 94.62 134 PHE B CA 1
ATOM 2740 C C . PHE B 1 134 ? -4.367 -14.961 -11 1 94.62 134 PHE B C 1
ATOM 2742 O O . PHE B 1 134 ? -3.605 -15.18 -10.055 1 94.62 134 PHE B O 1
ATOM 2749 N N . VAL B 1 135 ? -4.289 -15.539 -12.164 1 97.12 135 VAL B N 1
ATOM 2750 C CA . VAL B 1 135 ? -3.092 -16.266 -12.57 1 97.12 135 VAL B CA 1
ATOM 2751 C C . VAL B 1 135 ? -2.428 -15.555 -13.75 1 97.12 135 VAL B C 1
ATOM 2753 O O . VAL B 1 135 ? -3.045 -14.703 -14.398 1 97.12 135 VAL B O 1
ATOM 2756 N N . PHE B 1 136 ? -1.135 -15.844 -13.953 1 97.12 136 PHE B N 1
ATOM 2757 C CA . PHE B 1 136 ? -0.439 -15.117 -15.008 1 97.12 136 PHE B CA 1
ATOM 2758 C C . PHE B 1 136 ? 0.667 -15.969 -15.617 1 97.12 136 PHE B C 1
ATOM 2760 O O . PHE B 1 136 ? 1.088 -16.969 -15.023 1 97.12 136 PHE B O 1
ATOM 2767 N N . SER B 1 137 ? 1.018 -15.586 -16.719 1 96.94 137 SER B N 1
ATOM 2768 C CA . SER B 1 137 ? 2.195 -16.125 -17.391 1 96.94 137 SER B CA 1
ATOM 2769 C C . SER B 1 137 ? 3.072 -15.008 -17.953 1 96.94 137 SER B C 1
ATOM 2771 O O . SER B 1 137 ? 2.572 -13.938 -18.312 1 96.94 137 SER B O 1
ATOM 2773 N N . PHE B 1 138 ? 4.277 -15.266 -17.859 1 93.75 138 PHE B N 1
ATOM 2774 C CA . PHE B 1 138 ? 5.27 -14.352 -18.406 1 93.75 138 PHE B CA 1
ATOM 2775 C C . PHE B 1 138 ? 6.281 -15.102 -19.266 1 93.75 138 PHE B C 1
ATOM 2777 O O . PHE B 1 138 ? 7.41 -15.344 -18.828 1 93.75 138 PHE B O 1
ATOM 2784 N N . ASN B 1 139 ? 5.68 -15.539 -20.391 1 88.75 139 ASN B N 1
ATOM 2785 C CA . ASN B 1 139 ? 6.453 -16.203 -21.422 1 88.75 139 ASN B CA 1
ATOM 2786 C C . ASN B 1 139 ? 6.547 -15.359 -22.688 1 88.75 139 ASN B C 1
ATOM 2788 O O . ASN B 1 139 ? 5.652 -15.398 -23.531 1 88.75 139 ASN B O 1
ATOM 2792 N N . SER B 1 140 ? 7.66 -14.656 -23.016 1 82.44 140 SER B N 1
ATOM 2793 C CA . SER B 1 140 ? 7.816 -13.688 -24.094 1 82.44 140 SER B CA 1
ATOM 2794 C C . SER B 1 140 ? 6.918 -12.469 -23.875 1 82.44 140 SER B C 1
ATOM 2796 O O . SER B 1 140 ? 7.332 -11.336 -24.125 1 82.44 140 SER B O 1
ATOM 2798 N N . LYS B 1 141 ? 5.652 -12.797 -23.469 1 89.19 141 LYS B N 1
ATOM 2799 C CA . LYS B 1 141 ? 4.723 -11.727 -23.125 1 89.19 141 LYS B CA 1
ATOM 2800 C C . LYS B 1 141 ? 4.055 -11.984 -21.781 1 89.19 141 LYS B C 1
ATOM 2802 O O . LYS B 1 141 ? 4.008 -13.125 -21.312 1 89.19 141 LYS B O 1
ATOM 2807 N N . PHE B 1 142 ? 3.627 -10.883 -21.203 1 92.44 142 PHE B N 1
ATOM 2808 C CA . PHE B 1 142 ? 2.895 -10.992 -19.938 1 92.44 142 PHE B CA 1
ATOM 2809 C C . PHE B 1 142 ? 1.4 -11.156 -20.203 1 92.44 142 PHE B C 1
ATOM 2811 O O . PHE B 1 142 ? 0.81 -10.383 -20.969 1 92.44 142 PHE B O 1
ATOM 2818 N N . GLU B 1 143 ? 0.804 -12.219 -19.641 1 92.75 143 GLU B N 1
ATOM 2819 C CA . GLU B 1 143 ? -0.639 -12.438 -19.703 1 92.75 143 GLU B CA 1
ATOM 2820 C C . GLU B 1 143 ? -1.229 -12.633 -18.312 1 92.75 143 GLU B C 1
ATOM 2822 O O . GLU B 1 143 ? -0.703 -13.414 -17.516 1 92.75 143 GLU B O 1
ATOM 2827 N N . CYS B 1 144 ? -2.201 -11.898 -18.047 1 94.38 144 CYS B N 1
ATOM 2828 C CA . CYS B 1 144 ? -2.898 -11.984 -16.766 1 94.38 144 CYS B CA 1
ATOM 2829 C C . CYS B 1 144 ? -4.328 -12.477 -16.969 1 94.38 144 CYS B C 1
ATOM 2831 O O . CYS B 1 144 ? -5.039 -12 -17.859 1 94.38 144 CYS B O 1
ATOM 2833 N N . TYR B 1 145 ? -4.707 -13.453 -16.156 1 94.75 145 TYR B N 1
ATOM 2834 C CA . TYR B 1 145 ? -6.047 -14.039 -16.188 1 94.75 145 TYR B CA 1
ATOM 2835 C C . TYR B 1 145 ? -6.742 -13.891 -14.844 1 94.75 145 TYR B C 1
ATOM 2837 O O . TYR B 1 145 ? -6.57 -14.734 -13.961 1 94.75 145 TYR B O 1
ATOM 2845 N N . PRO B 1 146 ? -7.555 -12.898 -14.734 1 93.56 146 PRO B N 1
ATOM 2846 C CA . PRO B 1 146 ? -8.281 -12.734 -13.477 1 93.56 146 PRO B CA 1
ATOM 2847 C C . PRO B 1 146 ? -9.375 -13.781 -13.289 1 93.56 146 PRO B C 1
ATOM 2849 O O . PRO B 1 146 ? -9.758 -14.461 -14.242 1 93.56 146 PRO B O 1
ATOM 2852 N N . TRP B 1 147 ? -9.758 -13.883 -12.07 1 93.06 147 TRP B N 1
ATOM 2853 C CA . TRP B 1 147 ? -10.891 -14.758 -11.789 1 93.06 147 TRP B CA 1
ATOM 2854 C C . TRP B 1 147 ? -12.078 -14.438 -12.695 1 93.06 147 TRP B C 1
ATOM 2856 O O . TRP B 1 147 ? -12.43 -13.266 -12.875 1 93.06 147 TRP B O 1
ATOM 2866 N N . SER B 1 148 ? -12.688 -15.469 -13.266 1 90.44 148 SER B N 1
ATOM 2867 C CA . SER B 1 148 ? -13.711 -15.297 -14.289 1 90.44 148 SER B CA 1
ATOM 2868 C C . SER B 1 148 ? -15.109 -15.258 -13.68 1 90.44 148 SER B C 1
ATOM 2870 O O . SER B 1 148 ? -16.062 -14.859 -14.344 1 90.44 148 SER B O 1
ATOM 2872 N N . TYR B 1 149 ? -15.305 -15.734 -12.508 1 89.19 149 TYR B N 1
ATOM 2873 C CA . TYR B 1 149 ? -16.578 -15.812 -11.789 1 89.19 149 TYR B CA 1
ATOM 2874 C C . TYR B 1 149 ? -17.391 -17.016 -12.25 1 89.19 149 TYR B C 1
ATOM 2876 O O . TYR B 1 149 ? -18.531 -17.188 -11.828 1 89.19 149 TYR B O 1
ATOM 2884 N N . LEU B 1 150 ? -16.875 -17.859 -13.055 1 90.69 150 LEU B N 1
ATOM 2885 C CA . LEU B 1 150 ? -17.609 -19.016 -13.57 1 90.69 150 LEU B CA 1
ATOM 2886 C C . LEU B 1 150 ? -17.719 -20.094 -12.508 1 90.69 150 LEU B C 1
ATOM 2888 O O . LEU B 1 150 ? -18.672 -20.891 -12.516 1 90.69 150 LEU B O 1
ATOM 2892 N N . ASN B 1 151 ? -16.734 -20.203 -11.672 1 92.94 151 ASN B N 1
ATOM 2893 C CA . ASN B 1 151 ? -16.766 -21.094 -10.523 1 92.94 151 ASN B CA 1
ATOM 2894 C C . ASN B 1 151 ? -15.883 -20.578 -9.383 1 92.94 151 ASN B C 1
ATOM 2896 O O . ASN B 1 151 ? -15.273 -19.5 -9.5 1 92.94 151 ASN B O 1
ATOM 2900 N N . THR B 1 152 ? -15.828 -21.312 -8.32 1 93.19 152 THR B N 1
ATOM 2901 C CA . THR B 1 152 ? -15.109 -20.797 -7.156 1 93.19 152 THR B CA 1
ATOM 2902 C C . THR B 1 152 ? -13.906 -21.672 -6.836 1 93.19 152 THR B C 1
ATOM 2904 O O . THR B 1 152 ? -13.516 -21.812 -5.672 1 93.19 152 THR B O 1
ATOM 2907 N N . MET B 1 153 ? -13.438 -22.359 -7.816 1 95.62 153 MET B N 1
ATOM 2908 C CA . MET B 1 153 ? -12.289 -23.234 -7.625 1 95.62 153 MET B CA 1
ATOM 2909 C C . MET B 1 153 ? -10.984 -22.453 -7.75 1 95.62 153 MET B C 1
ATOM 2911 O O . MET B 1 153 ? -10.156 -22.75 -8.609 1 95.62 153 MET B O 1
ATOM 2915 N N . ILE B 1 154 ? -10.773 -21.578 -6.867 1 96.12 154 ILE B N 1
ATOM 2916 C CA . ILE B 1 154 ? -9.742 -20.562 -7.016 1 96.12 154 ILE B CA 1
ATOM 2917 C C . ILE B 1 154 ? -8.414 -21.078 -6.453 1 96.12 154 ILE B C 1
ATOM 2919 O O . ILE B 1 154 ? -7.395 -21.062 -7.145 1 96.12 154 ILE B O 1
ATOM 2923 N N . MET B 1 155 ? -8.406 -21.516 -5.227 1 96.88 155 MET B N 1
ATOM 2924 C CA . MET B 1 155 ? -7.203 -21.969 -4.543 1 96.88 155 MET B CA 1
ATOM 2925 C C . MET B 1 155 ? -7.391 -23.375 -3.984 1 96.88 155 MET B C 1
ATOM 2927 O O . MET B 1 155 ? -8.469 -23.703 -3.488 1 96.88 155 MET B O 1
ATOM 2931 N N . LEU B 1 156 ? -6.379 -24.156 -4.035 1 96.56 156 LEU B N 1
ATOM 2932 C CA . LEU B 1 156 ? -6.312 -25.484 -3.445 1 96.56 156 LEU B CA 1
ATOM 2933 C C . LEU B 1 156 ? -4.93 -25.75 -2.867 1 96.56 156 LEU B C 1
ATOM 2935 O O . LEU B 1 156 ? -3.916 -25.484 -3.52 1 96.56 156 LEU B O 1
ATOM 2939 N N . SER B 1 157 ? -4.852 -26.188 -1.642 1 96.62 157 SER B N 1
ATOM 2940 C CA . SER B 1 157 ? -3.574 -26.531 -1.028 1 96.62 157 SER B CA 1
ATOM 2941 C C . SER B 1 157 ? -3.748 -27.609 0.045 1 96.62 157 SER B C 1
ATOM 2943 O O . SER B 1 157 ? -4.652 -27.516 0.877 1 96.62 157 SER B O 1
ATOM 2945 N N . ASN B 1 158 ? -2.949 -28.562 0.025 1 93.81 158 ASN B N 1
ATOM 2946 C CA . ASN B 1 158 ? -2.865 -29.625 1.02 1 93.81 158 ASN B CA 1
ATOM 2947 C C . ASN B 1 158 ? -1.466 -30.234 1.08 1 93.81 158 ASN B C 1
ATOM 2949 O O . ASN B 1 158 ? -0.502 -29.625 0.609 1 93.81 158 ASN B O 1
ATOM 2953 N N . ASP B 1 159 ? -1.338 -31.375 1.677 1 92.5 159 ASP B N 1
ATOM 2954 C CA . ASP B 1 159 ? -0.015 -31.969 1.857 1 92.5 159 ASP B CA 1
ATOM 2955 C C . ASP B 1 159 ? 0.542 -32.469 0.532 1 92.5 159 ASP B C 1
ATOM 2957 O O . ASP B 1 159 ? 1.745 -32.719 0.409 1 92.5 159 ASP B O 1
ATOM 2961 N N . GLU B 1 160 ? -0.295 -32.625 -0.422 1 94.75 160 GLU B N 1
ATOM 2962 C CA . GLU B 1 160 ? 0.108 -33.25 -1.673 1 94.75 160 GLU B CA 1
ATOM 2963 C C . GLU B 1 160 ? 0.428 -32.219 -2.742 1 94.75 160 GLU B C 1
ATOM 2965 O O . GLU B 1 160 ? 1.283 -32.438 -3.602 1 94.75 160 GLU B O 1
ATOM 2970 N N . CYS B 1 161 ? -0.345 -31.109 -2.67 1 97.06 161 CYS B N 1
ATOM 2971 C CA . CYS B 1 161 ? -0.111 -30.156 -3.748 1 97.06 161 CYS B CA 1
ATOM 2972 C C . CYS B 1 161 ? -0.632 -28.781 -3.375 1 97.06 161 CYS B C 1
ATOM 2974 O O . CYS B 1 161 ? -1.349 -28.625 -2.385 1 97.06 161 CYS B O 1
ATOM 2976 N N . ILE B 1 162 ? -0.202 -27.812 -4.078 1 97.94 162 ILE B N 1
ATOM 2977 C CA . ILE B 1 162 ? -0.718 -26.438 -4.094 1 97.94 162 ILE B CA 1
ATOM 2978 C C . ILE B 1 162 ? -1.125 -26.062 -5.516 1 97.94 162 ILE B C 1
ATOM 2980 O O . ILE B 1 162 ? -0.423 -26.375 -6.477 1 97.94 162 ILE B O 1
ATOM 2984 N N . ALA B 1 163 ? -2.305 -25.469 -5.617 1 98.25 163 ALA B N 1
ATOM 2985 C CA . ALA B 1 163 ? -2.816 -25.234 -6.965 1 98.25 163 ALA B CA 1
ATOM 2986 C C . ALA B 1 163 ? -3.785 -24.062 -6.992 1 98.25 163 ALA B C 1
ATOM 2988 O O . ALA B 1 163 ? -4.309 -23.656 -5.949 1 98.25 163 ALA B O 1
ATOM 2989 N N . MET B 1 164 ? -3.92 -23.547 -8.156 1 98.06 164 MET B N 1
ATOM 2990 C CA . MET B 1 164 ? -4.98 -22.578 -8.438 1 98.06 164 MET B CA 1
ATOM 2991 C C . MET B 1 164 ? -5.734 -22.953 -9.703 1 98.06 164 MET B C 1
ATOM 2993 O O . MET B 1 164 ? -5.148 -23.5 -10.648 1 98.06 164 MET B O 1
ATOM 2997 N N . GLY B 1 165 ? -7.039 -22.609 -9.641 1 97.44 165 GLY B N 1
ATOM 2998 C CA . GLY B 1 165 ? -7.859 -22.859 -10.812 1 97.44 165 GLY B CA 1
ATOM 2999 C C . GLY B 1 165 ? -8.398 -24.281 -10.859 1 97.44 165 GLY B C 1
ATOM 3000 O O . GLY B 1 165 ? -7.773 -25.203 -10.352 1 97.44 165 GLY B O 1
ATOM 3001 N N . GLY B 1 166 ? -9.461 -24.312 -11.508 1 96.31 166 GLY B N 1
ATOM 3002 C CA . GLY B 1 166 ? -10.141 -25.578 -11.68 1 96.31 166 GLY B CA 1
ATOM 3003 C C . GLY B 1 166 ? -11.266 -25.516 -12.703 1 96.31 166 GLY B C 1
ATOM 3004 O O . GLY B 1 166 ? -11.281 -24.641 -13.562 1 96.31 166 GLY B O 1
ATOM 3005 N N . GLY B 1 167 ? -12.203 -26.531 -12.68 1 94.94 167 GLY B N 1
ATOM 3006 C CA . GLY B 1 167 ? -13.258 -26.625 -13.672 1 94.94 167 GLY B CA 1
ATOM 3007 C C . GLY B 1 167 ? -12.789 -27.203 -14.992 1 94.94 167 GLY B C 1
ATOM 3008 O O . GLY B 1 167 ? -13.422 -27 -16.031 1 94.94 167 GLY B O 1
ATOM 3009 N N . GLY B 1 168 ? -11.844 -27.781 -15.047 1 95.44 168 GLY B N 1
ATOM 3010 C CA . GLY B 1 168 ? -11.023 -28.453 -16.031 1 95.44 168 GLY B CA 1
ATOM 3011 C C . GLY B 1 168 ? -9.656 -28.844 -15.508 1 95.44 168 GLY B C 1
ATOM 3012 O O . GLY B 1 168 ? -9.539 -29.641 -14.578 1 95.44 168 GLY B O 1
ATOM 3013 N N . ASP B 1 169 ? -8.766 -28.266 -16.094 1 97.25 169 ASP B N 1
ATOM 3014 C CA . ASP B 1 169 ? -7.422 -28.438 -15.555 1 97.25 169 ASP B CA 1
ATOM 3015 C C . ASP B 1 169 ? -7.09 -27.344 -14.539 1 97.25 169 ASP B C 1
ATOM 3017 O O . ASP B 1 169 ? -7.762 -26.312 -14.492 1 97.25 169 ASP B O 1
ATOM 3021 N N . PHE B 1 170 ? -6.145 -27.703 -13.742 1 98.06 170 PHE B N 1
ATOM 3022 C CA . PHE B 1 170 ? -5.57 -26.625 -12.953 1 98.06 170 PHE B CA 1
ATOM 3023 C C . PHE B 1 170 ? -4.926 -25.578 -13.852 1 98.06 170 PHE B C 1
ATOM 3025 O O . PHE B 1 170 ? -4.277 -25.922 -14.844 1 98.06 170 PHE B O 1
ATOM 3032 N N . ALA B 1 171 ? -5.184 -24.281 -13.469 1 98.5 171 ALA B N 1
ATOM 3033 C CA . ALA B 1 171 ? -4.312 -23.297 -14.109 1 98.5 171 ALA B CA 1
ATOM 3034 C C . ALA B 1 171 ? -2.842 -23.641 -13.891 1 98.5 171 ALA B C 1
ATOM 3036 O O . ALA B 1 171 ? -2.047 -23.641 -14.828 1 98.5 171 ALA B O 1
ATOM 3037 N N . TRP B 1 172 ? -2.543 -23.906 -12.625 1 98.69 172 TRP B N 1
ATOM 3038 C CA . TRP B 1 172 ? -1.255 -24.5 -12.289 1 98.69 172 TRP B CA 1
ATOM 3039 C C . TRP B 1 172 ? -1.353 -25.328 -11.016 1 98.69 172 TRP B C 1
ATOM 3041 O O . TRP B 1 172 ? -2.221 -25.094 -10.172 1 98.69 172 TRP B O 1
ATOM 3051 N N . CYS B 1 173 ? -0.54 -26.328 -10.906 1 98.69 173 CYS B N 1
ATOM 3052 C CA . CYS B 1 173 ? -0.447 -27.219 -9.75 1 98.69 173 CYS B CA 1
ATOM 3053 C C . CYS B 1 173 ? 0.991 -27.672 -9.531 1 98.69 173 CYS B C 1
ATOM 3055 O O . CYS B 1 173 ? 1.691 -28.016 -10.477 1 98.69 173 CYS B O 1
ATOM 3057 N N . LEU B 1 174 ? 1.435 -27.562 -8.289 1 98.5 174 LEU B N 1
ATOM 3058 C CA . LEU B 1 174 ? 2.773 -28.016 -7.914 1 98.5 174 LEU B CA 1
ATOM 3059 C C . LEU B 1 174 ? 2.705 -29.188 -6.941 1 98.5 174 LEU B C 1
ATOM 3061 O O . LEU B 1 174 ? 1.868 -29.203 -6.039 1 98.5 174 LEU B O 1
ATOM 3065 N N . ASN B 1 175 ? 3.576 -30.031 -7.113 1 97.62 175 ASN B N 1
ATOM 3066 C CA . ASN B 1 175 ? 3.553 -31.219 -6.254 1 97.62 175 ASN B CA 1
ATOM 3067 C C . ASN B 1 175 ? 4.227 -30.938 -4.914 1 97.62 175 ASN B C 1
ATOM 3069 O O . ASN B 1 175 ? 4.754 -29.844 -4.688 1 97.62 175 ASN B O 1
ATOM 3073 N N . SER B 1 176 ? 4.25 -31.922 -4.035 1 96.25 176 SER B N 1
ATOM 3074 C CA . SER B 1 176 ? 4.586 -31.75 -2.627 1 96.25 176 SER B CA 1
ATOM 3075 C C . SER B 1 176 ? 6.074 -31.453 -2.447 1 96.25 176 SER B C 1
ATOM 3077 O O . SER B 1 176 ? 6.469 -30.766 -1.497 1 96.25 176 SER B O 1
ATOM 3079 N N . ASP B 1 177 ? 6.895 -31.969 -3.307 1 95.62 177 ASP B N 1
ATOM 3080 C CA . ASP B 1 177 ? 8.32 -31.734 -3.133 1 95.62 177 ASP B CA 1
ATOM 3081 C C . ASP B 1 177 ? 8.812 -30.609 -4.039 1 95.62 177 ASP B C 1
ATOM 3083 O O . ASP B 1 177 ? 10.016 -30.359 -4.125 1 95.62 177 ASP B O 1
ATOM 3087 N N . LEU B 1 178 ? 7.906 -30.016 -4.793 1 97.31 178 LEU B N 1
ATOM 3088 C CA . LEU B 1 178 ? 8.148 -28.828 -5.617 1 97.31 178 LEU B CA 1
ATOM 3089 C C . LEU B 1 178 ? 9.164 -29.141 -6.715 1 97.31 178 LEU B C 1
ATOM 3091 O O . LEU B 1 178 ? 9.984 -28.281 -7.059 1 97.31 178 LEU B O 1
ATOM 3095 N N . SER B 1 179 ? 9.133 -30.391 -7.191 1 97.19 179 SER B N 1
ATOM 3096 C CA . SER B 1 179 ? 10.023 -30.781 -8.281 1 97.19 179 SER B CA 1
ATOM 3097 C C . SER B 1 179 ? 9.312 -30.703 -9.625 1 97.19 179 SER B C 1
ATOM 3099 O O . SER B 1 179 ? 9.945 -30.469 -10.656 1 97.19 179 SER B O 1
ATOM 3101 N N . ARG B 1 180 ? 8.039 -30.938 -9.57 1 97.88 180 ARG B N 1
ATOM 3102 C CA . ARG B 1 180 ? 7.25 -31 -10.797 1 97.88 180 ARG B CA 1
ATOM 3103 C C . ARG B 1 180 ? 5.918 -30.266 -10.625 1 97.88 180 ARG B C 1
ATOM 3105 O O . ARG B 1 180 ? 5.449 -30.078 -9.508 1 97.88 180 ARG B O 1
ATOM 3112 N N . GLY B 1 181 ? 5.328 -29.891 -11.742 1 98.31 181 GLY B N 1
ATOM 3113 C CA . GLY B 1 181 ? 4.008 -29.281 -11.766 1 98.31 181 GLY B CA 1
ATOM 3114 C C . GLY B 1 181 ? 3.287 -29.469 -13.086 1 98.31 181 GLY B C 1
ATOM 3115 O O . GLY B 1 181 ? 3.812 -30.109 -14 1 98.31 181 GLY B O 1
ATOM 3116 N N . THR B 1 182 ? 2.074 -29.031 -13.109 1 98.62 182 THR B N 1
ATOM 3117 C CA . THR B 1 182 ? 1.247 -29.078 -14.305 1 98.62 182 THR B CA 1
ATOM 3118 C C . THR B 1 182 ? 0.52 -27.75 -14.516 1 98.62 182 THR B C 1
ATOM 3120 O O . THR B 1 182 ? 0.313 -26.984 -13.562 1 98.62 182 THR B O 1
ATOM 3123 N N . SER B 1 183 ? 0.228 -27.469 -15.711 1 98.62 183 SER B N 1
ATOM 3124 C CA . SER B 1 183 ? -0.611 -26.328 -16.062 1 98.62 183 SER B CA 1
ATOM 3125 C C . SER B 1 183 ? -1.551 -26.672 -17.219 1 98.62 183 SER B C 1
ATOM 3127 O O . SER B 1 183 ? -1.169 -27.391 -18.141 1 98.62 183 SER B O 1
ATOM 3129 N N . GLY B 1 184 ? -2.744 -26.234 -17.156 1 98.19 184 GLY B N 1
ATOM 3130 C CA . GLY B 1 184 ? -3.75 -26.391 -18.188 1 98.19 184 GLY B CA 1
ATOM 3131 C C . GLY B 1 184 ? -4.758 -25.25 -18.219 1 98.19 184 GLY B C 1
ATOM 3132 O O . GLY B 1 184 ? -4.531 -24.203 -17.609 1 98.19 184 GLY B O 1
ATOM 3133 N N . CYS B 1 185 ? -5.832 -25.484 -18.953 1 97.69 185 CYS B N 1
ATOM 3134 C CA . CYS B 1 185 ? -6.898 -24.484 -19.047 1 97.69 185 CYS B CA 1
ATOM 3135 C C . CYS B 1 185 ? -7.914 -24.672 -17.922 1 97.69 185 CYS B C 1
ATOM 3137 O O . CYS B 1 185 ? -8.453 -25.781 -17.75 1 97.69 185 CYS B O 1
ATOM 3139 N N . SER B 1 186 ? -8.07 -23.672 -17.219 1 97.31 186 SER B N 1
ATOM 3140 C CA . SER B 1 186 ? -9.07 -23.719 -16.156 1 97.31 186 SER B CA 1
ATOM 3141 C C . SER B 1 186 ? -10.266 -22.828 -16.469 1 97.31 186 SER B C 1
ATOM 3143 O O . SER B 1 186 ? -10.102 -21.766 -17.078 1 97.31 186 SER B O 1
ATOM 3145 N N . LYS B 1 187 ? -11.414 -23.25 -16.078 1 96.62 187 LYS B N 1
ATOM 3146 C CA . LYS B 1 187 ? -12.609 -22.422 -16.203 1 96.62 187 LYS B CA 1
ATOM 3147 C C . LYS B 1 187 ? -12.594 -21.266 -15.195 1 96.62 187 LYS B C 1
ATOM 3149 O O . LYS B 1 187 ? -13.109 -20.188 -15.477 1 96.62 187 LYS B O 1
ATOM 3154 N N . THR B 1 188 ? -11.977 -21.484 -14.102 1 96.12 188 THR B N 1
ATOM 3155 C CA . THR B 1 188 ? -11.93 -20.516 -13.008 1 96.12 188 THR B CA 1
ATOM 3156 C C . THR B 1 188 ? -11.328 -19.203 -13.477 1 96.12 188 THR B C 1
ATOM 3158 O O . THR B 1 188 ? -11.812 -18.125 -13.109 1 96.12 188 THR B O 1
ATOM 3161 N N . PHE B 1 189 ? -10.328 -19.344 -14.359 1 96.06 189 PHE B N 1
ATOM 3162 C CA . PHE B 1 189 ? -9.625 -18.141 -14.781 1 96.06 189 PHE B CA 1
ATOM 3163 C C . PHE B 1 189 ? -9.742 -17.953 -16.297 1 96.06 189 PHE B C 1
ATOM 3165 O O . PHE B 1 189 ? -9.273 -16.938 -16.828 1 96.06 189 PHE B O 1
ATOM 3172 N N . GLU B 1 190 ? -10.32 -18.875 -16.891 1 96.69 190 GLU B N 1
ATOM 3173 C CA . GLU B 1 190 ? -10.391 -18.859 -18.344 1 96.69 190 GLU B CA 1
ATOM 3174 C C . GLU B 1 190 ? -9.016 -18.609 -18.953 1 96.69 190 GLU B C 1
ATOM 3176 O O . GLU B 1 190 ? -8.883 -17.828 -19.906 1 96.69 190 GLU B O 1
ATOM 3181 N N . ASN B 1 191 ? -8.125 -19.203 -18.359 1 96.62 191 ASN B N 1
ATOM 3182 C CA . ASN B 1 191 ? -6.746 -19.047 -18.812 1 96.62 191 ASN B CA 1
ATOM 3183 C C . ASN B 1 191 ? -6.371 -20.094 -19.844 1 96.62 191 ASN B C 1
ATOM 3185 O O . ASN B 1 191 ? -6.965 -21.172 -19.891 1 96.62 191 ASN B O 1
ATOM 3189 N N . GLU B 1 192 ? -5.379 -19.719 -20.688 1 95.94 192 GLU B N 1
ATOM 3190 C CA . GLU B 1 192 ? -4.625 -20.734 -21.422 1 95.94 192 GLU B CA 1
ATOM 3191 C C . GLU B 1 192 ? -3.551 -21.375 -20.547 1 95.94 192 GLU B C 1
ATOM 3193 O O . GLU B 1 192 ? -3.348 -20.953 -19.406 1 95.94 192 GLU B O 1
ATOM 3198 N N . ARG B 1 193 ? -3.035 -22.422 -21.141 1 97.88 193 ARG B N 1
ATOM 3199 C CA . ARG B 1 193 ? -1.915 -23.016 -20.422 1 97.88 193 ARG B CA 1
ATOM 3200 C C . ARG B 1 193 ? -0.834 -21.984 -20.141 1 97.88 193 ARG B C 1
ATOM 3202 O O . ARG B 1 193 ? -0.458 -21.219 -21.031 1 97.88 193 ARG B O 1
ATOM 3209 N N . LEU B 1 194 ? -0.365 -21.984 -18.938 1 97.94 194 LEU B N 1
ATOM 3210 C CA . LEU B 1 194 ? 0.543 -20.922 -18.516 1 97.94 194 LEU B CA 1
ATOM 3211 C C . LEU B 1 194 ? 1.98 -21.25 -18.906 1 97.94 194 LEU B C 1
ATOM 3213 O O . LEU B 1 194 ? 2.85 -20.375 -18.891 1 97.94 194 LEU B O 1
ATOM 3217 N N . THR B 1 195 ? 2.236 -22.484 -19.219 1 97.5 195 THR B N 1
ATOM 3218 C CA . THR B 1 195 ? 3.582 -22.969 -19.531 1 97.5 195 THR B CA 1
ATOM 3219 C C . THR B 1 195 ? 3.645 -23.547 -20.938 1 97.5 195 THR B C 1
ATOM 3221 O O . THR B 1 195 ? 2.611 -23.844 -21.547 1 97.5 195 THR B O 1
ATOM 3224 N N . SER B 1 196 ? 4.824 -23.641 -21.438 1 96.12 196 SER B N 1
ATOM 3225 C CA . SER B 1 196 ? 5.027 -24.203 -22.766 1 96.12 196 SER B CA 1
ATOM 3226 C C . SER B 1 196 ? 4.605 -25.656 -22.828 1 96.12 196 SER B C 1
ATOM 3228 O O . SER B 1 196 ? 4.121 -26.125 -23.859 1 96.12 196 SER B O 1
ATOM 3230 N N . GLU B 1 197 ? 4.848 -26.391 -21.703 1 96.5 197 GLU B N 1
ATOM 3231 C CA . GLU B 1 197 ? 4.469 -27.797 -21.578 1 96.5 197 GLU B CA 1
ATOM 3232 C C . GLU B 1 197 ? 3.482 -28.016 -20.438 1 96.5 197 GLU B C 1
ATOM 3234 O O . GLU B 1 197 ? 3.568 -27.344 -19.406 1 96.5 197 GLU B O 1
ATOM 3239 N N . ALA B 1 198 ? 2.561 -28.969 -20.625 1 97.69 198 ALA B N 1
ATOM 3240 C CA . ALA B 1 198 ? 1.537 -29.25 -19.625 1 97.69 198 ALA B CA 1
ATOM 3241 C C . ALA B 1 198 ? 2.164 -29.75 -18.312 1 97.69 198 ALA B C 1
ATOM 3243 O O . ALA B 1 198 ? 1.693 -29.406 -17.234 1 97.69 198 ALA B O 1
ATOM 3244 N N . GLU B 1 199 ? 3.15 -30.625 -18.469 1 98.31 199 GLU B N 1
ATOM 3245 C CA . GLU B 1 199 ? 3.965 -31.078 -17.344 1 98.31 199 GLU B CA 1
ATOM 3246 C C . GLU B 1 199 ? 5.367 -30.469 -17.406 1 98.31 199 GLU B C 1
ATOM 3248 O O . GLU B 1 199 ? 5.996 -30.453 -18.469 1 98.31 199 GLU B O 1
ATOM 3253 N N . PHE B 1 200 ? 5.844 -29.953 -16.312 1 98.19 200 PHE B N 1
ATOM 3254 C CA . PHE B 1 200 ? 7.125 -29.25 -16.328 1 98.19 200 PHE B CA 1
ATOM 3255 C C . PHE B 1 200 ? 7.922 -29.547 -15.062 1 98.19 200 PHE B C 1
ATOM 3257 O O . PHE B 1 200 ? 7.352 -29.906 -14.031 1 98.19 200 PHE B O 1
ATOM 3264 N N . GLY B 1 201 ? 9.227 -29.438 -15.219 1 98.12 201 GLY B N 1
ATOM 3265 C CA . GLY B 1 201 ? 10.094 -29.375 -14.055 1 98.12 201 GLY B CA 1
ATOM 3266 C C . GLY B 1 201 ? 10.18 -27.984 -13.453 1 98.12 201 GLY B C 1
ATOM 3267 O O . GLY B 1 201 ? 10.102 -26.984 -14.172 1 98.12 201 GLY B O 1
ATOM 3268 N N . ILE B 1 202 ? 10.398 -27.938 -12.141 1 97.38 202 ILE B N 1
ATOM 3269 C CA . ILE B 1 202 ? 10.43 -26.672 -11.438 1 97.38 202 ILE B CA 1
ATOM 3270 C C . ILE B 1 202 ? 11.875 -26.25 -11.18 1 97.38 202 ILE B C 1
ATOM 3272 O O . ILE B 1 202 ? 12.672 -27.047 -10.688 1 97.38 202 ILE B O 1
ATOM 3276 N N . TYR B 1 203 ? 12.203 -25.031 -11.539 1 95.88 203 TYR B N 1
ATOM 3277 C CA . TYR B 1 203 ? 13.516 -24.469 -11.258 1 95.88 203 TYR B CA 1
ATOM 3278 C C . TYR B 1 203 ? 13.477 -23.594 -10.008 1 95.88 203 TYR B C 1
ATOM 3280 O O . TYR B 1 203 ? 14.391 -23.641 -9.188 1 95.88 203 TYR B O 1
ATOM 3288 N N . ASN B 1 204 ? 12.445 -22.797 -9.891 1 95.06 204 ASN B N 1
ATOM 3289 C CA . ASN B 1 204 ? 12.297 -21.906 -8.734 1 95.06 204 ASN B CA 1
ATOM 3290 C C . ASN B 1 204 ? 10.828 -21.703 -8.367 1 95.06 204 ASN B C 1
ATOM 3292 O O . ASN B 1 204 ? 9.961 -21.703 -9.25 1 95.06 204 ASN B O 1
ATOM 3296 N N . VAL B 1 205 ? 10.578 -21.578 -7.07 1 97.12 205 VAL B N 1
ATOM 3297 C CA . VAL B 1 205 ? 9.281 -21.203 -6.527 1 97.12 205 VAL B CA 1
ATOM 3298 C C . VAL B 1 205 ? 9.461 -20.109 -5.48 1 97.12 205 VAL B C 1
ATOM 3300 O O . VAL B 1 205 ? 10.328 -20.219 -4.605 1 97.12 205 VAL B O 1
ATOM 3303 N N . GLU B 1 206 ? 8.672 -19.062 -5.664 1 96.94 206 GLU B N 1
ATOM 3304 C CA . GLU B 1 206 ? 8.703 -17.953 -4.711 1 96.94 206 GLU B CA 1
ATOM 3305 C C . GLU B 1 206 ? 7.297 -17.609 -4.223 1 96.94 206 GLU B C 1
ATOM 3307 O O . GLU B 1 206 ? 6.336 -17.656 -4.996 1 96.94 206 GLU B O 1
ATOM 3312 N N . VAL B 1 207 ? 7.234 -17.297 -2.959 1 97.56 207 VAL B N 1
ATOM 3313 C CA . VAL B 1 207 ? 6.012 -16.734 -2.393 1 97.56 207 VAL B CA 1
ATOM 3314 C C . VAL B 1 207 ? 6.305 -15.367 -1.783 1 97.56 207 VAL B C 1
ATOM 3316 O O . VAL B 1 207 ? 7.234 -15.227 -0.983 1 97.56 207 VAL B O 1
ATOM 3319 N N . TRP B 1 208 ? 5.484 -14.391 -2.205 1 94.56 208 TRP B N 1
ATOM 3320 C CA . TRP B 1 208 ? 5.684 -13.016 -1.753 1 94.56 208 TRP B CA 1
ATOM 3321 C C . TRP B 1 208 ? 4.461 -12.508 -1 1 94.56 208 TRP B C 1
ATOM 3323 O O . TRP B 1 208 ? 3.322 -12.773 -1.398 1 94.56 208 TRP B O 1
ATOM 3333 N N . GLY B 1 209 ? 4.711 -11.797 0.118 1 93 209 GLY B N 1
ATOM 3334 C CA . GLY B 1 209 ? 3.67 -11.078 0.834 1 93 209 GLY B CA 1
ATOM 3335 C C . GLY B 1 209 ? 3.723 -9.578 0.616 1 93 209 GLY B C 1
ATOM 3336 O O . GLY B 1 209 ? 4.613 -9.078 -0.07 1 93 209 GLY B O 1
ATOM 3337 N N . PHE B 1 210 ? 2.752 -8.906 1.154 1 88 210 PHE B N 1
ATOM 3338 C CA . PHE B 1 210 ? 2.643 -7.457 1.01 1 88 210 PHE B CA 1
ATOM 3339 C C . PHE B 1 210 ? 2.756 -6.766 2.363 1 88 210 PHE B C 1
ATOM 3341 O O . PHE B 1 210 ? 2.051 -7.125 3.311 1 88 210 PHE B O 1
ATOM 3348 N N . VAL B 1 211 ? 3.689 -5.852 2.396 1 83.12 211 VAL B N 1
ATOM 3349 C CA . VAL B 1 211 ? 3.951 -5.223 3.688 1 83.12 211 VAL B CA 1
ATOM 3350 C C . VAL B 1 211 ? 4.031 -3.707 3.518 1 83.12 211 VAL B C 1
ATOM 3352 O O . VAL B 1 211 ? 4.234 -3.209 2.408 1 83.12 211 VAL B O 1
ATOM 3355 N N . THR B 1 212 ? 3.691 -2.941 4.582 1 71.94 212 THR B N 1
ATOM 3356 C CA . THR B 1 212 ? 3.826 -1.49 4.609 1 71.94 212 THR B CA 1
ATOM 3357 C C . THR B 1 212 ? 5.281 -1.087 4.832 1 71.94 212 THR B C 1
ATOM 3359 O O . THR B 1 212 ? 6.062 -1.851 5.406 1 71.94 212 THR B O 1
ATOM 3362 N N . LYS B 1 213 ? 5.652 0.061 4.113 1 61.75 213 LYS B N 1
ATOM 3363 C CA . LYS B 1 213 ? 6.992 0.613 4.312 1 61.75 213 LYS B CA 1
ATOM 3364 C C . LYS B 1 213 ? 7.305 0.773 5.797 1 61.75 213 LYS B C 1
ATOM 3366 O O . LYS B 1 213 ? 6.473 1.27 6.562 1 61.75 213 LYS B O 1
ATOM 3371 N N . MET B 1 214 ? 8.109 -0.065 6.445 1 51.28 214 MET B N 1
ATOM 3372 C CA . MET B 1 214 ? 8.594 0.194 7.801 1 51.28 214 MET B CA 1
ATOM 3373 C C . MET B 1 214 ? 9.602 1.339 7.812 1 51.28 214 MET B C 1
ATOM 3375 O O . MET B 1 214 ? 10.312 1.555 6.828 1 51.28 214 MET B O 1
#

Foldseek 3Di:
DPPPPPPPPPPPPPPPPCPPLNVVVVVVVVVVVDPDQDDDPPDDCVDQCNNPVCVVPVSVVVLVVDDPLQNFWDKAWQDKCVPQNFFPVSVLVSQAPFAWKWKWFAFPVGKIKTKIFGDRDDADPAAAGDQAMWIWTDDVHTDIFGFSPPDRRAWDDHQFWTFGAAPPDTCKIAGGRRQKIAHAAHPRRRDHNRDPDRITTTDMMTMMGTHHDD/DDPPPPPPPPPPPPPPPCPPLNVVVVVVVVVVVDPDQDDDPPDDCVDQCNNPVCVVPVSVVVLVVDDPLQNFWDKAWQDKCVPQNFFPVSVLVSQAPFAWKWKWFAFPVGKIKTKIFGDRDDADPAAAGDFAMWIWTDDVHTDIFGFSPPDRRAWDDHQFWTFGAAPPDTCKIAGGRRQKIAHAAHPRRRDGNRDPDRITTTDMMTMMGTHHDD

Secondary structure (DSSP, 8-state):
-------------------HHHHHHHHHHHHHHS-PPPPEES--TTSTTTSHHHIIIIIHHHHHHS-HHHHB-EEEEEEEHHHH-S-HHHHHHHTTT--SEEEEEEETT--EEEEEE-S----EEEEE--TT-EEEEEESEEEEEE--SS----EEE-SSEEEE--SSS-SEEEETTSSEEE----TTTTPPPSSSSSEEEEEEEEEEEEE---/-------------------HHHHHHHHHHHHHHS-PPPPEES--TTSTTTSHHHIIIIIHHHHHHS-HHHHB-EEEEEEEHHHH-S-HHHHHHHTTT--SEEEEEEETT--EEEEEE-S----EEEEE--TT-EEEEEESEEEEEE--SS----EEE-SSEEEE--SSS-SEEEETTSSEEE----TTTTPPPSSSSSEEEEEEEEEEEEE---

Solvent-accessible surface area (backbone atoms only — not comparable to full-atom values): 22393 Å² total; per-residue (Å²): 138,82,82,75,76,73,77,73,74,77,73,73,75,73,68,79,70,71,47,71,65,53,51,51,51,46,53,48,49,50,58,42,65,41,81,46,69,60,54,71,40,83,56,44,73,85,34,70,64,50,14,75,89,32,23,70,57,53,48,47,54,52,54,67,68,37,41,31,63,72,35,30,37,24,34,34,56,50,35,32,35,88,80,70,44,66,38,41,68,58,43,51,59,51,39,46,94,34,41,40,32,39,38,42,36,29,31,70,86,64,37,28,28,41,33,40,37,56,40,54,74,48,86,36,98,53,60,38,68,60,83,80,21,30,36,32,20,48,57,107,46,80,45,78,24,48,53,59,74,74,52,67,36,45,32,38,25,46,85,57,33,42,34,31,31,17,87,68,30,34,34,33,34,32,36,34,55,50,52,39,34,39,26,22,43,7,47,15,27,65,35,65,54,44,44,96,49,52,65,42,47,48,66,41,44,36,33,31,32,66,37,55,68,120,138,84,84,76,78,73,77,75,76,76,74,75,76,73,70,78,71,75,46,70,66,55,51,51,50,48,53,48,49,49,56,42,64,42,80,46,69,59,54,70,40,83,56,42,73,84,33,69,65,52,14,74,89,32,23,70,57,54,48,47,53,52,55,68,68,38,41,31,63,73,37,32,36,23,34,33,54,50,34,32,36,88,80,70,44,66,37,41,68,58,44,52,58,50,40,46,93,35,41,40,32,38,39,42,35,30,31,69,84,63,36,26,30,41,30,41,37,57,40,54,73,50,87,35,98,53,60,39,68,61,83,81,21,31,34,34,21,46,62,103,47,81,46,78,25,49,54,58,74,75,52,67,36,44,32,37,25,45,86,59,32,42,34,31,31,17,86,68,30,33,34,33,35,32,38,34,54,51,52,39,35,38,27,22,44,8,47,16,28,66,34,66,54,44,45,96,48,50,65,41,45,48,65,41,44,36,33,30,32,67,36,55,67,120

Organism: Phytophthora sojae (strain P6497) (NCBI:txid1094619)

Sequence (428 aa):
MGNHFTFLKRSKSLQPEETEEARLAKERRRKLLQPELPKLIGGSKNEVLSNPRNASSLVAHLQASLAPSRRCHNWKLLYSLAQDGCSLHTLLLKAKKHNPTLVVVETTKGDIFGGFASEEWQDSANYYGIGESFVFSFNSKFECYPWSYLNTMIMLSNDECIAMGGGGDFAWCLNSDLSRGTSGCSKTFENERLTSEAEFGIYNVEVWGFVTKMMGNHFTFLKRSKSLQPEETEEARLAKERRRKLLQPELPKLIGGSKNEVLSNPRNASSLVAHLQASLAPSRRCHNWKLLYSLAQDGCSLHTLLLKAKKHNPTLVVVETTKGDIFGGFASEEWQDSANYYGIGESFVFSFNSKFECYPWSYLNTMIMLSNDECIAMGGGGDFAWCLNSDLSRGTSGCSKTFENERLTSEAEFGIYNVEVWGFVTKM

Radius of gyration: 28.19 Å; Cα contacts (8 Å, |Δi|>4): 975; chains: 2; bounding box: 54×100×97 Å

Nearest PDB structures (foldseek):
  4acj-assembly1_A  TM=8.907E-01  e=7.128E-18  Danio rerio
  8ar9-assembly1_A  TM=8.792E-01  e=1.497E-17  Homo sapiens
  7obp-assembly1_A  TM=8.835E-01  e=2.502E-17  Homo sapiens
  7u4t-assembly1_W  TM=8.799E-01  e=9.623E-13  Homo sapiens
  7unf-assembly1_U  TM=7.601E-01  e=9.271E-14  Homo sapiens

pLDDT: mean 83.64, std 18.77, range [29.62, 98.69]